Protein AF-A0A8C7Z4Y6-F1 (afdb_monomer)

pLDDT: mean 79.28, std 20.3, range [27.22, 98.88]

InterPro domains:
  IPR000648 Oxysterol-binding protein [PF01237] (336-720)
  IPR000648 Oxysterol-binding protein [PTHR10972] (24-719)
  IPR001849 Pleckstrin homology domain [PF00169] (26-114)
  IPR001849 Pleckstrin homology domain [PS50003] (23-116)
  IPR001849 Pleckstrin homology domain [SM00233] (24-118)
  IPR011993 PH-like domain superfamily [G3DSA:2.30.29.30] (22-121)
  IPR018494 Oxysterol-binding protein, conserved site [PS01013] (436-446)
  IPR037239 Oxysterol-binding protein superfamily [SSF144000] (331-732)

Secondary structure (DSSP, 8-state):
--------------PPPP-----SEEEEEEEEE--TTT-EEEEEEEEETTEEEEESSSGGGGT---EEEEGGG-EEEE-SSSEEEEEETTTEEEEEE-SSHHHHHHHHHHHHHHHHHHHHHHHTT-S-HHHHHHHHHHHHHHHHHHHHHHHHHHHHHHHHHHHHHHHHHHT--SSTTHHHHHHHHHHHHHHHHHHHHHHHHHHHHHHHHHHHHHHHHHHHHHHHHHHHHHHHHHHHHHHHHHHHHHHHHHHHHHHT-SS------------------S---EEEEPPGGGG----S---------------------PPPP------PPPP-PPP-HHHHHTT-TTS-GGGSPPPGGGEEEEEHHHHHHGGGGGTHHHHHHHH-SSHHHHHHHHHHHHHHTTGGGTT--SEEEPPPTT-EEEEEEHHHHSEEEEEEEEEETTEEEEEEEEETTTEEEEEEEEEEEEE-SS-EEEEEESEEEEEETTTTEEEEEEPPEEEEE-SSSS--EEEEEEEEEEEETTT--EEEEEEPPP-TT--SPTTEEEEEEE-TT--EEEEEEEETTTEEEEEEEEEEEES-SSSSS----EEEEEPPPEEEEEPPPPPTTTTTTTT--HHHHHHTS--TT--TTBGGG-HHHHHHHTT-HHHHHHHHHHHHHHHHHHHHHHHHHHHHHHHH--------------SSEEEEE-TTT--EEEEE-S-HHHHHHHT--TTS----

Nearest PDB structures (foldseek):
  7v62-assembly1_D  TM=9.733E-01  e=2.161E-50  Homo sapiens
  5zm8-assembly2_B  TM=8.399E-01  e=5.661E-35  Homo sapiens
  5zm8-assembly1_A  TM=8.522E-01  e=1.109E-33  Homo sapiens
  5zm5-assembly1_A-2  TM=8.413E-01  e=6.933E-32  Homo sapiens
  5zm7-assembly1_A  TM=8.820E-01  e=1.529E-29  Homo sapiens

Solvent-accessible surface area (backbone atoms only — not comparable to full-atom values): 42237 Å² total; per-residue (Å²): 143,86,80,91,77,88,84,85,88,89,81,91,78,84,79,79,81,79,87,71,90,84,79,70,72,55,70,48,78,37,26,33,58,74,46,95,89,67,37,68,39,71,26,27,35,40,36,43,92,35,29,44,34,34,20,78,39,76,84,35,72,87,74,52,81,74,51,71,46,60,32,63,67,39,50,77,46,77,78,55,73,30,34,32,35,42,31,40,89,84,80,49,75,46,48,34,34,36,96,37,46,70,55,30,51,53,51,52,54,54,49,53,53,35,19,56,52,38,44,51,59,55,64,78,49,79,83,48,80,66,57,59,53,50,55,50,53,50,52,55,53,49,54,43,50,51,54,38,52,54,30,50,55,48,35,54,53,32,46,52,53,28,51,52,40,48,58,63,56,75,71,66,76,97,57,96,62,57,66,61,54,52,50,53,36,53,52,34,48,49,51,30,52,53,38,50,52,51,34,54,51,42,52,50,53,42,53,55,51,52,54,56,51,49,59,49,48,54,53,52,53,50,50,50,52,54,49,49,53,53,50,52,54,49,51,51,51,51,52,53,51,50,56,49,50,54,50,53,52,52,58,58,56,63,70,70,66,83,80,81,85,88,82,93,76,95,81,82,78,78,80,81,64,95,65,93,80,69,78,60,62,46,81,41,80,55,62,73,78,78,69,61,77,86,85,75,89,77,80,81,86,71,95,69,89,78,85,83,88,80,92,74,85,86,70,83,80,75,77,79,83,84,74,58,90,71,71,60,65,57,75,96,69,90,82,64,60,33,80,62,49,72,85,40,71,88,42,65,54,89,80,51,92,73,63,63,87,50,38,43,61,45,35,46,55,52,60,60,55,50,52,54,74,54,44,65,30,54,47,52,25,44,70,44,91,44,71,72,60,20,45,53,29,50,52,46,38,67,42,54,45,52,39,70,44,62,76,44,83,49,41,51,40,81,66,52,70,66,29,27,34,74,50,82,31,51,90,82,73,33,28,36,34,44,27,35,23,59,35,69,84,71,48,27,36,28,37,40,32,49,30,85,62,37,39,36,40,40,30,36,41,30,73,47,51,47,57,67,77,53,31,38,40,36,39,52,41,51,57,37,36,42,38,26,64,88,78,63,40,38,33,39,37,49,62,51,35,37,34,36,35,29,47,67,63,72,76,71,46,59,49,56,33,47,63,32,57,40,37,28,75,66,74,48,29,36,32,48,34,40,32,43,63,86,53,96,86,55,89,66,69,75,50,27,31,41,32,40,34,23,45,63,86,66,51,69,46,33,40,35,44,40,28,46,72,50,34,35,30,40,22,47,43,78,49,78,46,74,44,72,96,77,74,80,102,62,87,61,32,38,34,34,30,19,50,82,72,41,82,77,45,67,61,77,78,67,47,91,68,21,83,40,41,68,48,36,41,68,63,59,49,40,67,58,53,85,69,85,74,60,59,91,37,22,58,64,68,36,62,28,45,48,29,39,45,72,57,40,50,70,59,14,45,54,41,42,52,52,38,55,48,52,52,52,50,55,48,52,51,49,54,51,52,52,52,51,52,55,76,72,49,97,72,85,78,95,68,85,76,76,85,68,76,49,89,49,36,42,83,42,71,38,90,86,80,68,45,79,40,48,42,76,69,61,63,58,68,62,26,42,79,68,68,57,56,88,86,59,71,92,68,121

Foldseek 3Di:
DDDDDDDDDDDDDDDDDDDDPDDFKDKDWKWWQDDPVPGTAIWIWITGQQKIWIDNDPVCPVPDIPDIDRLLQWDKAADDQFWIWIDRPPPDIIIIGDPGSVRSVVVVVSSVVSNVVNNVVVVVPVDCPPVVVVVVLVVVLVVLVVQLVVLVVQLVVLVVQLVVLVVVQVPDDDDPCNVVSVVSNVVSVVSNVVSVVSNVVSVVVSVVSVVVVVVVVVVVVVVVVVVVVVVVVVVVVVVVVVVVVVVVVVVVVVVPPPDDDDDDDPPPPDDDDPDPDDQAAAEDADDCVVVDDPDDDDDDPDPDDDDDDDDDDDDPPDDDDDFDQDFDFADDDDDQLCVQCVVCAPHWCLPGDDACNLAALAAVQLLVCLLCVPVVLVLVLLVDPDPLVSVVSVVQSLLQSCQLVFQQRGHHHYAFQQFKAKDDCCVPAQKIKIKGQPDVVQTKMWIWMDGPSFKIKTKIWGWTWHDPPFKIKIAIDIKIWMAGRVVRWIKIKGAFIKIWGRSNHDDTGIATFDWMWIATPVFRKIKIKGQDTDDPPDPDDGQKMKIFIAGNVRDTQKIKIDGSNFFIKIWGFDDKDFPPPDDDDDHTRIYTHTHDIDTSDTDDDFRPPCVRNSVGRSSSSRRLPDDPLAACSHSVVQVLSVCSSVNVSVVSSVSVVVLVVLSVVVVVVLVVVVVVVVVVDPDDDDDDPPSDAHDQWHWDQDPPPRDTDTDGPDDNVVCSVVSHNPPRDDRD

Organism: NCBI:txid183150

Mean predicted aligned error: 19.37 Å

Sequence (732 aa):
ILQRKKPDPMNKSKLAPTPTPAGDTYKGWVFKWTNYIKGYQRRWFVLSNGLLSYYRTQAEMGHTCRGTINLATANITVDDACNFMISNGGAQTYHLKASCEVERQKWITALELAKAKAARMQAESGAGSQNAEFQSAMRMLGSKVEDLSTCNDLISKHGSALQRSLSELDNLTLTGEAGEKIRQVTERATLFRITSNAMINACRDFLSMAQTHSKRWQKALQAEREQRVRLEETLEQLAKQHNHLERAFRGAAQANASADSKMSDDDDNEFFDAMEEAPEFITVPADPQFHKRSSSNVSSFNSEICQDDQSSPSQELVPLKKRRTRIPDKPNYSLNLWSIMKNCIGKELSKIPMPVNFNEPISMLQRLSEDLEYHELLDKAAKSHNSLEQMCYVAAFCVSAYSTTVYRTGKPFNPLLGETYELDRQRESGYRSLCEQVSHHPPAAAHHAISDRGWTLRQEITVASKFRGKYLSIMPLGTIHAIFEKSNNHYTWKKVTTTVHNIIVGKLWIDQSGEIDVVNHTTGDRCHLKFAPYSYFSRDVARKVTGVVMDKTGKAHYVLSGTWDEKMEFSRVMQSSRGGENGTEGRQKTVYQTLKAKELWRRNPLPDGAETMYYFTALALTLNEPEEGVAPTDSRLRPDQRLMEDGRWDEANAEKQRLEEKQRTARREREREALNQRSSSTSEEGVPHENYKARWFEHTEDKITGEAVHVYKGGYWEAKDQGKWEDCPDIF

Radius of gyration: 39.53 Å; Cα contacts (8 Å, |Δi|>4): 1082; chains: 1; bounding box: 122×102×81 Å

Structure (mmCIF, N/CA/C/O backbone):
data_AF-A0A8C7Z4Y6-F1
#
_entry.id   AF-A0A8C7Z4Y6-F1
#
loop_
_atom_site.group_PDB
_atom_site.id
_atom_site.type_symbol
_atom_site.label_atom_id
_atom_site.label_alt_id
_atom_site.label_comp_id
_atom_site.label_asym_id
_atom_site.label_entity_id
_atom_site.label_seq_id
_atom_site.pdbx_PDB_ins_code
_atom_site.Cartn_x
_atom_site.Cartn_y
_atom_site.Cartn_z
_atom_site.occupancy
_atom_site.B_iso_or_equiv
_atom_site.auth_seq_id
_atom_site.auth_comp_id
_atom_site.auth_asym_id
_atom_site.auth_atom_id
_atom_site.pdbx_PDB_model_num
ATOM 1 N N . ILE A 1 1 ? 42.394 -55.765 -24.097 1.00 42.66 1 ILE A N 1
ATOM 2 C CA . ILE A 1 1 ? 43.390 -55.625 -25.185 1.00 42.66 1 ILE A CA 1
ATOM 3 C C . ILE A 1 1 ? 43.026 -54.382 -25.975 1.00 42.66 1 ILE A C 1
ATOM 5 O O . ILE A 1 1 ? 42.008 -54.417 -26.644 1.00 42.66 1 ILE A O 1
ATOM 9 N N . LEU A 1 2 ? 43.777 -53.288 -25.827 1.00 31.39 2 LEU A N 1
ATOM 10 C CA . LEU A 1 2 ? 44.180 -52.389 -26.918 1.00 31.39 2 LEU A CA 1
ATOM 11 C C . LEU A 1 2 ? 44.954 -51.202 -26.340 1.00 31.39 2 LEU A C 1
ATOM 13 O O . LEU A 1 2 ? 44.571 -50.582 -25.352 1.00 31.39 2 LEU A O 1
ATOM 17 N N . GLN A 1 3 ? 46.123 -51.002 -26.933 1.00 29.67 3 GLN A N 1
ATOM 18 C CA . GLN A 1 3 ? 47.211 -50.160 -26.474 1.00 29.67 3 GLN A CA 1
ATOM 19 C C . GLN A 1 3 ? 46.982 -48.680 -26.782 1.00 29.67 3 GLN A C 1
ATOM 21 O O . GLN A 1 3 ? 46.426 -48.301 -27.810 1.00 29.67 3 GLN A O 1
ATOM 26 N N . ARG A 1 4 ? 47.555 -47.861 -25.899 1.00 29.95 4 ARG A N 1
ATOM 27 C CA . ARG A 1 4 ? 47.910 -46.458 -26.110 1.00 29.95 4 ARG A CA 1
ATOM 28 C C . ARG A 1 4 ? 48.773 -46.293 -27.371 1.00 29.95 4 ARG A C 1
ATOM 30 O O . ARG A 1 4 ? 49.815 -46.933 -27.481 1.00 29.95 4 ARG A O 1
ATOM 37 N N . LYS A 1 5 ? 48.418 -45.341 -28.235 1.00 30.92 5 LYS A N 1
ATOM 38 C CA . LYS A 1 5 ? 49.349 -44.677 -29.162 1.00 30.92 5 LYS A CA 1
ATOM 39 C C . LYS A 1 5 ? 49.351 -43.175 -28.869 1.00 30.92 5 LYS A C 1
ATOM 41 O O . LYS A 1 5 ? 48.306 -42.535 -28.897 1.00 30.92 5 LYS A O 1
ATOM 46 N N . LYS A 1 6 ? 50.534 -42.646 -28.544 1.00 33.44 6 LYS A N 1
ATOM 47 C CA . LYS A 1 6 ? 50.853 -41.208 -28.508 1.00 33.44 6 LYS A CA 1
ATOM 48 C C . LYS A 1 6 ? 50.802 -40.617 -29.926 1.00 33.44 6 LYS A C 1
ATOM 50 O O . LYS A 1 6 ? 51.116 -41.346 -30.868 1.00 33.44 6 LYS A O 1
ATOM 55 N N . PRO A 1 7 ? 50.604 -39.297 -30.056 1.00 30.16 7 PRO A N 1
ATOM 56 C CA . PRO A 1 7 ? 51.247 -38.530 -31.114 1.00 30.16 7 PRO A CA 1
ATOM 57 C C . PRO A 1 7 ? 52.214 -37.474 -30.551 1.00 30.16 7 PRO A C 1
ATOM 59 O O . PRO A 1 7 ? 51.944 -36.834 -29.534 1.00 30.16 7 PRO A O 1
ATOM 62 N N . ASP A 1 8 ? 53.344 -37.332 -31.242 1.00 29.94 8 ASP A N 1
ATOM 63 C CA . ASP A 1 8 ? 54.337 -36.259 -31.115 1.00 29.94 8 ASP A CA 1
ATOM 64 C C . ASP A 1 8 ? 53.951 -35.031 -31.987 1.00 29.94 8 ASP A C 1
ATOM 66 O O . ASP A 1 8 ? 52.992 -35.111 -32.761 1.00 29.94 8 ASP A O 1
ATOM 70 N N . PRO A 1 9 ? 54.638 -33.876 -31.837 1.00 39.53 9 PRO A N 1
ATOM 71 C CA . PRO A 1 9 ? 54.088 -32.540 -32.084 1.00 39.53 9 PRO A CA 1
ATOM 72 C C . PRO A 1 9 ? 54.473 -31.916 -33.444 1.00 39.53 9 PRO A C 1
ATOM 74 O O . PRO A 1 9 ? 55.242 -32.480 -34.209 1.00 39.53 9 PRO A O 1
ATOM 77 N N . MET A 1 10 ? 53.989 -30.678 -33.651 1.00 29.50 10 MET A N 1
ATOM 78 C CA . MET A 1 10 ? 54.215 -29.711 -34.750 1.00 29.50 10 MET A CA 1
ATOM 79 C C . MET A 1 10 ? 53.230 -29.762 -35.928 1.00 29.50 10 MET A C 1
ATOM 81 O O . MET A 1 10 ? 53.427 -30.484 -36.892 1.00 29.50 10 MET A O 1
ATOM 85 N N . ASN A 1 11 ? 52.274 -28.823 -35.942 1.00 27.30 11 ASN A N 1
ATOM 86 C CA . ASN A 1 11 ? 52.419 -27.629 -36.785 1.00 27.30 11 ASN A CA 1
ATOM 87 C C . ASN A 1 11 ? 51.494 -26.494 -36.302 1.00 27.30 11 ASN A C 1
ATOM 89 O O . ASN A 1 11 ? 50.299 -26.690 -36.098 1.00 27.30 11 ASN A O 1
ATOM 93 N N . LYS A 1 12 ? 52.063 -25.304 -36.085 1.00 32.28 12 LYS A N 1
ATOM 94 C CA . LYS A 1 12 ? 51.351 -24.096 -35.644 1.00 32.28 12 LYS A CA 1
ATOM 95 C C . LYS A 1 12 ? 50.702 -23.425 -36.857 1.00 32.28 12 LYS A C 1
ATOM 97 O O . LYS A 1 12 ? 51.401 -22.777 -37.634 1.00 32.28 12 LYS A O 1
ATOM 102 N N . SER A 1 13 ? 49.380 -23.503 -36.989 1.00 29.58 13 SER A N 1
ATOM 103 C CA . SER A 1 13 ? 48.613 -22.610 -37.865 1.00 29.58 13 SER A CA 1
ATOM 104 C C . SER A 1 13 ? 48.115 -21.393 -37.080 1.00 29.58 13 SER A C 1
ATOM 106 O O . SER A 1 13 ? 47.479 -21.510 -36.036 1.00 29.58 13 SER A O 1
ATOM 108 N N . LYS A 1 14 ? 48.482 -20.225 -37.608 1.00 31.06 14 LYS A N 1
ATOM 109 C CA . LYS A 1 14 ? 48.246 -18.853 -37.146 1.00 31.06 14 LYS A CA 1
ATOM 110 C C . LYS A 1 14 ? 46.819 -18.600 -36.631 1.00 31.06 14 LYS A C 1
ATOM 112 O O . LYS A 1 14 ? 45.870 -18.644 -37.406 1.00 31.06 14 LYS A O 1
ATOM 117 N N . LEU A 1 15 ? 46.702 -18.220 -35.358 1.00 31.64 15 LEU A N 1
ATOM 118 C CA . LEU A 1 15 ? 45.567 -17.452 -34.843 1.00 31.64 15 LEU A CA 1
ATOM 119 C C . LEU A 1 15 ? 45.783 -15.976 -35.195 1.00 31.64 15 LEU A C 1
ATOM 121 O O . LEU A 1 15 ? 46.835 -15.405 -34.901 1.00 31.64 15 LEU A O 1
ATOM 125 N N . ALA A 1 16 ? 44.794 -15.389 -35.863 1.00 32.97 16 ALA A N 1
ATOM 126 C CA . ALA A 1 16 ? 44.720 -13.960 -36.124 1.00 32.97 16 ALA A CA 1
ATOM 127 C C . ALA A 1 16 ? 44.634 -13.180 -34.794 1.00 32.97 16 ALA A C 1
ATOM 129 O O . ALA A 1 16 ? 43.970 -13.644 -33.864 1.00 32.97 16 ALA A O 1
ATOM 130 N N . PRO A 1 17 ? 45.296 -12.017 -34.669 1.00 32.09 17 PRO A N 1
ATOM 131 C CA . PRO A 1 17 ? 45.233 -11.226 -33.451 1.00 32.09 17 PRO A CA 1
ATOM 132 C C . PRO A 1 17 ? 43.857 -10.565 -33.307 1.00 32.09 17 PRO A C 1
ATOM 134 O O . PRO A 1 17 ? 43.373 -9.893 -34.216 1.00 32.09 17 PRO A O 1
ATOM 137 N N . THR A 1 18 ? 43.257 -10.727 -32.130 1.00 31.75 18 THR A N 1
ATOM 138 C CA . THR A 1 18 ? 42.185 -9.870 -31.608 1.00 31.75 18 THR A CA 1
ATOM 139 C C . THR A 1 18 ? 42.594 -8.392 -31.688 1.00 31.75 18 THR A C 1
ATOM 141 O O . THR A 1 18 ? 43.734 -8.073 -31.336 1.00 31.75 18 THR A O 1
ATOM 144 N N . PRO A 1 19 ? 41.704 -7.478 -32.114 1.00 28.28 19 PRO A N 1
ATOM 145 C CA . PRO A 1 19 ? 42.031 -6.063 -32.228 1.00 28.28 19 PRO A CA 1
ATOM 146 C C . PRO A 1 19 ? 42.217 -5.438 -30.838 1.00 28.28 19 PRO A C 1
ATOM 148 O O . PRO A 1 19 ? 41.288 -5.347 -30.039 1.00 28.28 19 PRO A O 1
ATOM 151 N N . THR A 1 20 ? 43.443 -5.007 -30.552 1.00 29.08 20 THR A N 1
ATOM 152 C CA . THR A 1 20 ? 43.798 -4.136 -29.425 1.00 29.08 20 THR A CA 1
ATOM 153 C C . THR A 1 20 ? 43.095 -2.781 -29.589 1.00 29.08 20 THR A C 1
ATOM 155 O O . THR A 1 20 ? 43.110 -2.254 -30.705 1.00 29.08 20 THR A O 1
ATOM 158 N N . PRO A 1 21 ? 42.553 -2.147 -28.531 1.00 29.91 21 PRO A N 1
ATOM 159 C CA . PRO A 1 21 ? 42.154 -0.747 -28.610 1.00 29.91 21 PRO A CA 1
ATOM 160 C C . PRO A 1 21 ? 43.403 0.091 -28.903 1.00 29.91 21 PRO A C 1
ATOM 162 O O . PRO A 1 21 ? 44.311 0.199 -28.079 1.00 29.91 21 PRO A O 1
ATOM 165 N N . ALA A 1 22 ? 43.490 0.623 -30.116 1.00 37.59 22 ALA A N 1
ATOM 166 C CA . ALA A 1 22 ? 44.518 1.568 -30.506 1.00 37.59 22 ALA A CA 1
ATOM 167 C C . ALA A 1 22 ? 44.126 2.959 -29.992 1.00 37.59 22 ALA A C 1
ATOM 169 O O . ALA A 1 22 ? 43.112 3.511 -30.406 1.00 37.59 22 ALA A O 1
ATOM 170 N N . GLY A 1 23 ? 44.942 3.528 -29.107 1.00 47.94 23 GLY A N 1
ATOM 171 C CA . GLY A 1 23 ? 44.844 4.935 -28.722 1.00 47.94 23 GLY A CA 1
ATOM 172 C C . GLY A 1 23 ? 45.530 5.214 -27.388 1.00 47.94 23 GLY A C 1
ATOM 173 O O . GLY A 1 23 ? 45.166 4.624 -26.384 1.00 47.94 23 GLY A O 1
ATOM 174 N N . ASP A 1 24 ? 46.500 6.131 -27.389 1.00 50.56 24 ASP A N 1
ATOM 175 C CA . ASP A 1 24 ? 47.133 6.763 -26.214 1.00 50.56 24 ASP A CA 1
ATOM 176 C C . ASP A 1 24 ? 48.306 6.050 -25.529 1.00 50.56 24 ASP A C 1
ATOM 178 O O . ASP A 1 24 ? 48.483 6.140 -24.312 1.00 50.56 24 ASP A O 1
ATOM 182 N N . THR A 1 25 ? 49.178 5.370 -26.275 1.00 67.31 25 THR A N 1
ATOM 183 C CA . THR A 1 25 ? 50.484 4.986 -25.711 1.00 67.31 25 THR A CA 1
ATOM 184 C C . THR A 1 25 ? 51.631 5.268 -26.674 1.00 67.31 25 THR A C 1
ATOM 186 O O . THR A 1 25 ? 51.770 4.590 -27.690 1.00 67.31 25 THR A O 1
ATOM 189 N N . TYR A 1 26 ? 52.477 6.250 -26.344 1.00 88.00 26 TYR A N 1
ATOM 190 C CA . TYR A 1 26 ? 53.731 6.520 -27.062 1.00 88.00 26 TYR A CA 1
ATOM 191 C C . TYR A 1 26 ? 54.903 5.945 -26.263 1.00 88.00 26 TYR A C 1
ATOM 193 O O . TYR A 1 26 ? 54.981 6.129 -25.052 1.00 88.00 26 TYR A O 1
ATOM 201 N N . LYS A 1 27 ? 55.809 5.203 -26.901 1.00 91.69 27 LYS A N 1
ATOM 202 C CA . LYS A 1 27 ? 56.918 4.532 -26.206 1.00 91.69 27 LYS A CA 1
ATOM 203 C C . LYS A 1 27 ? 58.168 4.485 -27.066 1.00 91.69 27 LYS A C 1
ATOM 205 O O . LYS A 1 27 ? 58.075 4.350 -28.282 1.00 91.69 27 LYS A O 1
ATOM 210 N N . GLY A 1 28 ? 59.333 4.543 -26.434 1.00 90.94 28 GLY A N 1
ATOM 211 C CA . GLY A 1 28 ? 60.602 4.503 -27.152 1.00 90.94 28 GLY A CA 1
ATOM 212 C C . GLY A 1 28 ? 61.813 4.776 -26.270 1.00 90.94 28 GLY A C 1
ATOM 213 O O . GLY A 1 28 ? 61.701 5.011 -25.068 1.00 90.94 28 GLY A O 1
ATOM 214 N N . TRP A 1 29 ? 62.997 4.742 -26.878 1.00 92.25 29 TRP A N 1
ATOM 215 C CA . TRP A 1 29 ? 64.254 5.004 -26.183 1.00 92.25 29 TRP A CA 1
ATOM 216 C C . TRP A 1 29 ? 64.586 6.496 -26.160 1.00 92.25 29 TRP A C 1
ATOM 218 O O . TRP A 1 29 ? 64.625 7.133 -27.208 1.00 92.25 29 TRP A O 1
ATOM 228 N N . VAL A 1 30 ? 64.920 7.015 -24.979 1.00 94.00 30 VAL A N 1
ATOM 229 C CA . VAL A 1 30 ? 65.437 8.378 -24.782 1.00 94.00 30 VAL A CA 1
ATOM 230 C C . VAL A 1 30 ? 66.598 8.320 -23.795 1.00 94.00 30 VAL A C 1
ATOM 232 O O . VAL A 1 30 ? 66.623 7.478 -22.891 1.00 94.00 30 VAL A O 1
ATOM 235 N N . PHE A 1 31 ? 67.598 9.180 -23.957 1.00 93.88 31 PHE A N 1
ATOM 236 C CA . PHE A 1 31 ? 68.685 9.278 -22.992 1.00 93.88 31 PHE A CA 1
ATOM 237 C C . PHE A 1 31 ? 68.273 10.184 -21.839 1.00 93.88 31 PHE A C 1
ATOM 239 O O . PHE A 1 31 ? 67.865 11.316 -22.056 1.00 93.88 31 PHE A O 1
ATOM 246 N N . LYS A 1 32 ? 68.403 9.698 -20.605 1.00 93.19 32 LYS A N 1
ATOM 247 C CA . LYS A 1 32 ? 68.101 10.452 -19.387 1.00 93.19 32 LYS A CA 1
ATOM 248 C C . LYS A 1 32 ? 69.383 10.747 -18.623 1.00 93.19 32 LYS A C 1
ATOM 250 O O . LYS A 1 32 ? 70.159 9.825 -18.363 1.00 93.19 32 LYS A O 1
ATOM 255 N N . TRP A 1 33 ? 69.578 11.993 -18.204 1.00 88.12 33 TRP A N 1
ATOM 256 C CA . TRP A 1 33 ? 70.654 12.339 -17.278 1.00 88.12 33 TRP A CA 1
ATOM 257 C C . TRP A 1 33 ? 70.424 11.673 -15.916 1.00 88.12 33 TRP A C 1
ATOM 259 O O . TRP A 1 33 ? 69.316 11.699 -15.361 1.00 88.12 33 TRP A O 1
ATOM 269 N N . THR A 1 34 ? 71.464 11.027 -15.388 1.00 80.62 34 THR A N 1
ATOM 270 C CA . THR A 1 34 ? 71.375 10.266 -14.133 1.00 80.62 34 THR A CA 1
ATOM 271 C C . THR A 1 34 ? 72.164 10.899 -12.993 1.00 80.62 34 THR A C 1
ATOM 273 O O . THR A 1 34 ? 71.574 11.140 -11.946 1.00 80.62 34 THR A O 1
ATOM 276 N N . ASN A 1 35 ? 73.458 11.181 -13.171 1.00 72.31 35 ASN A N 1
ATOM 277 C CA . ASN A 1 35 ? 74.305 11.918 -12.223 1.00 72.31 35 ASN A CA 1
ATOM 278 C C . ASN A 1 35 ? 75.622 12.359 -12.899 1.00 72.31 35 ASN A C 1
ATOM 280 O O . ASN A 1 35 ? 75.897 11.944 -14.023 1.00 72.31 35 ASN A O 1
ATOM 284 N N . TYR A 1 36 ? 76.450 13.152 -12.207 1.00 52.44 36 TYR A N 1
ATOM 285 C CA . TYR A 1 36 ? 77.725 13.677 -12.731 1.00 52.44 36 TYR A CA 1
ATOM 286 C C . TYR A 1 36 ? 78.742 12.582 -13.118 1.00 52.44 36 TYR A C 1
ATOM 288 O O . TYR A 1 36 ? 79.567 12.790 -13.996 1.00 52.44 36 TYR A O 1
ATOM 296 N N . ILE A 1 37 ? 78.651 11.390 -12.511 1.00 60.44 37 ILE A N 1
ATOM 297 C CA . ILE A 1 37 ? 79.571 10.264 -12.756 1.00 60.44 37 ILE A CA 1
ATOM 298 C C . ILE A 1 37 ? 79.156 9.439 -13.989 1.00 60.44 37 ILE A C 1
ATOM 300 O O . ILE A 1 37 ? 80.006 8.942 -14.719 1.00 60.44 37 ILE A O 1
ATOM 304 N N . LYS A 1 38 ? 77.851 9.251 -14.224 1.00 67.75 38 LYS A N 1
ATOM 305 C CA . LYS A 1 38 ? 77.307 8.372 -15.281 1.00 67.75 38 LYS A CA 1
ATOM 306 C C . LYS A 1 38 ? 76.699 9.127 -16.462 1.00 67.75 38 LYS A C 1
ATOM 308 O O . LYS A 1 38 ? 76.402 8.506 -17.481 1.00 67.75 38 LYS A O 1
ATOM 313 N N . GLY A 1 39 ? 76.469 10.429 -16.329 1.00 83.00 39 GLY A N 1
ATOM 314 C CA . GLY A 1 39 ? 75.903 11.284 -17.366 1.00 83.00 39 GLY A CA 1
ATOM 315 C C . GLY A 1 39 ? 74.562 10.790 -17.926 1.00 83.00 39 GLY A C 1
ATOM 316 O O . GLY A 1 39 ? 73.703 10.273 -17.193 1.00 83.00 39 GLY A O 1
ATOM 317 N N . TYR A 1 40 ? 74.385 10.964 -19.239 1.00 88.88 40 TYR A N 1
ATOM 318 C CA . TYR A 1 40 ? 73.216 10.514 -19.995 1.00 88.88 40 TYR A CA 1
ATOM 319 C C . TYR A 1 40 ? 73.219 9.001 -20.196 1.00 88.88 40 TYR A C 1
ATOM 321 O O . TYR A 1 40 ? 74.172 8.415 -20.699 1.00 88.88 40 TYR A O 1
ATOM 329 N N . GLN A 1 41 ? 72.108 8.364 -19.847 1.00 89.94 41 GLN A N 1
ATOM 330 C CA . GLN A 1 41 ? 71.946 6.921 -19.928 1.00 89.94 41 GLN A CA 1
ATOM 331 C C . GLN A 1 41 ? 70.686 6.576 -20.710 1.00 89.94 41 GLN A C 1
ATOM 333 O O . GLN A 1 41 ? 69.627 7.156 -20.478 1.00 89.94 41 GLN A O 1
ATOM 338 N N . ARG A 1 42 ? 70.781 5.605 -21.620 1.00 92.12 42 ARG A N 1
ATOM 339 C CA . ARG A 1 42 ? 69.644 5.179 -22.444 1.00 92.12 42 ARG A CA 1
ATOM 340 C C . ARG A 1 42 ? 68.574 4.523 -21.565 1.00 92.12 42 ARG A C 1
ATOM 342 O O . ARG A 1 42 ? 68.888 3.637 -20.765 1.00 92.12 42 ARG A O 1
ATOM 349 N N . ARG A 1 43 ? 67.324 4.969 -21.678 1.00 92.19 43 ARG A N 1
ATOM 350 C CA . ARG A 1 43 ? 66.178 4.460 -20.910 1.00 92.19 43 ARG A CA 1
ATOM 351 C C . ARG A 1 43 ? 64.968 4.284 -21.813 1.00 92.19 43 ARG A C 1
ATOM 353 O O . ARG A 1 43 ? 64.803 5.017 -22.786 1.00 92.19 43 ARG A O 1
ATOM 360 N N . TRP A 1 44 ? 64.150 3.289 -21.497 1.00 89.44 44 TRP A N 1
ATOM 361 C CA . TRP A 1 44 ? 62.910 3.035 -22.215 1.00 89.44 44 TRP A CA 1
ATOM 362 C C . TRP A 1 44 ? 61.792 3.838 -21.561 1.00 89.44 44 TRP A C 1
ATOM 364 O O . TRP A 1 44 ? 61.526 3.643 -20.377 1.00 89.44 44 TRP A O 1
ATOM 374 N N . PHE A 1 45 ? 61.176 4.746 -22.309 1.00 92.81 45 PHE A N 1
ATOM 375 C CA . PHE A 1 45 ? 60.099 5.611 -21.845 1.00 92.81 45 PHE A CA 1
ATOM 376 C C . PHE A 1 45 ? 58.757 5.148 -22.393 1.00 92.81 45 PHE A C 1
ATOM 378 O O . PHE A 1 45 ? 58.661 4.685 -23.532 1.00 92.81 45 PHE A O 1
ATOM 385 N N . VAL A 1 46 ? 57.725 5.298 -21.572 1.00 89.69 46 VAL A N 1
ATOM 386 C CA . VAL A 1 46 ? 56.342 4.959 -21.891 1.00 89.69 46 VAL A CA 1
ATOM 387 C C . VAL A 1 46 ? 55.459 6.102 -21.416 1.00 89.69 46 VAL A C 1
ATOM 389 O O . VAL A 1 46 ? 55.438 6.432 -20.233 1.00 89.69 46 VAL A O 1
ATOM 392 N N . LEU A 1 47 ? 54.751 6.707 -22.359 1.00 87.44 47 LEU A N 1
ATOM 393 C CA . LEU A 1 47 ? 53.740 7.724 -22.148 1.00 87.44 47 LEU A CA 1
ATOM 394 C C . LEU A 1 47 ? 52.371 7.061 -22.235 1.00 87.44 47 LEU A C 1
ATOM 396 O O . LEU A 1 47 ? 52.013 6.562 -23.299 1.00 87.44 47 LEU A O 1
ATOM 400 N N . SER A 1 48 ? 51.626 7.045 -21.136 1.00 82.88 48 SER A N 1
ATOM 401 C CA . SER A 1 48 ? 50.297 6.437 -21.065 1.00 82.88 48 SER A CA 1
ATOM 402 C C . SER A 1 48 ? 49.462 7.135 -19.993 1.00 82.88 48 SER A C 1
ATOM 404 O O . SER A 1 48 ? 49.979 7.447 -18.922 1.00 82.88 48 SER A O 1
ATOM 406 N N . ASN A 1 49 ? 48.181 7.398 -20.272 1.00 74.50 49 ASN A N 1
ATOM 407 C CA . ASN A 1 49 ? 47.218 7.951 -19.305 1.00 74.50 49 ASN A CA 1
ATOM 408 C C . ASN A 1 49 ? 47.690 9.232 -18.578 1.00 74.50 49 ASN A C 1
ATOM 410 O O . ASN A 1 49 ? 47.490 9.384 -17.375 1.00 74.50 49 ASN A O 1
ATOM 414 N N . GLY A 1 50 ? 48.355 10.148 -19.294 1.00 79.12 50 GLY A N 1
ATOM 415 C CA . GLY A 1 50 ? 48.867 11.405 -18.724 1.00 79.12 50 GLY A CA 1
ATOM 416 C C . GLY A 1 50 ? 50.122 11.256 -17.850 1.00 79.12 50 GLY A C 1
ATOM 417 O O . GLY A 1 50 ? 50.564 12.232 -17.243 1.00 79.12 50 GLY A O 1
ATOM 418 N N . LEU A 1 51 ? 50.718 10.061 -17.799 1.00 85.31 51 LEU A N 1
ATOM 419 C CA . LEU A 1 51 ? 51.947 9.762 -17.068 1.00 85.31 51 LEU A CA 1
ATOM 420 C C . LEU A 1 51 ? 53.086 9.415 -18.034 1.00 85.31 51 LEU A C 1
ATOM 422 O O . LEU A 1 51 ? 52.898 8.657 -18.986 1.00 85.31 51 LEU A O 1
ATOM 426 N N . LEU A 1 52 ? 54.286 9.928 -17.752 1.00 87.88 52 LEU A N 1
ATOM 427 C CA . LEU A 1 52 ? 55.524 9.537 -18.423 1.00 87.88 52 LEU A CA 1
ATOM 428 C C . LEU A 1 52 ? 56.391 8.706 -17.473 1.00 87.88 52 LEU A C 1
ATOM 430 O O . LEU A 1 52 ? 56.994 9.247 -16.545 1.00 87.88 52 LEU A O 1
ATOM 434 N N . SER A 1 53 ? 56.485 7.406 -17.734 1.00 87.19 53 SER A N 1
ATOM 435 C CA . SER A 1 53 ? 57.260 6.443 -16.945 1.00 87.19 53 SER A CA 1
ATOM 436 C C . SER A 1 53 ? 58.515 5.990 -17.683 1.00 87.19 53 SER A C 1
ATOM 438 O O . SER A 1 53 ? 58.515 5.913 -18.913 1.00 87.19 53 SER A O 1
ATOM 440 N N . TYR A 1 54 ? 59.583 5.647 -16.954 1.00 88.69 54 TYR A N 1
ATOM 441 C CA . TYR A 1 54 ? 60.798 5.104 -17.567 1.00 88.69 54 TYR A CA 1
ATOM 442 C C . TYR A 1 54 ? 61.364 3.864 -16.874 1.00 88.69 54 TYR A C 1
ATOM 444 O O . TYR A 1 54 ? 61.209 3.645 -15.673 1.00 88.69 54 TYR A O 1
ATOM 452 N N . TYR A 1 55 ? 62.077 3.066 -17.666 1.00 87.25 55 TYR A N 1
ATOM 453 C CA . TYR A 1 55 ? 62.632 1.763 -17.311 1.00 87.25 55 TYR A CA 1
ATOM 454 C C . TYR A 1 55 ? 64.087 1.673 -17.785 1.00 87.25 55 TYR A C 1
ATOM 456 O O . TYR A 1 55 ? 64.503 2.412 -18.687 1.00 87.25 55 TYR A O 1
ATOM 464 N N . ARG A 1 56 ? 64.902 0.780 -17.197 1.00 80.12 56 ARG A N 1
ATOM 465 C CA . ARG A 1 56 ? 66.256 0.549 -17.743 1.00 80.12 56 ARG A CA 1
ATOM 466 C C . ARG A 1 56 ? 66.183 -0.112 -19.114 1.00 80.12 56 ARG A C 1
ATOM 468 O O . ARG A 1 56 ? 66.939 0.279 -19.997 1.00 80.12 56 ARG A O 1
ATOM 475 N N . THR A 1 57 ? 65.264 -1.059 -19.294 1.00 78.69 57 THR A N 1
ATOM 476 C CA . THR A 1 57 ? 65.034 -1.760 -20.561 1.00 78.69 57 THR A CA 1
ATOM 477 C C . THR A 1 57 ? 63.547 -1.980 -20.815 1.00 78.69 57 THR A C 1
ATOM 479 O O . THR A 1 57 ? 62.735 -1.881 -19.898 1.00 78.69 57 THR A O 1
ATOM 482 N N . GLN A 1 58 ? 63.185 -2.289 -22.062 1.00 79.50 58 GLN A N 1
ATOM 483 C CA . GLN A 1 58 ? 61.804 -2.610 -22.432 1.00 79.50 58 GLN A CA 1
ATOM 484 C C . GLN A 1 58 ? 61.289 -3.883 -21.731 1.00 79.50 58 GLN A C 1
ATOM 486 O O . GLN A 1 58 ? 60.120 -3.944 -21.369 1.00 79.50 58 GLN A O 1
ATOM 491 N N . ALA A 1 59 ? 62.152 -4.878 -21.490 1.00 72.56 59 ALA A N 1
ATOM 492 C CA . ALA A 1 59 ? 61.778 -6.114 -20.794 1.00 72.56 59 ALA A CA 1
ATOM 493 C C . ALA A 1 59 ? 61.436 -5.882 -19.308 1.00 72.56 59 ALA A C 1
ATOM 495 O O . ALA A 1 59 ? 60.632 -6.611 -18.737 1.00 72.56 59 ALA A O 1
ATOM 496 N N . GLU A 1 60 ? 61.986 -4.829 -18.689 1.00 67.56 60 GLU A N 1
ATOM 497 C CA . GLU A 1 60 ? 61.699 -4.456 -17.294 1.00 67.56 60 GLU A CA 1
ATOM 498 C C . GLU A 1 60 ? 60.319 -3.791 -17.101 1.00 67.56 60 GLU A C 1
ATOM 500 O O . GLU A 1 60 ? 59.935 -3.533 -15.958 1.00 67.56 60 GLU A O 1
ATOM 505 N N . MET A 1 61 ? 59.553 -3.533 -18.174 1.00 70.56 61 MET A N 1
ATOM 506 C CA . MET A 1 61 ? 58.236 -2.877 -18.096 1.00 70.56 61 MET A CA 1
ATOM 507 C C . MET A 1 61 ? 57.232 -3.606 -17.191 1.00 70.56 61 MET A C 1
ATOM 509 O O . MET A 1 61 ? 56.411 -2.943 -16.564 1.00 70.56 61 MET A O 1
ATOM 513 N N . GLY A 1 62 ? 57.312 -4.939 -17.104 1.00 53.00 62 GLY A N 1
ATOM 514 C CA . GLY A 1 62 ? 56.448 -5.766 -16.251 1.00 53.00 62 GLY A CA 1
ATOM 515 C C . GLY A 1 62 ? 57.001 -6.050 -14.851 1.00 53.00 62 GLY A C 1
ATOM 516 O O . GLY A 1 62 ? 56.372 -6.788 -14.104 1.00 53.00 62 GLY A O 1
ATOM 517 N N . HIS A 1 63 ? 58.178 -5.514 -14.506 1.00 49.88 63 HIS A N 1
ATOM 518 C CA . HIS A 1 63 ? 58.899 -5.898 -13.288 1.00 49.88 63 HIS A CA 1
ATOM 519 C C . HIS A 1 63 ? 59.271 -4.719 -12.382 1.00 49.88 63 HIS A C 1
ATOM 521 O O . HIS A 1 63 ? 59.168 -4.851 -11.165 1.00 49.88 63 HIS A O 1
ATOM 527 N N . THR A 1 64 ? 59.755 -3.580 -12.905 1.00 56.16 64 THR A N 1
ATOM 528 C CA . THR A 1 64 ? 60.134 -2.442 -12.035 1.00 56.16 64 THR A CA 1
ATOM 529 C C . THR A 1 64 ? 60.219 -1.106 -12.781 1.00 56.16 64 THR A C 1
ATOM 531 O O . THR A 1 64 ? 61.140 -0.868 -13.567 1.00 56.16 64 THR A O 1
ATOM 534 N N . CYS A 1 65 ? 59.302 -0.179 -12.483 1.00 78.88 65 CYS A N 1
ATOM 535 C CA . CYS A 1 65 ? 59.374 1.206 -12.961 1.00 78.88 65 CYS A CA 1
ATOM 536 C C . CYS A 1 65 ? 60.457 1.996 -12.206 1.00 78.88 65 CYS A C 1
ATOM 538 O O . CYS A 1 65 ? 60.603 1.861 -10.994 1.00 78.88 65 CYS A O 1
ATOM 540 N N . ARG A 1 66 ? 61.241 2.825 -12.910 1.00 74.50 66 ARG A N 1
ATOM 541 C CA . ARG A 1 66 ? 62.352 3.602 -12.316 1.00 74.50 66 ARG A CA 1
ATOM 542 C C . ARG A 1 66 ? 61.975 5.025 -11.930 1.00 74.50 66 ARG A C 1
ATOM 544 O O . ARG A 1 66 ? 62.738 5.684 -11.227 1.00 74.50 66 ARG A O 1
ATOM 551 N N . GLY A 1 67 ? 60.846 5.509 -12.422 1.00 75.69 67 GLY A N 1
ATOM 552 C CA . GLY A 1 67 ? 60.330 6.832 -12.119 1.00 75.69 67 GLY A CA 1
ATOM 553 C C . GLY A 1 67 ? 59.238 7.228 -13.097 1.00 75.69 67 GLY A C 1
ATOM 554 O O . GLY A 1 67 ? 59.244 6.792 -14.251 1.00 75.69 67 GLY A O 1
ATOM 555 N N . THR A 1 68 ? 58.320 8.055 -12.608 1.00 83.94 68 THR A N 1
ATOM 556 C CA . THR A 1 68 ? 57.138 8.511 -13.336 1.00 83.94 68 THR A CA 1
ATOM 557 C C . THR A 1 68 ? 56.914 9.994 -13.076 1.00 83.94 68 THR A C 1
ATOM 559 O O . THR A 1 68 ? 56.990 10.424 -11.927 1.00 83.94 68 THR A O 1
ATOM 562 N N . ILE A 1 69 ? 56.594 10.754 -14.124 1.00 82.06 69 ILE A N 1
ATOM 563 C CA . ILE A 1 69 ? 56.151 12.151 -14.036 1.00 82.06 69 ILE A CA 1
ATOM 564 C C . ILE A 1 69 ? 54.687 12.247 -14.465 1.00 82.06 69 ILE A C 1
ATOM 566 O O . ILE A 1 69 ? 54.306 11.703 -15.501 1.00 82.06 69 ILE A O 1
ATOM 570 N N . ASN A 1 70 ? 53.883 12.972 -13.686 1.00 82.88 70 ASN A N 1
ATOM 571 C CA . ASN A 1 70 ? 52.535 13.367 -14.083 1.00 82.88 70 ASN A CA 1
ATOM 572 C C . ASN A 1 70 ? 52.602 14.604 -14.982 1.00 82.88 70 ASN A C 1
ATOM 574 O O . ASN A 1 70 ? 53.129 15.636 -14.568 1.00 82.88 70 ASN A O 1
ATOM 578 N N . LEU A 1 71 ? 52.076 14.496 -16.202 1.00 83.56 71 LEU A N 1
ATOM 579 C CA . LEU A 1 71 ? 52.154 15.563 -17.193 1.00 83.56 71 LEU A CA 1
ATOM 580 C C . LEU A 1 71 ? 51.149 16.691 -16.968 1.00 83.56 71 LEU A C 1
ATOM 582 O O . LEU A 1 71 ? 51.407 17.792 -17.442 1.00 83.56 71 LEU A O 1
ATOM 586 N N . ALA A 1 72 ? 50.064 16.466 -16.217 1.00 76.25 72 ALA A N 1
ATOM 587 C CA . ALA A 1 72 ? 49.044 17.488 -15.953 1.00 76.25 72 ALA A CA 1
ATOM 588 C C . ALA A 1 72 ? 49.631 18.759 -15.311 1.00 76.25 72 ALA A C 1
ATOM 590 O O . ALA A 1 72 ? 49.164 19.863 -15.570 1.00 76.25 72 ALA A O 1
ATOM 591 N N . THR A 1 73 ? 50.692 18.602 -14.515 1.00 75.38 73 THR A N 1
ATOM 592 C CA . THR A 1 73 ? 51.380 19.685 -13.797 1.00 75.38 73 THR A CA 1
ATOM 593 C C . THR A 1 73 ? 52.837 19.869 -14.239 1.00 75.38 73 THR A C 1
ATOM 595 O O . THR A 1 73 ? 53.570 20.650 -13.635 1.00 75.38 73 THR A O 1
ATOM 598 N N . ALA A 1 74 ? 53.285 19.152 -15.278 1.00 82.44 74 ALA A N 1
ATOM 599 C CA . ALA A 1 74 ? 54.673 19.198 -15.724 1.00 82.44 74 ALA A CA 1
ATOM 600 C C . ALA A 1 74 ? 54.934 20.363 -16.686 1.00 82.44 74 ALA A C 1
ATOM 602 O O . ALA A 1 74 ? 54.188 20.574 -17.640 1.00 82.44 74 ALA A O 1
ATOM 603 N N . ASN A 1 75 ? 56.045 21.067 -16.503 1.00 84.62 75 ASN A N 1
ATOM 604 C CA . ASN A 1 75 ? 56.590 22.024 -17.455 1.00 84.62 75 ASN A CA 1
ATOM 605 C C . ASN A 1 75 ? 57.618 21.334 -18.348 1.00 84.62 75 ASN A C 1
ATOM 607 O O . ASN A 1 75 ? 58.550 20.696 -17.850 1.00 84.62 75 ASN A O 1
ATOM 611 N N . ILE A 1 76 ? 57.429 21.472 -19.658 1.00 90.44 76 ILE A N 1
ATOM 612 C CA . ILE A 1 76 ? 58.301 20.916 -20.687 1.00 90.44 76 ILE A CA 1
ATOM 613 C C . ILE A 1 76 ? 59.045 22.092 -21.315 1.00 90.44 76 ILE A C 1
ATOM 615 O O . ILE A 1 76 ? 58.419 23.028 -21.806 1.00 90.44 76 ILE A O 1
ATOM 619 N N . THR A 1 77 ? 60.372 22.062 -21.276 1.00 88.31 77 THR A N 1
ATOM 620 C CA . THR A 1 77 ? 61.228 23.062 -21.923 1.00 88.31 77 THR A CA 1
ATOM 621 C C . THR A 1 77 ? 62.128 22.376 -22.935 1.00 88.31 77 THR A C 1
ATOM 623 O O . THR A 1 77 ? 62.581 21.251 -22.724 1.00 88.31 77 THR A O 1
ATOM 626 N N . VAL A 1 78 ? 62.366 23.033 -24.064 1.00 89.12 78 VAL A N 1
ATOM 627 C CA . VAL A 1 78 ? 63.315 22.566 -25.075 1.00 89.12 78 VAL A CA 1
ATOM 628 C C . VAL A 1 78 ? 64.575 23.399 -24.924 1.00 89.12 78 VAL A C 1
ATOM 630 O O . VAL A 1 78 ? 64.504 24.622 -25.010 1.00 89.12 78 VAL A O 1
ATOM 633 N N . ASP A 1 79 ? 65.700 22.730 -24.682 1.00 80.38 79 ASP A N 1
ATOM 634 C CA . ASP A 1 79 ? 66.963 23.402 -24.382 1.00 80.38 79 ASP A CA 1
ATOM 635 C C . ASP A 1 79 ? 67.813 23.562 -25.659 1.00 80.38 79 ASP A C 1
ATOM 637 O O . ASP A 1 79 ? 68.419 24.610 -25.861 1.00 80.38 79 ASP A O 1
ATOM 641 N N . ASP A 1 80 ? 67.836 22.557 -26.552 1.00 83.06 80 ASP A N 1
ATOM 642 C CA . ASP A 1 80 ? 68.521 22.641 -27.854 1.00 83.06 80 ASP A CA 1
ATOM 643 C C . ASP A 1 80 ? 67.935 21.692 -28.932 1.00 83.06 80 ASP A C 1
ATOM 645 O O . ASP A 1 80 ? 66.822 21.161 -28.818 1.00 83.06 80 ASP A O 1
ATOM 649 N N . ALA A 1 81 ? 68.684 21.471 -30.022 1.00 81.69 81 ALA A N 1
ATOM 650 C CA . ALA A 1 81 ? 68.279 20.623 -31.142 1.00 81.69 81 ALA A CA 1
ATOM 651 C C . ALA A 1 81 ? 67.891 19.188 -30.730 1.00 81.69 81 ALA A C 1
ATOM 653 O O . ALA A 1 81 ? 67.078 18.569 -31.403 1.00 81.69 81 ALA A O 1
ATOM 654 N N . CYS A 1 82 ? 68.423 18.630 -29.638 1.00 87.19 82 CYS A N 1
ATOM 655 C CA . CYS A 1 82 ? 68.134 17.252 -29.207 1.00 87.19 82 CYS A CA 1
ATOM 656 C C . CYS A 1 82 ? 67.771 17.121 -27.721 1.00 87.19 82 CYS A C 1
ATOM 658 O O . CYS A 1 82 ? 67.261 16.070 -27.321 1.00 87.19 82 CYS A O 1
ATOM 660 N N . ASN A 1 83 ? 68.040 18.139 -26.907 1.00 89.50 83 ASN A N 1
ATOM 661 C CA . ASN A 1 83 ? 67.838 18.145 -25.468 1.00 89.50 83 ASN A CA 1
ATOM 662 C C . ASN A 1 83 ? 66.540 18.856 -25.084 1.00 89.50 83 ASN A C 1
ATOM 664 O O . ASN A 1 83 ? 66.164 19.888 -25.641 1.00 89.50 83 ASN A O 1
ATOM 668 N N . PHE A 1 84 ? 65.856 18.283 -24.106 1.00 92.56 84 PHE A N 1
ATOM 669 C CA . PHE A 1 84 ? 64.636 18.826 -23.540 1.00 92.56 84 PHE A CA 1
ATOM 670 C C . PHE A 1 84 ? 64.499 18.379 -22.091 1.00 92.56 84 PHE A C 1
ATOM 672 O O . PHE A 1 84 ? 65.003 17.329 -21.682 1.00 92.56 84 PHE A O 1
ATOM 679 N N . MET A 1 85 ? 63.801 19.179 -21.304 1.00 89.88 85 MET A N 1
ATOM 680 C CA . MET A 1 85 ? 63.645 18.969 -19.881 1.00 89.88 85 MET A CA 1
ATOM 681 C C . MET A 1 85 ? 62.168 18.907 -19.518 1.00 89.88 85 MET A C 1
ATOM 683 O O . MET A 1 85 ? 61.341 19.650 -20.036 1.00 89.88 85 MET A O 1
ATOM 687 N N . ILE A 1 86 ? 61.842 17.996 -18.605 1.00 90.06 86 ILE A N 1
ATOM 688 C CA . ILE A 1 86 ? 60.499 17.853 -18.047 1.00 90.06 86 ILE A CA 1
ATOM 689 C C . ILE A 1 86 ? 60.611 18.016 -16.539 1.00 90.06 86 ILE A C 1
ATOM 691 O O . ILE A 1 86 ? 61.341 17.267 -15.887 1.00 90.06 86 ILE A O 1
ATOM 695 N N . SER A 1 87 ? 59.895 18.987 -15.985 1.00 84.06 87 SER A N 1
ATOM 696 C CA . SER A 1 87 ? 59.931 19.315 -14.560 1.00 84.06 87 SER A CA 1
ATOM 697 C C . SER A 1 87 ? 58.527 19.365 -13.973 1.00 84.06 87 SER A C 1
ATOM 699 O O . SER A 1 87 ? 57.608 19.855 -14.615 1.00 84.06 87 SER A O 1
ATOM 701 N N . ASN A 1 88 ? 58.340 18.868 -12.752 1.00 77.94 88 ASN A N 1
ATOM 702 C CA . ASN A 1 88 ? 57.056 18.936 -12.049 1.00 77.94 88 ASN A CA 1
ATOM 703 C C . ASN A 1 88 ? 57.202 19.758 -10.761 1.00 77.94 88 ASN A C 1
ATOM 705 O O . ASN A 1 88 ? 57.557 19.210 -9.715 1.00 77.94 88 ASN A O 1
ATOM 709 N N . GLY A 1 89 ? 57.017 21.081 -10.861 1.00 61.03 89 GLY A N 1
ATOM 710 C CA . GLY A 1 89 ? 56.994 21.997 -9.710 1.00 61.03 89 GLY A CA 1
ATOM 711 C C . GLY A 1 89 ? 58.245 21.983 -8.816 1.00 61.03 89 GLY A C 1
ATOM 712 O O . GLY A 1 89 ? 58.143 22.277 -7.631 1.00 61.03 89 GLY A O 1
ATOM 713 N N . GLY A 1 90 ? 59.410 21.593 -9.349 1.00 54.72 90 GLY A N 1
ATOM 714 C CA . GLY A 1 90 ? 60.687 21.544 -8.621 1.00 54.72 90 GLY A CA 1
ATOM 715 C C . GLY A 1 90 ? 60.988 20.247 -7.850 1.00 54.72 90 GLY A C 1
ATOM 716 O O . GLY A 1 90 ? 62.114 20.080 -7.394 1.00 54.72 90 GLY A O 1
ATOM 717 N N . ALA A 1 91 ? 60.048 19.298 -7.740 1.00 59.50 91 ALA A N 1
ATOM 718 C CA . ALA A 1 91 ? 60.266 18.046 -6.995 1.00 59.50 91 ALA A CA 1
ATOM 719 C C . ALA A 1 91 ? 60.973 16.947 -7.816 1.00 59.50 91 ALA A C 1
ATOM 721 O O . ALA A 1 91 ? 61.710 16.128 -7.267 1.00 59.50 91 ALA A O 1
ATOM 722 N N . GLN A 1 92 ? 60.745 16.902 -9.133 1.00 72.38 92 GLN A N 1
ATOM 723 C CA . GLN A 1 92 ? 61.391 15.961 -10.052 1.00 72.38 92 GLN A CA 1
ATOM 724 C C . GLN A 1 92 ? 61.653 16.638 -11.397 1.00 72.38 92 GLN A C 1
ATOM 726 O O . GLN A 1 92 ? 60.722 17.146 -12.024 1.00 72.38 92 GLN A O 1
ATOM 731 N N . THR A 1 93 ? 62.910 16.596 -11.842 1.00 83.62 93 THR A N 1
ATOM 732 C CA . THR A 1 93 ? 63.356 17.171 -13.116 1.00 83.62 93 THR A CA 1
ATOM 733 C C . THR A 1 93 ? 64.111 16.120 -13.916 1.00 83.62 93 THR A C 1
ATOM 735 O O . THR A 1 93 ? 65.095 15.543 -13.444 1.00 83.62 93 THR A O 1
ATOM 738 N N . TYR A 1 94 ? 63.635 15.826 -15.124 1.00 91.19 94 TYR A N 1
ATOM 739 C CA . TYR A 1 94 ? 64.289 14.915 -16.056 1.00 91.19 94 TYR A CA 1
ATOM 740 C C . TYR A 1 94 ? 64.904 15.720 -17.192 1.00 91.19 94 TYR A C 1
ATOM 742 O O . TYR A 1 94 ? 64.181 16.272 -18.013 1.00 91.19 94 TYR A O 1
ATOM 750 N N . HIS A 1 95 ? 66.234 15.725 -17.259 1.00 91.12 95 HIS A N 1
ATOM 751 C CA . HIS A 1 95 ? 66.963 16.173 -18.442 1.00 91.12 95 HIS A CA 1
ATOM 752 C C . HIS A 1 95 ? 67.058 15.005 -19.420 1.00 91.12 95 HIS A C 1
ATOM 754 O O . HIS A 1 95 ? 67.579 13.932 -19.074 1.00 91.12 95 HIS A O 1
ATOM 760 N N . LEU A 1 96 ? 66.507 15.202 -20.612 1.00 94.31 96 LEU A N 1
ATOM 761 C CA . LEU A 1 96 ? 66.333 14.185 -21.634 1.00 94.31 96 LEU A CA 1
ATOM 762 C C . LEU A 1 96 ? 67.018 14.606 -22.930 1.00 94.31 96 LEU A C 1
ATOM 764 O O . LEU A 1 96 ? 67.020 15.774 -23.302 1.00 94.31 96 LEU A O 1
ATOM 768 N N . LYS A 1 97 ? 67.576 13.623 -23.631 1.00 93.19 97 LYS A N 1
ATOM 769 C CA . LYS A 1 97 ? 68.221 13.796 -24.927 1.00 93.19 97 LYS A CA 1
ATOM 770 C C . LYS A 1 97 ? 67.695 12.761 -25.914 1.00 93.19 97 LYS A C 1
ATOM 772 O O . LYS A 1 97 ? 67.804 11.552 -25.677 1.00 93.19 97 LYS A O 1
ATOM 777 N N . ALA A 1 98 ? 67.122 13.226 -27.017 1.00 93.25 98 ALA A N 1
ATOM 778 C CA . ALA A 1 98 ? 66.738 12.381 -28.142 1.00 93.25 98 ALA A CA 1
ATOM 779 C C . ALA A 1 98 ? 67.944 12.085 -29.050 1.00 93.25 98 ALA A C 1
ATOM 781 O O . ALA A 1 98 ? 68.984 12.737 -28.964 1.00 93.25 98 ALA A O 1
ATOM 782 N N . SER A 1 99 ? 67.814 11.090 -29.929 1.00 88.62 99 SER A N 1
ATOM 783 C CA . SER A 1 99 ? 68.876 10.716 -30.875 1.00 88.62 99 SER A CA 1
ATOM 784 C C . SER A 1 99 ? 69.081 11.728 -32.003 1.00 88.62 99 SER A C 1
ATOM 786 O O . SER A 1 99 ? 70.167 11.785 -32.569 1.00 88.62 99 SER A O 1
ATOM 788 N N . CYS A 1 100 ? 68.049 12.501 -32.343 1.00 86.62 100 CYS A N 1
ATOM 789 C CA . CYS A 1 100 ? 68.096 13.581 -33.323 1.00 86.62 100 CYS A CA 1
ATOM 790 C C . CYS A 1 100 ? 66.950 14.571 -33.077 1.00 86.62 100 CYS A C 1
ATOM 792 O O . CYS A 1 100 ? 66.024 14.292 -32.308 1.00 86.62 100 CYS A O 1
ATOM 794 N N . GLU A 1 101 ? 66.986 15.697 -33.783 1.00 88.88 101 GLU A N 1
ATOM 795 C CA . GLU A 1 101 ? 65.970 16.744 -33.688 1.00 88.88 101 GLU A CA 1
ATOM 796 C C . GLU A 1 101 ? 64.556 16.261 -34.026 1.00 88.88 101 GLU A C 1
ATOM 798 O O . GLU A 1 101 ? 63.591 16.587 -33.333 1.00 88.88 101 GLU A O 1
ATOM 803 N N . VAL A 1 102 ? 64.435 15.406 -35.039 1.00 88.25 102 VAL A N 1
ATOM 804 C CA . VAL A 1 102 ? 63.145 14.841 -35.447 1.00 88.25 102 VAL A CA 1
ATOM 805 C C . VAL A 1 102 ? 62.547 13.978 -34.333 1.00 88.25 102 VAL A C 1
ATOM 807 O O . VAL A 1 102 ? 61.362 14.091 -34.024 1.00 88.25 102 VAL A O 1
ATOM 810 N N . GLU A 1 103 ? 63.357 13.140 -33.684 1.00 87.25 103 GLU A N 1
ATOM 811 C CA . GLU A 1 103 ? 62.896 12.297 -32.575 1.00 87.25 103 GLU A CA 1
ATOM 812 C C . GLU A 1 103 ? 62.557 13.125 -31.332 1.00 87.25 103 GLU A C 1
ATOM 814 O O . GLU A 1 103 ? 61.542 12.860 -30.686 1.00 87.25 103 GLU A O 1
ATOM 819 N N . ARG A 1 104 ? 63.331 14.177 -31.031 1.00 92.81 104 ARG A N 1
ATOM 820 C CA . ARG A 1 104 ? 62.976 15.152 -29.986 1.00 92.81 104 ARG A CA 1
ATOM 821 C C . ARG A 1 104 ? 61.597 15.743 -30.269 1.00 92.81 104 ARG A C 1
ATOM 823 O O . ARG A 1 104 ? 60.744 15.742 -29.385 1.00 92.81 104 ARG A O 1
ATOM 830 N N . GLN A 1 105 ? 61.353 16.203 -31.497 1.00 89.38 105 GLN A N 1
ATOM 831 C CA . GLN A 1 105 ? 60.085 16.831 -31.867 1.00 89.38 105 GLN A CA 1
ATOM 832 C C . GLN A 1 105 ? 58.890 15.880 -31.724 1.00 89.38 105 GLN A C 1
ATOM 834 O O . GLN A 1 105 ? 57.835 16.290 -31.234 1.00 89.38 105 GLN A O 1
ATOM 839 N N . LYS A 1 106 ? 59.055 14.601 -32.087 1.00 89.62 106 LYS A N 1
ATOM 840 C CA . LYS A 1 106 ? 58.021 13.576 -31.871 1.00 89.62 106 LYS A CA 1
ATOM 841 C C . LYS A 1 106 ? 57.706 13.389 -30.388 1.00 89.62 106 LYS A C 1
ATOM 843 O O . LYS A 1 106 ? 56.534 13.348 -30.021 1.00 89.62 106 LYS A O 1
ATOM 848 N N . TRP A 1 107 ? 58.733 13.323 -29.537 1.00 92.69 107 TRP A N 1
ATOM 849 C CA . TRP A 1 107 ? 58.547 13.223 -28.087 1.00 92.69 107 TRP A CA 1
ATOM 850 C C . TRP A 1 107 ? 57.831 14.445 -27.513 1.00 92.69 107 TRP A C 1
ATOM 852 O O . TRP A 1 107 ? 56.851 14.271 -26.796 1.00 92.69 107 TRP A O 1
ATOM 862 N N . ILE A 1 108 ? 58.248 15.662 -27.868 1.00 92.19 108 ILE A N 1
ATOM 863 C CA . ILE A 1 108 ? 57.595 16.898 -27.405 1.00 92.19 108 ILE A CA 1
ATOM 864 C C . ILE A 1 108 ? 56.123 16.933 -27.816 1.00 92.19 108 ILE A C 1
ATOM 866 O O . ILE A 1 108 ? 55.257 17.165 -26.978 1.00 92.19 108 ILE A O 1
ATOM 870 N N . THR A 1 109 ? 55.827 16.622 -29.078 1.00 89.31 109 THR A N 1
ATOM 871 C CA . THR A 1 109 ? 54.451 16.626 -29.595 1.00 89.31 109 THR A CA 1
ATOM 872 C C . THR A 1 109 ? 53.568 15.629 -28.843 1.00 89.31 109 THR A C 1
ATOM 874 O O . THR A 1 109 ? 52.457 15.966 -28.438 1.00 89.31 109 THR A O 1
ATOM 877 N N . ALA A 1 110 ? 54.067 14.412 -28.602 1.00 88.12 110 ALA A N 1
ATOM 878 C CA . ALA A 1 110 ? 53.332 13.396 -27.853 1.00 88.12 110 ALA A CA 1
ATOM 879 C C . ALA A 1 110 ? 53.085 13.818 -26.392 1.00 88.12 110 ALA A C 1
ATOM 881 O O . ALA A 1 110 ? 51.992 13.613 -25.863 1.00 88.12 110 ALA A O 1
ATOM 882 N N . LEU A 1 111 ? 54.084 14.428 -25.748 1.00 90.38 111 LEU A N 1
ATOM 883 C CA . LEU A 1 111 ? 54.005 14.870 -24.357 1.00 90.38 111 LEU A CA 1
ATOM 884 C C . LEU A 1 111 ? 53.043 16.049 -24.169 1.00 90.38 111 LEU A C 1
ATOM 886 O O . LEU A 1 111 ? 52.228 16.014 -23.249 1.00 90.38 111 LEU A O 1
ATOM 890 N N . GLU A 1 112 ? 53.089 17.053 -25.046 1.00 87.81 112 GLU A N 1
ATOM 891 C CA . GLU A 1 112 ? 52.182 18.208 -24.993 1.00 87.81 112 GLU A CA 1
ATOM 892 C C . GLU A 1 112 ? 50.729 17.804 -25.273 1.00 87.81 112 GLU A C 1
ATOM 894 O O . GLU A 1 112 ? 49.811 18.238 -24.573 1.00 87.81 112 GLU A O 1
ATOM 899 N N . LEU A 1 113 ? 50.503 16.887 -26.222 1.00 83.94 113 LEU A N 1
ATOM 900 C CA . LEU A 1 113 ? 49.168 16.345 -26.490 1.00 83.94 113 LEU A CA 1
ATOM 901 C C . LEU A 1 113 ? 48.606 15.602 -25.265 1.00 83.94 113 LEU A C 1
ATOM 903 O O . LEU A 1 113 ? 47.445 15.790 -24.890 1.00 83.94 113 LEU A O 1
ATOM 907 N N . ALA A 1 114 ? 49.435 14.787 -24.606 1.00 82.50 114 ALA A N 1
ATOM 908 C CA . ALA A 1 114 ? 49.043 14.070 -23.395 1.00 82.50 114 ALA A CA 1
ATOM 909 C C . ALA A 1 114 ? 48.799 15.012 -22.203 1.00 82.50 114 ALA A C 1
ATOM 911 O O . ALA A 1 114 ? 47.861 14.789 -21.435 1.00 82.50 114 ALA A O 1
ATOM 912 N N . LYS A 1 115 ? 49.589 16.085 -22.070 1.00 84.44 115 LYS A N 1
ATOM 913 C CA . LYS A 1 115 ? 49.401 17.136 -21.059 1.00 84.44 115 LYS A CA 1
ATOM 914 C C . LYS A 1 115 ? 48.083 17.886 -21.256 1.00 84.44 115 LYS A C 1
ATOM 916 O O . LYS A 1 115 ? 47.306 18.004 -20.309 1.00 84.44 115 LYS A O 1
ATOM 921 N N . ALA A 1 116 ? 47.786 18.328 -22.479 1.00 79.19 116 ALA A N 1
ATOM 922 C CA . ALA A 1 116 ? 46.537 19.022 -22.799 1.00 79.19 116 ALA A CA 1
ATOM 923 C C . ALA A 1 116 ? 45.300 18.144 -22.533 1.00 79.19 116 ALA A C 1
ATOM 925 O O . ALA A 1 116 ? 44.290 18.620 -22.009 1.00 79.19 116 ALA A O 1
ATOM 926 N N . LYS A 1 117 ? 45.390 16.842 -22.832 1.00 75.12 117 LYS A N 1
ATOM 927 C CA . LYS A 1 117 ? 44.328 15.869 -22.545 1.00 75.12 117 LYS A CA 1
ATOM 928 C C . LYS A 1 117 ? 44.122 15.657 -21.040 1.00 75.12 117 LYS A C 1
ATOM 930 O O . LYS A 1 117 ? 42.981 15.648 -20.582 1.00 75.12 117 LYS A O 1
ATOM 935 N N . ALA A 1 118 ? 45.205 15.551 -20.269 1.00 68.50 118 ALA A N 1
ATOM 936 C CA . ALA A 1 118 ? 45.141 15.418 -18.814 1.00 68.50 118 ALA A CA 1
ATOM 937 C C . ALA A 1 118 ? 44.547 16.669 -18.133 1.00 68.50 118 ALA A C 1
ATOM 939 O O . ALA A 1 118 ? 43.755 16.537 -17.202 1.00 68.50 118 ALA A O 1
ATOM 940 N N . ALA A 1 119 ? 44.857 17.869 -18.638 1.00 67.75 119 ALA A N 1
ATOM 941 C CA . ALA A 1 119 ? 44.282 19.124 -18.148 1.00 67.75 119 ALA A CA 1
ATOM 942 C C . ALA A 1 119 ? 42.771 19.246 -18.441 1.00 67.75 119 ALA A C 1
ATOM 944 O O . ALA A 1 119 ? 42.012 19.705 -17.590 1.00 67.75 119 ALA A O 1
ATOM 945 N N . ARG A 1 120 ? 42.300 18.778 -19.610 1.00 65.81 120 ARG A N 1
ATOM 946 C CA . ARG A 1 120 ? 40.860 18.751 -19.944 1.00 65.81 120 ARG A CA 1
ATOM 947 C C . ARG A 1 120 ? 40.062 17.788 -19.062 1.00 65.81 120 ARG A C 1
ATOM 949 O O . ARG A 1 120 ? 38.996 18.159 -18.584 1.00 65.81 120 ARG A O 1
ATOM 956 N N . MET A 1 121 ? 40.611 16.609 -18.761 1.00 58.62 121 MET A N 1
ATOM 957 C CA . MET A 1 121 ? 39.979 15.660 -17.830 1.00 58.62 121 MET A CA 1
ATOM 958 C C . MET A 1 121 ? 39.870 16.212 -16.393 1.00 58.62 121 MET A C 1
ATOM 960 O O . MET A 1 121 ? 38.937 15.852 -15.677 1.00 58.62 121 MET A O 1
ATOM 964 N N . GLN A 1 122 ? 40.776 17.106 -15.971 1.00 53.91 122 GLN A N 1
ATOM 965 C CA . GLN A 1 122 ? 40.689 17.815 -14.682 1.00 53.91 122 GLN A CA 1
ATOM 966 C C . GLN A 1 122 ? 39.632 18.934 -14.676 1.00 53.91 122 GLN A C 1
ATOM 968 O O . GLN A 1 122 ? 39.002 19.167 -13.648 1.00 53.91 122 GLN A O 1
ATOM 973 N N . ALA A 1 123 ? 39.405 19.607 -15.808 1.00 52.41 123 ALA A N 1
ATOM 974 C CA . ALA A 1 123 ? 38.399 20.667 -15.924 1.00 52.41 123 ALA A CA 1
ATOM 975 C C . ALA A 1 123 ? 36.953 20.126 -15.929 1.00 52.41 123 ALA A C 1
ATOM 977 O O . ALA A 1 123 ? 36.058 20.757 -15.374 1.00 52.41 123 ALA A O 1
ATOM 978 N N . GLU A 1 124 ? 36.725 18.934 -16.491 1.00 47.09 124 GLU A N 1
ATOM 979 C CA . GLU A 1 124 ? 35.407 18.270 -16.514 1.00 47.09 124 GLU A CA 1
ATOM 980 C C . GLU A 1 124 ? 35.021 17.611 -15.173 1.00 47.09 124 GLU A C 1
ATOM 982 O O . GLU A 1 124 ? 33.880 17.197 -14.986 1.00 47.09 124 GLU A O 1
ATOM 987 N N . SER A 1 125 ? 35.942 17.553 -14.204 1.00 44.44 125 SER A N 1
ATOM 988 C CA . SER A 1 125 ? 35.746 16.943 -12.879 1.00 44.44 125 SER A CA 1
ATOM 989 C C . SER A 1 125 ? 35.752 17.965 -11.727 1.00 44.44 125 SER A C 1
ATOM 991 O O . SER A 1 125 ? 36.101 17.652 -10.588 1.00 44.44 125 SER A O 1
ATOM 993 N N . GLY A 1 126 ? 35.291 19.192 -11.997 1.00 39.22 126 GLY A N 1
ATOM 994 C CA . GLY A 1 126 ? 35.181 20.310 -11.045 1.00 39.22 126 GLY A CA 1
ATOM 995 C C . GLY A 1 126 ? 34.171 20.160 -9.891 1.00 39.22 126 GLY A C 1
ATOM 996 O O . GLY A 1 126 ? 33.816 21.154 -9.268 1.00 39.22 126 GLY A O 1
ATOM 9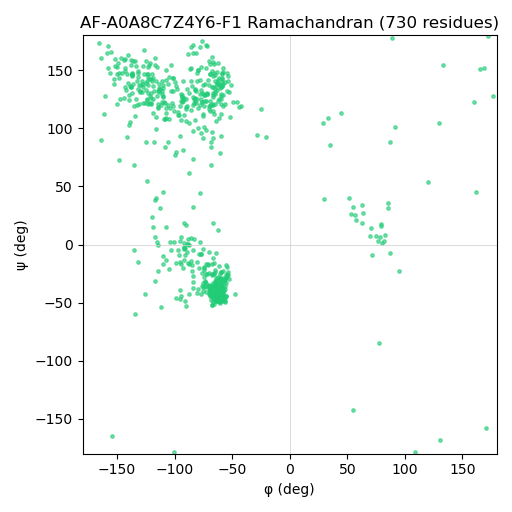97 N N . ALA A 1 127 ? 33.719 18.948 -9.562 1.00 38.97 127 ALA A N 1
ATOM 998 C CA . ALA A 1 127 ? 32.877 18.672 -8.396 1.00 38.97 127 ALA A CA 1
ATOM 999 C C . ALA A 1 127 ? 33.380 17.420 -7.658 1.00 38.97 127 ALA A C 1
ATOM 1001 O O . ALA A 1 127 ? 32.749 16.367 -7.675 1.00 38.97 127 ALA A O 1
ATOM 1002 N N . GLY A 1 128 ? 34.561 17.505 -7.037 1.00 46.47 128 GLY A N 1
ATOM 1003 C CA . GLY A 1 128 ? 35.079 16.391 -6.235 1.00 46.47 128 GLY A CA 1
ATOM 1004 C C . GLY A 1 128 ? 36.574 16.417 -5.937 1.00 46.47 128 GLY A C 1
ATOM 1005 O O . GLY A 1 128 ? 37.226 15.380 -6.050 1.00 46.47 128 GLY A O 1
ATOM 1006 N N . SER A 1 129 ? 37.130 17.565 -5.531 1.00 50.19 129 SER A N 1
ATOM 1007 C CA . SER A 1 129 ? 38.570 17.711 -5.236 1.00 50.19 129 SER A CA 1
ATOM 1008 C C . SER A 1 129 ? 39.102 16.701 -4.204 1.00 50.19 129 SER A C 1
ATOM 1010 O O . SER A 1 129 ? 40.267 16.326 -4.262 1.00 50.19 129 SER A O 1
ATOM 1012 N N . GLN A 1 130 ? 38.269 16.213 -3.281 1.00 52.38 130 GLN A N 1
ATOM 1013 C CA . GLN A 1 130 ? 38.705 15.277 -2.235 1.00 52.38 130 GLN A CA 1
ATOM 1014 C C . GLN A 1 130 ? 38.722 13.811 -2.702 1.00 52.38 130 GLN A C 1
ATOM 1016 O O . GLN A 1 130 ? 39.527 13.012 -2.222 1.00 52.38 130 GLN A O 1
ATOM 1021 N N . ASN A 1 131 ? 37.881 13.447 -3.677 1.00 51.81 131 ASN A N 1
ATOM 1022 C CA . ASN A 1 131 ? 37.750 12.059 -4.127 1.00 51.81 131 ASN A CA 1
ATOM 1023 C C . ASN A 1 131 ? 38.941 11.642 -5.011 1.00 51.81 131 ASN A C 1
ATOM 1025 O O . ASN A 1 131 ? 39.450 10.530 -4.904 1.00 51.81 131 ASN A O 1
ATOM 1029 N N . ALA A 1 132 ? 39.466 12.562 -5.827 1.00 56.50 132 ALA A N 1
ATOM 1030 C CA . ALA A 1 132 ? 40.646 12.308 -6.655 1.00 56.50 132 ALA A CA 1
ATOM 1031 C C . ALA A 1 132 ? 41.929 12.108 -5.820 1.00 56.50 132 ALA A C 1
ATOM 1033 O O . ALA A 1 132 ? 42.728 11.210 -6.106 1.00 56.50 132 ALA A O 1
ATOM 1034 N N . GLU A 1 133 ? 42.110 12.899 -4.758 1.00 59.31 133 GLU A N 1
ATOM 1035 C CA . GLU A 1 133 ? 43.233 12.753 -3.823 1.00 59.31 133 GLU A CA 1
ATOM 1036 C C . GLU A 1 133 ? 43.130 11.469 -2.995 1.00 59.31 133 GLU A C 1
ATOM 1038 O O . GLU A 1 133 ? 44.132 10.773 -2.807 1.00 59.31 133 GLU A O 1
ATOM 1043 N N . PHE A 1 134 ? 41.919 11.105 -2.565 1.00 62.97 134 PHE A N 1
ATOM 1044 C CA . PHE A 1 134 ? 41.652 9.847 -1.869 1.00 62.97 134 PHE A CA 1
ATOM 1045 C C . PHE A 1 134 ? 41.977 8.630 -2.746 1.00 62.97 134 PHE A C 1
ATOM 1047 O O . PHE A 1 134 ? 42.721 7.741 -2.330 1.00 62.97 134 PHE A O 1
ATOM 1054 N N . GLN A 1 135 ? 41.513 8.629 -3.997 1.00 64.75 135 GLN A N 1
ATOM 1055 C CA . GLN A 1 135 ? 41.807 7.573 -4.972 1.00 64.75 135 GLN A CA 1
ATOM 1056 C C . GLN A 1 135 ? 43.301 7.501 -5.332 1.00 64.75 135 GLN A C 1
ATOM 1058 O O . GLN A 1 135 ? 43.835 6.432 -5.626 1.00 64.75 135 GLN A O 1
ATOM 1063 N N . SER A 1 136 ? 44.014 8.630 -5.311 1.00 70.31 136 SER A N 1
ATOM 1064 C CA . SER A 1 136 ? 45.471 8.666 -5.492 1.00 70.31 136 SER A CA 1
ATOM 1065 C C . SER A 1 136 ? 46.211 8.040 -4.304 1.00 70.31 136 SER A C 1
ATOM 1067 O O . SER A 1 136 ? 47.049 7.156 -4.490 1.00 70.31 136 SER A O 1
ATOM 1069 N N . ALA A 1 137 ? 45.846 8.424 -3.077 1.00 71.69 137 ALA A N 1
ATOM 1070 C CA . ALA A 1 137 ? 46.410 7.862 -1.851 1.00 71.69 137 ALA A CA 1
ATOM 1071 C C . ALA A 1 137 ? 46.167 6.347 -1.745 1.00 71.69 137 ALA A C 1
ATOM 1073 O O . ALA A 1 137 ? 47.085 5.599 -1.406 1.00 71.69 137 ALA A O 1
ATOM 1074 N N . MET A 1 138 ? 44.962 5.888 -2.101 1.00 70.94 138 MET A N 1
ATOM 1075 C CA . MET A 1 138 ? 44.603 4.469 -2.079 1.00 70.94 138 MET A CA 1
ATOM 1076 C C . MET A 1 138 ? 45.424 3.650 -3.082 1.00 70.94 138 MET A C 1
ATOM 1078 O O . MET A 1 138 ? 45.931 2.585 -2.741 1.00 70.94 138 MET A O 1
ATOM 1082 N N . ARG A 1 139 ? 45.641 4.177 -4.297 1.00 76.62 139 ARG A N 1
ATOM 1083 C CA . ARG A 1 139 ? 46.506 3.539 -5.306 1.00 76.62 139 ARG A CA 1
ATOM 1084 C C . ARG A 1 139 ? 47.963 3.450 -4.853 1.00 76.62 139 ARG A C 1
ATOM 1086 O O . ARG A 1 139 ? 48.601 2.421 -5.058 1.00 76.62 139 ARG A O 1
ATOM 1093 N N . MET A 1 140 ? 48.485 4.494 -4.205 1.00 75.50 140 MET A N 1
ATOM 1094 C CA . MET A 1 140 ? 49.853 4.473 -3.674 1.00 75.50 140 MET A CA 1
ATOM 1095 C C . MET A 1 140 ? 50.018 3.469 -2.530 1.00 75.50 140 MET A C 1
ATOM 1097 O O . MET A 1 140 ? 51.025 2.764 -2.477 1.00 75.50 140 MET A O 1
ATOM 1101 N N . LEU A 1 141 ? 49.035 3.382 -1.631 1.00 77.81 141 LEU A N 1
ATOM 1102 C CA . LEU A 1 141 ? 49.055 2.407 -0.544 1.00 77.81 141 LEU A CA 1
ATOM 1103 C C . LEU A 1 141 ? 48.939 0.974 -1.087 1.00 77.81 141 LEU A C 1
ATOM 1105 O O . LEU A 1 141 ? 49.691 0.106 -0.652 1.00 77.81 141 LEU A O 1
ATOM 1109 N N . GLY A 1 142 ? 48.087 0.753 -2.095 1.00 73.25 142 GLY A N 1
ATOM 1110 C CA . GLY A 1 142 ? 47.957 -0.525 -2.801 1.00 73.25 142 GLY A CA 1
ATOM 1111 C C . GLY A 1 142 ? 49.270 -1.000 -3.428 1.00 73.25 142 GLY A C 1
ATOM 1112 O O . GLY A 1 142 ? 49.685 -2.128 -3.186 1.00 73.25 142 GLY A O 1
ATOM 1113 N N . SER A 1 143 ? 50.000 -0.113 -4.111 1.00 80.12 143 SER A N 1
ATOM 1114 C CA . SER A 1 143 ? 51.327 -0.442 -4.661 1.00 80.12 143 SER A CA 1
ATOM 1115 C C . SER A 1 143 ? 52.330 -0.874 -3.580 1.00 80.12 143 SER A C 1
ATOM 1117 O O . SER A 1 143 ? 53.150 -1.756 -3.821 1.00 80.12 143 SER A O 1
ATOM 1119 N N . LYS A 1 144 ? 52.255 -0.309 -2.368 1.00 79.12 144 LYS A N 1
ATOM 1120 C CA . LYS A 1 144 ? 53.112 -0.730 -1.248 1.00 79.12 144 LYS A CA 1
ATOM 1121 C C . LYS A 1 144 ? 52.707 -2.063 -0.628 1.00 79.12 144 LYS A C 1
ATOM 1123 O O . LYS A 1 144 ? 53.575 -2.778 -0.135 1.00 79.12 144 LYS A O 1
ATOM 1128 N N . VAL A 1 145 ? 51.430 -2.432 -0.695 1.00 78.88 145 VAL A N 1
ATOM 1129 C CA . VAL A 1 145 ? 50.975 -3.783 -0.332 1.00 78.88 145 VAL A CA 1
ATOM 1130 C C . VAL A 1 145 ? 51.487 -4.818 -1.339 1.00 78.88 145 VAL A C 1
ATOM 1132 O O . VAL A 1 145 ? 51.926 -5.892 -0.936 1.00 78.88 145 VAL A O 1
ATOM 1135 N N . GLU A 1 146 ? 51.508 -4.490 -2.630 1.00 77.62 146 GLU A N 1
ATOM 1136 C CA . GLU A 1 146 ? 52.070 -5.365 -3.670 1.00 77.62 146 GLU A CA 1
ATOM 1137 C C . GLU A 1 146 ? 53.588 -5.569 -3.507 1.00 77.62 146 GLU A C 1
ATOM 1139 O O . GLU A 1 146 ? 54.069 -6.704 -3.598 1.00 77.62 146 GLU A O 1
ATOM 1144 N N . ASP A 1 147 ? 54.336 -4.502 -3.185 1.00 78.12 147 ASP A N 1
ATOM 1145 C CA . ASP A 1 147 ? 55.766 -4.582 -2.841 1.00 78.12 147 ASP A CA 1
ATOM 1146 C C . ASP A 1 147 ? 55.988 -5.561 -1.667 1.00 78.12 147 ASP A C 1
ATOM 1148 O O . ASP A 1 147 ? 56.855 -6.438 -1.723 1.00 78.12 147 ASP A O 1
ATOM 1152 N N . LEU A 1 148 ? 55.163 -5.455 -0.617 1.00 77.75 148 LEU A N 1
ATOM 1153 C CA . LEU A 1 148 ? 55.212 -6.336 0.554 1.00 77.75 148 LEU A CA 1
ATOM 1154 C C . LEU A 1 148 ? 54.883 -7.790 0.218 1.00 77.75 148 LEU A C 1
ATOM 1156 O O . LEU A 1 148 ? 55.588 -8.692 0.672 1.00 77.75 148 LEU A O 1
ATOM 1160 N N . SER A 1 149 ? 53.856 -8.022 -0.600 1.00 74.81 149 SER A N 1
ATOM 1161 C CA . SER A 1 149 ? 53.492 -9.363 -1.066 1.00 74.81 149 SER A CA 1
ATOM 1162 C C . SER A 1 149 ? 54.638 -10.001 -1.851 1.00 74.81 149 SER A C 1
ATOM 1164 O O . SER A 1 149 ? 54.981 -11.161 -1.633 1.00 74.81 149 SER A O 1
ATOM 1166 N N . THR A 1 150 ? 55.294 -9.220 -2.711 1.00 78.06 150 THR A N 1
ATOM 1167 C CA . THR A 1 150 ? 56.435 -9.685 -3.508 1.00 78.06 150 THR A CA 1
ATOM 1168 C C . THR A 1 150 ? 57.629 -10.044 -2.621 1.00 78.06 150 THR A C 1
ATOM 1170 O O . THR A 1 150 ? 58.273 -11.077 -2.820 1.00 78.06 150 THR A O 1
ATOM 1173 N N . CYS A 1 151 ? 57.928 -9.219 -1.612 1.00 78.50 151 CYS A N 1
ATOM 1174 C CA . CYS A 1 151 ? 58.970 -9.522 -0.635 1.00 78.50 151 CYS A CA 1
ATOM 1175 C C . CYS A 1 151 ? 58.647 -10.778 0.186 1.00 78.50 151 CYS A C 1
ATOM 1177 O O . CYS A 1 151 ? 59.546 -11.590 0.412 1.00 78.50 151 CYS A O 1
ATOM 1179 N N . ASN A 1 152 ? 57.386 -10.971 0.576 1.00 77.12 152 ASN A N 1
ATOM 1180 C CA . ASN A 1 152 ? 56.941 -12.149 1.316 1.00 77.12 152 ASN A CA 1
ATOM 1181 C C . ASN A 1 152 ? 57.159 -13.437 0.508 1.00 77.12 152 ASN A C 1
ATOM 1183 O O . ASN A 1 152 ? 57.794 -14.373 0.994 1.00 77.12 152 ASN A O 1
ATOM 1187 N N . ASP A 1 153 ? 56.744 -13.448 -0.760 1.00 77.44 153 ASP A N 1
ATOM 1188 C CA . ASP A 1 153 ? 56.927 -14.598 -1.652 1.00 77.44 153 ASP A CA 1
ATOM 1189 C C . ASP A 1 153 ? 58.409 -14.940 -1.862 1.00 77.44 153 ASP A C 1
ATOM 1191 O O . ASP A 1 153 ? 58.798 -16.113 -1.916 1.00 77.44 153 ASP A O 1
ATOM 1195 N N . LEU A 1 154 ? 59.259 -13.915 -1.981 1.00 78.88 154 LEU A N 1
ATOM 1196 C CA . LEU A 1 154 ? 60.704 -14.087 -2.110 1.00 78.88 154 LEU A CA 1
ATOM 1197 C C . LEU A 1 154 ? 61.331 -14.633 -0.825 1.00 78.88 154 LEU A C 1
ATOM 1199 O O . LEU A 1 154 ? 62.167 -15.533 -0.906 1.00 78.88 154 LEU A O 1
ATOM 1203 N N . ILE A 1 155 ? 60.910 -14.156 0.350 1.00 80.94 155 ILE A N 1
ATOM 1204 C CA . ILE A 1 155 ? 61.354 -14.697 1.642 1.00 80.94 155 ILE A CA 1
ATOM 1205 C C . ILE A 1 155 ? 60.962 -16.167 1.766 1.00 80.94 155 ILE A C 1
ATOM 1207 O O . ILE A 1 155 ? 61.812 -16.979 2.128 1.00 80.94 155 ILE A O 1
ATOM 1211 N N . SER A 1 156 ? 59.732 -16.545 1.410 1.00 76.62 156 SER A N 1
ATOM 1212 C CA . SER A 1 156 ? 59.305 -17.948 1.439 1.00 76.62 156 SER A CA 1
ATOM 1213 C C . SER A 1 156 ? 60.145 -18.821 0.501 1.00 76.62 156 SER A C 1
ATOM 1215 O O . SER A 1 156 ? 60.596 -19.901 0.893 1.00 76.62 156 SER A O 1
ATOM 1217 N N . LYS A 1 157 ? 60.424 -18.346 -0.722 1.00 81.56 157 LYS A N 1
ATOM 1218 C CA . LYS A 1 157 ? 61.242 -19.072 -1.711 1.00 81.56 157 LYS A CA 1
ATOM 1219 C C . LYS A 1 157 ? 62.701 -19.211 -1.275 1.00 81.56 157 LYS A C 1
ATOM 1221 O O . LYS A 1 157 ? 63.241 -20.318 -1.303 1.00 81.56 157 LYS A O 1
ATOM 1226 N N . HIS A 1 158 ? 63.343 -18.117 -0.864 1.00 85.88 158 HIS A N 1
ATOM 1227 C CA . HIS A 1 158 ? 64.739 -18.140 -0.426 1.00 85.88 158 HIS A CA 1
ATOM 1228 C C . HIS A 1 158 ? 64.909 -18.851 0.916 1.00 85.88 158 HIS A C 1
ATOM 1230 O O . HIS A 1 158 ? 65.879 -19.587 1.075 1.00 85.88 158 HIS A O 1
ATOM 1236 N N . GLY A 1 159 ? 63.949 -18.718 1.833 1.00 81.25 159 GLY A N 1
ATOM 1237 C CA . GLY A 1 159 ? 63.921 -19.441 3.103 1.00 81.25 159 GLY A CA 1
ATOM 1238 C C . GLY A 1 159 ? 63.843 -20.948 2.885 1.00 81.25 159 GLY A C 1
ATOM 1239 O O . GLY A 1 159 ? 64.674 -21.686 3.404 1.00 81.25 159 GLY A O 1
ATOM 1240 N N . SER A 1 160 ? 62.945 -21.403 2.005 1.00 82.12 160 SER A N 1
ATOM 1241 C CA . SER A 1 160 ? 62.835 -22.823 1.637 1.00 82.12 160 SER A CA 1
ATOM 1242 C C . SER A 1 160 ? 64.090 -23.350 0.928 1.00 82.12 160 SER A C 1
ATOM 1244 O O . SER A 1 160 ? 64.491 -24.498 1.111 1.00 82.12 160 SER A O 1
ATOM 1246 N N . ALA A 1 161 ? 64.730 -22.536 0.082 1.00 82.00 161 ALA A N 1
ATOM 1247 C CA . ALA A 1 161 ? 65.976 -22.911 -0.590 1.00 82.00 161 ALA A CA 1
ATOM 1248 C C . ALA A 1 161 ? 67.165 -22.995 0.382 1.00 82.00 161 ALA A C 1
ATOM 1250 O O . ALA A 1 161 ? 68.002 -23.891 0.245 1.00 82.00 161 ALA A O 1
ATOM 1251 N N . LEU A 1 162 ? 67.226 -22.085 1.357 1.00 87.19 162 LEU A N 1
ATOM 1252 C CA . LEU A 1 162 ? 68.214 -22.096 2.429 1.00 87.19 162 LEU A CA 1
ATOM 1253 C C . LEU A 1 162 ? 68.013 -23.304 3.347 1.00 87.19 162 LEU A C 1
ATOM 1255 O O . LEU A 1 162 ? 68.971 -24.023 3.600 1.00 87.19 162 LEU A O 1
ATOM 1259 N N . GLN A 1 163 ? 66.776 -23.575 3.769 1.00 83.81 163 GLN A N 1
ATOM 1260 C CA . GLN A 1 163 ? 66.444 -24.720 4.618 1.00 83.81 163 GLN A CA 1
ATOM 1261 C C . GLN A 1 163 ? 66.835 -26.045 3.955 1.00 83.81 163 GLN A C 1
ATOM 1263 O O . GLN A 1 163 ? 67.482 -26.866 4.593 1.00 83.81 163 GLN A O 1
ATOM 1268 N N . ARG A 1 164 ? 66.549 -26.215 2.655 1.00 84.06 164 ARG A N 1
ATOM 1269 C CA . ARG A 1 164 ? 67.008 -27.390 1.892 1.00 84.06 164 ARG A CA 1
ATOM 1270 C C . ARG A 1 164 ? 68.530 -27.524 1.878 1.00 84.06 164 ARG A C 1
ATOM 1272 O O . ARG A 1 164 ? 69.034 -28.609 2.129 1.00 84.06 164 ARG A O 1
ATOM 1279 N N . SER A 1 165 ? 69.258 -26.428 1.648 1.00 83.62 165 SER A N 1
ATOM 1280 C CA . SER A 1 165 ? 70.728 -26.451 1.689 1.00 83.62 165 SER A CA 1
ATOM 1281 C C . SER A 1 165 ? 71.296 -26.767 3.070 1.00 83.62 165 SER A C 1
ATOM 1283 O O . SER A 1 165 ? 72.332 -27.414 3.150 1.00 83.62 165 SER A O 1
ATOM 1285 N N . LEU A 1 166 ? 70.640 -26.322 4.144 1.00 79.50 166 LEU A N 1
ATOM 1286 C CA . LEU A 1 166 ? 71.032 -26.660 5.512 1.00 79.50 166 LEU A CA 1
ATOM 1287 C C . LEU A 1 166 ? 70.783 -28.149 5.800 1.00 79.50 166 LEU A C 1
ATOM 1289 O O . LEU A 1 166 ? 71.683 -28.827 6.277 1.00 79.50 166 LEU A O 1
ATOM 1293 N N . SER A 1 167 ? 69.631 -28.697 5.401 1.00 79.38 167 SER A N 1
ATOM 1294 C CA . SER A 1 167 ? 69.342 -30.134 5.536 1.00 79.38 167 SER A CA 1
ATOM 1295 C C . SER A 1 167 ? 70.274 -31.024 4.700 1.00 79.38 167 SER A C 1
ATOM 1297 O O . SER A 1 167 ? 70.607 -32.135 5.101 1.00 79.38 167 SER A O 1
ATOM 1299 N N . GLU A 1 168 ? 70.718 -30.552 3.533 1.00 74.94 168 GLU A N 1
ATOM 1300 C CA . GLU A 1 168 ? 71.737 -31.225 2.712 1.00 74.94 168 GLU A CA 1
ATOM 1301 C C . GLU A 1 168 ? 73.141 -31.179 3.345 1.00 74.94 168 GLU A C 1
ATOM 1303 O O . GLU A 1 168 ? 73.970 -32.043 3.043 1.00 74.94 168 GLU A O 1
ATOM 1308 N N . LEU A 1 169 ? 73.407 -30.188 4.207 1.00 72.06 169 LEU A N 1
ATOM 1309 C CA . LEU A 1 169 ? 74.652 -30.047 4.965 1.00 72.06 169 LEU A CA 1
ATOM 1310 C C . LEU A 1 169 ? 74.671 -30.967 6.201 1.00 72.06 169 LEU A C 1
ATOM 1312 O O . LEU A 1 169 ? 75.706 -31.570 6.473 1.00 72.06 169 LEU A O 1
ATOM 1316 N N . ASP A 1 170 ? 73.535 -31.137 6.887 1.00 64.69 170 ASP A N 1
ATOM 1317 C CA . ASP A 1 170 ? 73.397 -32.006 8.074 1.00 64.69 170 ASP A CA 1
ATOM 1318 C C . ASP A 1 170 ? 73.600 -33.507 7.765 1.00 64.69 170 ASP A C 1
ATOM 1320 O O . ASP A 1 170 ? 73.964 -34.285 8.643 1.00 64.69 170 ASP A O 1
ATOM 1324 N N . ASN A 1 171 ? 73.426 -33.922 6.505 1.00 66.19 171 ASN A N 1
ATOM 1325 C CA . ASN A 1 171 ? 73.560 -35.316 6.057 1.00 66.19 171 ASN A CA 1
ATOM 1326 C C . ASN A 1 171 ? 74.987 -35.713 5.608 1.00 66.19 171 ASN A C 1
ATOM 1328 O O . ASN A 1 171 ? 75.157 -36.704 4.895 1.00 66.19 171 ASN A O 1
ATOM 1332 N N . LEU A 1 172 ? 76.026 -34.946 5.959 1.00 62.47 172 LEU A N 1
ATOM 1333 C CA . LEU A 1 172 ? 77.397 -35.196 5.491 1.00 62.47 172 LEU A CA 1
ATOM 1334 C C . LEU A 1 172 ? 78.208 -36.123 6.413 1.00 62.47 172 LEU A C 1
ATOM 1336 O O . LEU A 1 172 ? 78.572 -35.759 7.527 1.00 62.47 172 LEU A O 1
ATOM 1340 N N . THR A 1 173 ? 78.626 -37.272 5.876 1.00 55.00 173 THR A N 1
ATOM 1341 C CA . THR A 1 173 ? 79.764 -38.063 6.375 1.00 55.00 173 THR A CA 1
ATOM 1342 C C . THR A 1 173 ? 81.047 -37.691 5.620 1.00 55.00 173 THR A C 1
ATOM 1344 O O . THR A 1 173 ? 81.099 -37.783 4.394 1.00 55.00 173 THR A O 1
ATOM 1347 N N . LEU A 1 174 ? 82.062 -37.255 6.379 1.00 59.28 174 LEU A N 1
ATOM 1348 C CA . LEU A 1 174 ? 83.427 -36.837 6.001 1.00 59.28 174 LEU A CA 1
ATOM 1349 C C . LEU A 1 174 ? 83.943 -37.349 4.638 1.00 59.28 174 LEU A C 1
ATOM 1351 O O . LEU A 1 174 ? 84.579 -38.395 4.555 1.00 59.28 174 LEU A O 1
ATOM 1355 N N . THR A 1 175 ? 83.750 -36.554 3.584 1.00 57.12 175 THR A N 1
ATOM 1356 C CA . THR A 1 175 ? 84.501 -36.627 2.316 1.00 57.12 175 THR A CA 1
ATOM 1357 C C . THR A 1 175 ? 84.664 -35.215 1.728 1.00 57.12 175 THR A C 1
ATOM 1359 O O . THR A 1 175 ? 83.952 -34.287 2.118 1.00 57.12 175 THR A O 1
ATOM 1362 N N . GLY A 1 176 ? 85.634 -35.022 0.825 1.00 59.84 176 GLY A N 1
ATOM 1363 C CA . GLY A 1 176 ? 86.140 -33.725 0.332 1.00 59.84 176 GLY A CA 1
ATOM 1364 C C . GLY A 1 176 ? 85.169 -32.792 -0.420 1.00 59.84 176 GLY A C 1
ATOM 1365 O O . GLY A 1 176 ? 85.623 -31.816 -1.009 1.00 59.84 176 GLY A O 1
ATOM 1366 N N . GLU A 1 177 ? 83.856 -33.038 -0.390 1.00 61.03 177 GLU A N 1
ATOM 1367 C CA . GLU A 1 177 ? 82.812 -32.196 -1.007 1.00 61.03 177 GLU A CA 1
ATOM 1368 C C . GLU A 1 177 ? 82.229 -31.121 -0.063 1.00 61.03 177 GLU A C 1
ATOM 1370 O O . GLU A 1 177 ? 81.403 -30.301 -0.471 1.00 61.03 177 GLU A O 1
ATOM 1375 N N . ALA A 1 178 ? 82.654 -31.089 1.206 1.00 66.94 178 ALA A N 1
ATOM 1376 C CA . ALA A 1 178 ? 82.095 -30.189 2.222 1.00 66.94 178 ALA A CA 1
ATOM 1377 C C . ALA A 1 178 ? 82.244 -28.691 1.874 1.00 66.94 178 ALA A C 1
ATOM 1379 O O . ALA A 1 178 ? 81.342 -27.900 2.151 1.00 66.94 178 ALA A O 1
ATOM 1380 N N . GLY A 1 179 ? 83.346 -28.296 1.224 1.00 70.06 179 GLY A N 1
ATOM 1381 C CA . GLY A 1 179 ? 83.620 -26.892 0.889 1.00 70.06 179 GLY A CA 1
ATOM 1382 C C . GLY A 1 179 ? 82.607 -26.275 -0.083 1.00 70.06 179 GLY A C 1
ATOM 1383 O O . GLY A 1 179 ? 82.166 -25.143 0.119 1.00 70.06 179 GLY A O 1
ATOM 1384 N N . GLU A 1 180 ? 82.174 -27.027 -1.097 1.00 73.12 180 GLU A N 1
ATOM 1385 C CA . GLU A 1 180 ? 81.225 -26.530 -2.103 1.00 73.12 180 GLU A CA 1
ATOM 1386 C C . GLU A 1 180 ? 79.801 -26.425 -1.535 1.00 73.12 180 GLU A C 1
ATOM 1388 O O . GLU A 1 180 ? 79.088 -25.456 -1.800 1.00 73.12 180 GLU A O 1
ATOM 1393 N N . LYS A 1 181 ? 79.400 -27.362 -0.668 1.00 73.75 181 LYS A N 1
ATOM 1394 C CA . LYS A 1 181 ? 78.097 -27.305 0.016 1.00 73.75 181 LYS A CA 1
ATOM 1395 C C . LYS A 1 181 ? 78.019 -26.152 1.023 1.00 73.75 181 LYS A C 1
ATOM 1397 O O . LYS A 1 181 ? 77.012 -25.444 1.058 1.00 73.75 181 LYS A O 1
ATOM 1402 N N . ILE A 1 182 ? 79.096 -25.881 1.767 1.00 78.25 182 ILE A N 1
ATOM 1403 C CA . ILE A 1 182 ? 79.192 -24.702 2.651 1.00 78.25 182 ILE A CA 1
ATOM 1404 C C . ILE A 1 182 ? 79.078 -23.399 1.840 1.00 78.25 182 ILE A C 1
ATOM 1406 O O . ILE A 1 182 ? 78.380 -22.463 2.252 1.00 78.25 182 ILE A O 1
ATOM 1410 N N . ARG A 1 183 ? 79.711 -23.340 0.658 1.00 77.00 183 ARG A N 1
ATOM 1411 C CA . ARG A 1 183 ? 79.608 -22.194 -0.258 1.00 77.00 183 ARG A CA 1
ATOM 1412 C C . ARG A 1 183 ? 78.162 -21.958 -0.707 1.00 77.00 183 ARG A C 1
ATOM 1414 O O . ARG A 1 183 ? 77.687 -20.825 -0.641 1.00 77.00 183 ARG A O 1
ATOM 1421 N N . GLN A 1 184 ? 77.439 -23.015 -1.081 1.00 80.25 184 GLN A N 1
ATOM 1422 C CA . GLN A 1 184 ? 76.027 -22.929 -1.480 1.00 80.25 184 GLN A CA 1
ATOM 1423 C C . GLN A 1 184 ? 75.112 -22.465 -0.339 1.00 80.25 184 GLN A C 1
ATOM 1425 O O . GLN A 1 184 ? 74.236 -21.625 -0.559 1.00 80.25 184 GLN A O 1
ATOM 1430 N N . VAL A 1 185 ? 75.332 -22.952 0.887 1.00 85.12 185 VAL A N 1
ATOM 1431 C CA . VAL A 1 185 ? 74.599 -22.484 2.076 1.00 85.12 185 VAL A CA 1
ATOM 1432 C C . VAL A 1 185 ? 74.846 -20.993 2.302 1.00 85.12 185 VAL A C 1
ATOM 1434 O O . VAL A 1 185 ? 73.897 -20.240 2.509 1.00 85.12 185 VAL A O 1
ATOM 1437 N N . THR A 1 186 ? 76.098 -20.544 2.195 1.00 79.12 186 THR A N 1
ATOM 1438 C CA . THR A 1 186 ? 76.475 -19.137 2.405 1.00 79.12 186 THR A CA 1
ATOM 1439 C C . THR A 1 186 ? 75.861 -18.216 1.345 1.00 79.12 186 THR A C 1
ATOM 1441 O O . THR A 1 186 ? 75.369 -17.129 1.665 1.00 79.12 186 THR A O 1
ATOM 1444 N N . GLU A 1 187 ? 75.805 -18.656 0.086 1.00 81.56 187 GLU A N 1
ATOM 1445 C CA . GLU A 1 187 ? 75.156 -17.923 -1.005 1.00 81.56 187 GLU A CA 1
ATOM 1446 C C . GLU A 1 187 ? 73.637 -17.806 -0.782 1.00 81.56 187 GLU A C 1
ATOM 1448 O O . GLU A 1 187 ? 73.080 -16.704 -0.826 1.00 81.56 187 GLU A O 1
ATOM 1453 N N . ARG A 1 188 ? 72.965 -18.915 -0.440 1.00 84.25 188 ARG A N 1
ATOM 1454 C CA . ARG A 1 188 ? 71.516 -18.920 -0.163 1.00 84.25 188 ARG A CA 1
ATOM 1455 C C . ARG A 1 188 ? 71.162 -18.145 1.110 1.00 84.25 188 ARG A C 1
ATOM 1457 O O . ARG A 1 188 ? 70.145 -17.452 1.128 1.00 84.25 188 ARG A O 1
ATOM 1464 N N . ALA A 1 189 ? 72.014 -18.183 2.135 1.00 80.12 189 ALA A N 1
ATOM 1465 C CA . ALA A 1 189 ? 71.862 -17.388 3.352 1.00 80.12 189 ALA A CA 1
ATOM 1466 C C . ALA A 1 189 ? 72.003 -15.890 3.059 1.00 80.12 189 ALA A C 1
ATOM 1468 O O . ALA A 1 189 ? 71.242 -15.070 3.576 1.00 80.12 189 ALA A O 1
ATOM 1469 N N . THR A 1 190 ? 72.932 -15.527 2.171 1.00 80.19 190 THR A N 1
ATOM 1470 C CA . THR A 1 190 ? 73.112 -14.143 1.725 1.00 80.19 190 THR A CA 1
ATOM 1471 C C . THR A 1 190 ? 71.894 -13.642 0.952 1.00 80.19 190 THR A C 1
ATOM 1473 O O . THR A 1 190 ? 71.416 -12.543 1.237 1.00 80.19 190 THR A O 1
ATOM 1476 N N . LEU A 1 191 ? 71.346 -14.446 0.033 1.00 78.00 191 LEU A N 1
ATOM 1477 C CA . LEU A 1 191 ? 70.122 -14.106 -0.703 1.00 78.00 191 LEU A CA 1
ATOM 1478 C C . LEU A 1 191 ? 68.927 -13.919 0.236 1.00 78.00 191 LEU A C 1
ATOM 1480 O O . LEU A 1 191 ? 68.256 -12.892 0.159 1.00 78.00 191 LEU A O 1
ATOM 1484 N N . PHE A 1 192 ? 68.726 -14.843 1.181 1.00 82.38 192 PHE A N 1
ATOM 1485 C CA . PHE A 1 192 ? 67.678 -14.725 2.195 1.00 82.38 192 PHE A CA 1
ATOM 1486 C C . PHE A 1 192 ? 67.834 -13.450 3.036 1.00 82.38 192 PHE A C 1
ATOM 1488 O O . PHE A 1 192 ? 66.873 -12.711 3.238 1.00 82.38 192 PHE A O 1
ATOM 1495 N N . ARG A 1 193 ? 69.059 -13.125 3.470 1.00 77.12 193 ARG A N 1
ATOM 1496 C CA . ARG A 1 193 ? 69.349 -11.897 4.226 1.00 77.12 193 ARG A CA 1
ATOM 1497 C C . ARG A 1 193 ? 69.045 -10.630 3.421 1.00 77.12 193 ARG A C 1
ATOM 1499 O O . ARG A 1 193 ? 68.540 -9.660 3.985 1.00 77.12 193 ARG A O 1
ATOM 1506 N N . ILE A 1 194 ? 69.357 -10.607 2.124 1.00 76.75 194 ILE A N 1
ATOM 1507 C CA . ILE A 1 194 ? 69.056 -9.464 1.246 1.00 76.75 194 ILE A CA 1
ATOM 1508 C C . ILE A 1 194 ? 67.539 -9.281 1.121 1.00 76.75 194 ILE A C 1
ATOM 1510 O O . ILE A 1 194 ? 67.050 -8.164 1.297 1.00 76.75 194 ILE A O 1
ATOM 1514 N N . THR A 1 195 ? 66.784 -10.359 0.889 1.00 76.75 195 THR A N 1
ATOM 1515 C CA . THR A 1 195 ? 65.322 -10.279 0.744 1.00 76.75 195 THR A CA 1
ATOM 1516 C C . THR A 1 195 ? 64.605 -9.954 2.050 1.00 76.75 195 THR A C 1
ATOM 1518 O O . THR A 1 195 ? 63.676 -9.151 2.042 1.00 76.75 195 THR A O 1
ATOM 1521 N N . SER A 1 196 ? 65.087 -10.465 3.185 1.00 78.94 196 SER A N 1
ATOM 1522 C CA . SER A 1 196 ? 64.572 -10.105 4.512 1.00 78.94 196 SER A CA 1
ATOM 1523 C C . SER A 1 196 ? 64.789 -8.624 4.832 1.00 78.94 196 SER A C 1
ATOM 1525 O O . SER A 1 196 ? 63.880 -7.956 5.319 1.00 78.94 196 SER A O 1
ATOM 1527 N N . ASN A 1 197 ? 65.948 -8.061 4.475 1.00 76.88 197 ASN A N 1
ATOM 1528 C CA . ASN A 1 197 ? 66.183 -6.621 4.615 1.00 76.88 197 ASN A CA 1
ATOM 1529 C C . ASN A 1 197 ? 65.298 -5.781 3.678 1.00 76.88 197 ASN A C 1
ATOM 1531 O O . ASN A 1 197 ? 64.825 -4.718 4.080 1.00 76.88 197 ASN A O 1
ATOM 1535 N N . ALA A 1 198 ? 65.044 -6.249 2.451 1.00 77.50 198 ALA A N 1
ATOM 1536 C CA . ALA A 1 198 ? 64.123 -5.582 1.529 1.00 77.50 198 ALA A CA 1
ATOM 1537 C C . ALA A 1 198 ? 62.689 -5.539 2.088 1.00 77.50 198 ALA A C 1
ATOM 1539 O O . ALA A 1 198 ? 62.070 -4.477 2.071 1.00 77.50 198 ALA A O 1
ATOM 1540 N N . MET A 1 199 ? 62.209 -6.643 2.673 1.00 82.31 199 MET A N 1
ATOM 1541 C CA . MET A 1 199 ? 60.906 -6.709 3.349 1.00 82.31 199 MET A CA 1
ATOM 1542 C C . MET A 1 199 ? 60.819 -5.738 4.527 1.00 82.31 199 MET A C 1
ATOM 1544 O O . MET A 1 199 ? 59.854 -4.989 4.634 1.00 82.31 199 MET A O 1
ATOM 1548 N N . ILE A 1 200 ? 61.837 -5.703 5.394 1.00 77.81 200 ILE A N 1
ATOM 1549 C CA . ILE A 1 200 ? 61.863 -4.792 6.550 1.00 77.81 200 ILE A CA 1
ATOM 1550 C C . ILE A 1 200 ? 61.764 -3.329 6.094 1.00 77.81 200 ILE A C 1
ATOM 1552 O O . ILE A 1 200 ? 61.041 -2.538 6.703 1.00 77.81 200 ILE A O 1
ATOM 1556 N N . ASN A 1 201 ? 62.455 -2.967 5.012 1.00 78.44 201 ASN A N 1
ATOM 1557 C CA . ASN A 1 201 ? 62.385 -1.619 4.454 1.00 78.44 201 ASN A CA 1
ATOM 1558 C C . ASN A 1 201 ? 61.018 -1.331 3.811 1.00 78.44 201 ASN A C 1
ATOM 1560 O O . ASN A 1 201 ? 60.446 -0.280 4.086 1.00 78.44 201 ASN A O 1
ATOM 1564 N N . ALA A 1 202 ? 60.448 -2.274 3.055 1.00 77.69 202 ALA A N 1
ATOM 1565 C CA . ALA A 1 202 ? 59.104 -2.138 2.488 1.00 77.69 202 ALA A CA 1
ATOM 1566 C C . ALA A 1 202 ? 58.026 -1.974 3.580 1.00 77.69 202 ALA A C 1
ATOM 1568 O O . ALA A 1 202 ? 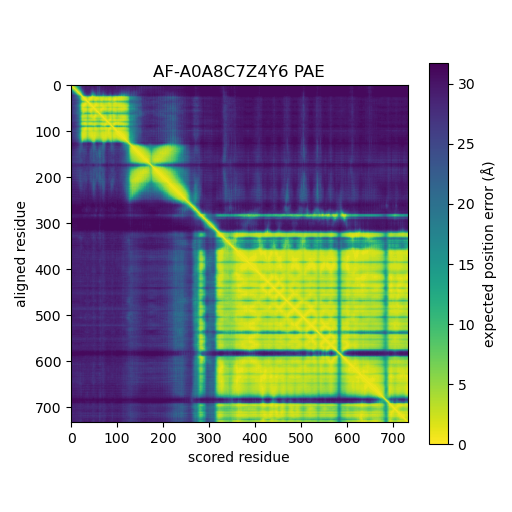57.144 -1.124 3.452 1.00 77.69 202 ALA A O 1
ATOM 1569 N N . CYS A 1 203 ? 58.136 -2.707 4.696 1.00 77.19 203 CYS A N 1
ATOM 1570 C CA . CYS A 1 203 ? 57.244 -2.564 5.853 1.00 77.19 203 CYS A CA 1
ATOM 1571 C C . CYS A 1 203 ? 57.357 -1.172 6.481 1.00 77.19 203 CYS A C 1
ATOM 1573 O O . CYS A 1 203 ? 56.346 -0.560 6.828 1.00 77.19 203 CYS A O 1
ATOM 1575 N N . ARG A 1 204 ? 58.586 -0.658 6.622 1.00 81.88 204 ARG A N 1
ATOM 1576 C CA . ARG A 1 204 ? 58.840 0.675 7.182 1.00 81.88 204 ARG A CA 1
ATOM 1577 C C . ARG A 1 204 ? 58.262 1.778 6.290 1.00 81.88 204 ARG A C 1
ATOM 1579 O O . ARG A 1 204 ? 57.629 2.701 6.804 1.00 81.88 204 ARG A O 1
ATOM 158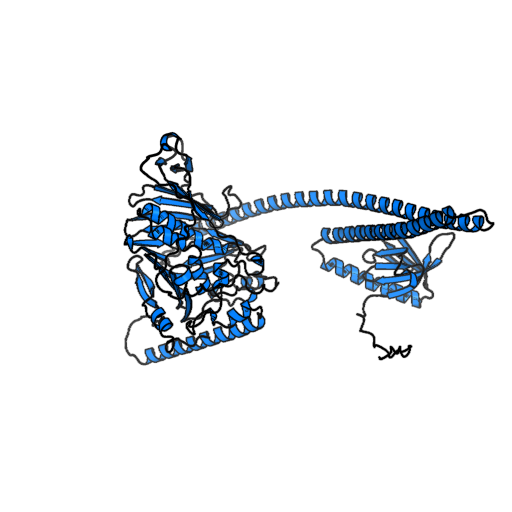6 N N . ASP A 1 205 ? 58.426 1.653 4.977 1.00 80.06 205 ASP A N 1
ATOM 1587 C CA . ASP A 1 205 ? 57.901 2.608 3.997 1.00 80.06 205 ASP A CA 1
ATOM 1588 C C . ASP A 1 205 ? 56.367 2.600 3.967 1.00 80.06 205 ASP A C 1
ATOM 1590 O O . ASP A 1 205 ? 55.741 3.663 3.995 1.00 80.06 205 ASP A O 1
ATOM 1594 N N . PHE A 1 206 ? 55.754 1.410 3.993 1.00 85.81 206 PHE A N 1
ATOM 1595 C CA . PHE A 1 206 ? 54.303 1.261 4.090 1.00 85.81 206 PHE A CA 1
ATOM 1596 C C . PHE A 1 206 ? 53.753 1.914 5.362 1.00 85.81 206 PHE A C 1
ATOM 1598 O O . PHE A 1 206 ? 52.817 2.711 5.291 1.00 85.81 206 PHE A O 1
ATOM 1605 N N . LEU A 1 207 ? 54.358 1.630 6.521 1.00 79.25 207 LEU A N 1
ATOM 1606 C CA . LEU A 1 207 ? 53.918 2.179 7.803 1.00 79.25 207 LEU A CA 1
ATOM 1607 C C . LEU A 1 207 ? 54.006 3.713 7.825 1.00 79.25 207 LEU A C 1
ATOM 1609 O O . LEU A 1 207 ? 53.064 4.379 8.253 1.00 79.25 207 LEU A O 1
ATOM 1613 N N . SER A 1 208 ? 55.105 4.276 7.317 1.00 83.94 208 SER A N 1
ATOM 1614 C CA . SER A 1 208 ? 55.300 5.727 7.211 1.00 83.94 208 SER A CA 1
ATOM 1615 C C . SER A 1 208 ? 54.244 6.389 6.313 1.00 83.94 208 SER A C 1
ATOM 1617 O O . SER A 1 208 ? 53.636 7.406 6.678 1.00 83.94 208 SER A O 1
ATOM 1619 N N . MET A 1 209 ? 53.954 5.781 5.157 1.00 82.00 209 MET A N 1
ATOM 1620 C CA . MET A 1 209 ? 52.916 6.265 4.245 1.00 82.00 209 MET A CA 1
ATOM 1621 C C . MET A 1 209 ? 51.517 6.170 4.859 1.00 82.00 209 MET A C 1
ATOM 1623 O O . MET A 1 209 ? 50.764 7.146 4.817 1.00 82.00 209 MET A O 1
ATOM 1627 N N . ALA A 1 210 ? 51.180 5.036 5.475 1.00 81.00 210 ALA A N 1
ATOM 1628 C CA . ALA A 1 210 ? 49.890 4.823 6.123 1.00 81.00 210 ALA A CA 1
ATOM 1629 C C . ALA A 1 210 ? 49.646 5.844 7.248 1.00 81.00 210 ALA A C 1
ATOM 1631 O O . ALA A 1 210 ? 48.577 6.453 7.317 1.00 81.00 210 ALA A O 1
ATOM 1632 N N . GLN A 1 211 ? 50.653 6.111 8.087 1.00 82.06 211 GLN A N 1
ATOM 1633 C CA . GLN A 1 211 ? 50.564 7.113 9.157 1.00 82.06 211 GLN A CA 1
ATOM 1634 C C . GLN A 1 211 ? 50.386 8.538 8.616 1.00 82.06 211 GLN A C 1
ATOM 1636 O O . GLN A 1 211 ? 49.600 9.320 9.161 1.00 82.06 211 GLN A O 1
ATOM 1641 N N . THR A 1 212 ? 51.086 8.879 7.533 1.00 80.00 212 THR A N 1
ATOM 1642 C CA . THR A 1 212 ? 50.999 10.207 6.910 1.00 80.00 212 THR A CA 1
ATOM 1643 C C . THR A 1 212 ? 49.616 10.455 6.306 1.00 80.00 212 THR A C 1
ATOM 1645 O O . THR A 1 212 ? 49.034 11.522 6.518 1.00 80.00 212 THR A O 1
ATOM 1648 N N . HIS A 1 213 ? 49.058 9.471 5.595 1.00 80.56 213 HIS A N 1
ATOM 1649 C CA . HIS A 1 213 ? 47.713 9.576 5.028 1.00 80.56 213 HIS A CA 1
ATOM 1650 C C . HIS A 1 213 ? 46.622 9.543 6.105 1.00 80.56 213 HIS A C 1
ATOM 1652 O O . HIS A 1 213 ? 45.697 10.347 6.032 1.00 80.56 213 HIS A O 1
ATOM 1658 N N . SER A 1 214 ? 46.776 8.732 7.158 1.00 75.00 214 SER A N 1
ATOM 1659 C CA . SER A 1 214 ? 45.833 8.671 8.286 1.00 75.00 214 SER A CA 1
ATOM 1660 C C . SER A 1 214 ? 45.638 10.032 8.973 1.00 75.00 214 SER A C 1
ATOM 1662 O O . SER A 1 214 ? 44.507 10.504 9.113 1.00 75.00 214 SER A O 1
ATOM 1664 N N . LYS A 1 215 ? 46.730 10.744 9.297 1.00 76.69 215 LYS A N 1
ATOM 1665 C CA . LYS A 1 215 ? 46.649 12.097 9.888 1.00 76.69 215 LYS A CA 1
ATOM 1666 C C . LYS A 1 215 ? 45.973 13.111 8.961 1.00 76.69 215 LYS A C 1
ATOM 1668 O O . LYS A 1 215 ? 45.276 14.008 9.432 1.00 76.69 215 LYS A O 1
ATOM 1673 N N . ARG A 1 216 ? 46.188 13.001 7.646 1.00 74.81 216 ARG A N 1
ATOM 1674 C CA . ARG A 1 216 ? 45.539 13.879 6.657 1.00 74.81 216 ARG A CA 1
ATOM 1675 C C . ARG A 1 216 ? 44.048 13.582 6.539 1.00 74.81 216 ARG A C 1
ATOM 1677 O O . ARG A 1 216 ? 43.260 14.520 6.532 1.00 74.81 216 ARG A O 1
ATOM 1684 N N . TRP A 1 217 ? 43.660 12.309 6.517 1.00 75.69 217 TRP A N 1
ATOM 1685 C CA . TRP A 1 217 ? 42.255 11.904 6.478 1.00 75.69 217 TRP A CA 1
ATOM 1686 C C . TRP A 1 217 ? 41.494 12.324 7.733 1.00 75.69 217 TRP A C 1
ATOM 1688 O O . TRP A 1 217 ? 40.381 12.818 7.609 1.00 75.69 217 TRP A O 1
ATOM 1698 N N . GLN A 1 218 ? 42.102 12.241 8.920 1.00 74.25 218 GLN A N 1
ATOM 1699 C CA . GLN A 1 218 ? 41.488 12.775 10.143 1.00 74.25 218 GLN A CA 1
ATOM 1700 C C . GLN A 1 218 ? 41.202 14.280 10.045 1.00 74.25 218 GLN A C 1
ATOM 1702 O O . GLN A 1 218 ? 40.120 14.719 10.423 1.00 74.25 218 GLN A O 1
ATOM 1707 N N . LYS A 1 219 ? 42.135 15.071 9.497 1.00 76.81 219 LYS A N 1
ATOM 1708 C CA . LYS A 1 219 ? 41.922 16.512 9.282 1.00 76.81 219 LYS A CA 1
ATOM 1709 C C . LYS A 1 219 ? 40.854 16.801 8.226 1.00 76.81 219 LYS A C 1
ATOM 1711 O O . LYS A 1 219 ? 40.043 17.695 8.431 1.00 76.81 219 LYS A O 1
ATOM 1716 N N . ALA A 1 220 ? 40.839 16.053 7.123 1.00 73.88 220 ALA A N 1
ATOM 1717 C CA . ALA A 1 220 ? 39.834 16.209 6.072 1.00 73.88 220 ALA A CA 1
ATOM 1718 C C . ALA A 1 220 ? 38.424 15.857 6.575 1.00 73.88 220 ALA A C 1
ATOM 1720 O O . ALA A 1 220 ? 37.491 16.619 6.348 1.00 73.88 220 ALA A O 1
ATOM 1721 N N . LEU A 1 221 ? 38.290 14.766 7.334 1.00 73.94 221 LEU A N 1
ATOM 1722 C CA . LEU A 1 221 ? 37.033 14.363 7.966 1.00 73.94 221 LEU A CA 1
ATOM 1723 C C . LEU A 1 221 ? 36.539 15.410 8.974 1.00 73.94 221 LEU A C 1
ATOM 1725 O O . LEU A 1 221 ? 35.346 15.685 9.052 1.00 73.94 221 LEU A O 1
ATOM 1729 N N . GLN A 1 222 ? 37.449 16.008 9.744 1.00 76.94 222 GLN A N 1
ATOM 1730 C CA . GLN A 1 222 ? 37.102 17.083 10.670 1.00 76.94 222 GLN A CA 1
ATOM 1731 C C . GLN A 1 222 ? 36.611 18.334 9.924 1.00 76.94 222 GLN A C 1
ATOM 1733 O O . GLN A 1 222 ? 35.583 18.896 10.291 1.00 76.94 222 GLN A O 1
ATOM 1738 N N . ALA A 1 223 ? 37.284 18.718 8.835 1.00 74.62 223 ALA A N 1
ATOM 1739 C CA . ALA A 1 223 ? 36.864 19.835 7.992 1.00 74.62 223 ALA A CA 1
ATOM 1740 C C . ALA A 1 223 ? 35.506 19.583 7.312 1.00 74.62 223 ALA A C 1
ATOM 1742 O O . ALA A 1 223 ? 34.686 20.493 7.233 1.00 74.62 223 ALA A O 1
ATOM 1743 N N . GLU A 1 224 ? 35.235 18.353 6.862 1.00 71.75 224 GLU A N 1
ATOM 1744 C CA . GLU A 1 224 ? 33.933 17.965 6.304 1.00 71.75 224 GLU A CA 1
ATOM 1745 C C . GLU A 1 224 ? 32.819 18.070 7.358 1.00 71.75 224 GLU A C 1
ATOM 1747 O O . GLU A 1 224 ? 31.759 18.632 7.086 1.00 71.75 224 GLU A O 1
ATOM 1752 N N . ARG A 1 225 ? 33.068 17.597 8.587 1.00 76.56 225 ARG A N 1
ATOM 1753 C CA . ARG A 1 225 ? 32.122 17.727 9.709 1.00 76.56 225 ARG A CA 1
ATOM 1754 C C . ARG A 1 225 ? 31.820 19.188 10.031 1.00 76.56 225 ARG A C 1
ATOM 1756 O O . ARG A 1 225 ? 30.658 19.541 10.199 1.00 76.56 225 ARG A O 1
ATOM 1763 N N . GLU A 1 226 ? 32.839 20.040 10.075 1.00 79.00 226 GLU A N 1
ATOM 1764 C CA . GLU A 1 226 ? 32.673 21.481 10.301 1.00 79.00 226 GLU A CA 1
ATOM 1765 C C . GLU A 1 226 ? 31.920 22.164 9.153 1.00 79.00 226 GLU A C 1
ATOM 1767 O O . GLU A 1 226 ? 31.053 23.006 9.387 1.00 79.00 226 GLU A O 1
ATOM 1772 N N . GLN A 1 227 ? 32.203 21.780 7.907 1.00 74.94 227 GLN A N 1
ATOM 1773 C CA . GLN A 1 227 ? 31.476 22.272 6.740 1.00 74.94 227 GLN A CA 1
ATOM 1774 C C . GLN A 1 227 ? 30.006 21.844 6.773 1.00 74.94 227 GLN A C 1
ATOM 1776 O O . GLN A 1 227 ? 29.137 22.650 6.449 1.00 74.94 227 GLN A O 1
ATOM 1781 N N . ARG A 1 228 ? 29.718 20.608 7.193 1.00 72.44 228 ARG A N 1
ATOM 1782 C CA . ARG A 1 228 ? 28.352 20.106 7.357 1.00 72.44 228 ARG A CA 1
ATOM 1783 C C . ARG A 1 228 ? 27.581 20.904 8.404 1.00 72.44 228 ARG A C 1
ATOM 1785 O O . ARG A 1 228 ? 26.467 21.317 8.111 1.00 72.44 228 ARG A O 1
ATOM 1792 N N . VAL A 1 229 ? 28.184 21.182 9.561 1.00 79.25 229 VAL A N 1
ATOM 1793 C CA . VAL A 1 229 ? 27.561 22.018 10.604 1.00 79.25 229 VAL A CA 1
ATOM 1794 C C . VAL A 1 229 ? 27.264 23.424 10.070 1.00 79.25 229 VAL A C 1
ATOM 1796 O O . VAL A 1 229 ? 26.139 23.896 10.187 1.00 79.25 229 VAL A O 1
ATOM 1799 N N . ARG A 1 230 ? 28.218 24.066 9.382 1.00 82.12 230 ARG A N 1
ATOM 1800 C CA . ARG A 1 230 ? 27.989 25.392 8.768 1.00 82.12 230 ARG A CA 1
ATOM 1801 C C . ARG A 1 230 ? 26.896 25.381 7.701 1.00 82.12 230 ARG A C 1
ATOM 1803 O O . ARG A 1 230 ? 26.146 26.348 7.579 1.00 82.12 230 ARG A O 1
ATOM 1810 N N . LEU A 1 231 ? 26.829 24.321 6.894 1.00 74.25 231 LEU A N 1
ATOM 1811 C CA . LEU A 1 231 ? 25.778 24.147 5.892 1.00 74.25 231 LEU A CA 1
ATOM 1812 C C . LEU A 1 231 ? 24.414 23.958 6.554 1.00 74.25 231 LEU A C 1
ATOM 1814 O O . LEU A 1 231 ? 23.451 24.561 6.101 1.00 74.25 231 LEU A O 1
ATOM 1818 N N . GLU A 1 232 ? 24.333 23.181 7.635 1.00 68.12 232 GLU A N 1
ATOM 1819 C CA . GLU A 1 232 ? 23.111 23.015 8.430 1.00 68.12 232 GLU A CA 1
ATOM 1820 C C . GLU A 1 232 ? 22.638 24.367 9.007 1.00 68.12 232 GLU A C 1
ATOM 1822 O O . GLU A 1 232 ? 21.471 24.722 8.839 1.00 68.12 232 GLU A O 1
ATOM 1827 N N . GLU A 1 233 ? 23.546 25.180 9.558 1.00 78.56 233 GLU A N 1
ATOM 1828 C CA . GLU A 1 233 ? 23.245 26.532 10.065 1.00 78.56 233 GLU A CA 1
ATOM 1829 C C . GLU A 1 233 ? 22.777 27.502 8.963 1.00 78.56 233 GLU A C 1
ATOM 1831 O O . GLU A 1 233 ? 21.826 28.266 9.152 1.00 78.56 233 GLU A O 1
ATOM 1836 N N . THR A 1 234 ? 23.414 27.483 7.787 1.00 75.12 234 THR A N 1
ATOM 1837 C CA . THR A 1 234 ? 22.994 28.339 6.659 1.00 75.12 234 THR A CA 1
ATOM 1838 C C . THR A 1 234 ? 21.646 27.911 6.090 1.00 75.12 234 THR A C 1
ATOM 1840 O O . THR A 1 234 ? 20.831 28.769 5.753 1.00 75.12 234 THR A O 1
ATOM 1843 N N . LEU A 1 235 ? 21.368 26.607 6.028 1.00 64.31 235 LEU A N 1
ATOM 1844 C CA . LEU A 1 235 ? 20.067 26.071 5.616 1.00 64.31 235 LEU A CA 1
ATOM 1845 C C . LEU A 1 235 ? 18.963 26.490 6.597 1.00 64.31 235 LEU A C 1
ATOM 1847 O O . LEU A 1 235 ? 17.867 26.850 6.170 1.00 64.31 235 LEU A O 1
ATOM 1851 N N . GLU A 1 236 ? 19.268 26.527 7.896 1.00 69.25 236 GLU A N 1
ATOM 1852 C CA . GLU A 1 236 ? 18.362 27.033 8.929 1.00 69.25 236 GLU A CA 1
ATOM 1853 C C . GLU A 1 236 ? 18.069 28.534 8.759 1.00 69.25 236 GLU A C 1
ATOM 1855 O O . GLU A 1 236 ? 16.914 28.960 8.846 1.00 69.25 236 GLU A O 1
ATOM 1860 N N . GLN A 1 237 ? 19.088 29.346 8.462 1.00 68.50 237 GLN A N 1
ATOM 1861 C CA . GLN A 1 237 ? 18.908 30.776 8.182 1.00 68.50 237 GLN A CA 1
ATOM 1862 C C . GLN A 1 237 ? 18.080 31.021 6.914 1.00 68.50 237 GLN A C 1
ATOM 1864 O O . GLN A 1 237 ? 17.174 31.855 6.930 1.00 68.50 237 GLN A O 1
ATOM 1869 N N . LEU A 1 238 ? 18.334 30.266 5.843 1.00 69.00 238 LEU A N 1
ATOM 1870 C CA . LEU A 1 238 ? 17.560 30.325 4.599 1.00 69.00 238 LEU A CA 1
ATOM 1871 C C . LEU A 1 238 ? 16.100 29.912 4.813 1.00 69.00 238 LEU A C 1
ATOM 1873 O O . LEU A 1 238 ? 15.201 30.580 4.308 1.00 69.00 238 LEU A O 1
ATOM 1877 N N . ALA A 1 239 ? 15.844 28.867 5.604 1.00 57.06 239 ALA A N 1
ATOM 1878 C CA . ALA A 1 239 ? 14.487 28.456 5.959 1.00 57.06 239 ALA A CA 1
ATOM 1879 C C . ALA A 1 239 ? 13.751 29.543 6.766 1.00 57.06 239 ALA A C 1
ATOM 1881 O O . ALA A 1 239 ? 12.591 29.847 6.490 1.00 57.06 239 ALA A O 1
ATOM 1882 N N . LYS A 1 240 ? 14.437 30.189 7.720 1.00 66.81 240 LYS A N 1
ATOM 1883 C CA . LYS A 1 240 ? 13.894 31.325 8.487 1.00 66.81 240 LYS A CA 1
ATOM 1884 C C . LYS A 1 240 ? 13.572 32.523 7.590 1.00 66.81 240 LYS A C 1
ATOM 1886 O O . LYS A 1 240 ? 12.504 33.116 7.733 1.00 66.81 240 LYS A O 1
ATOM 1891 N N . GLN A 1 241 ? 14.457 32.858 6.653 1.00 64.44 241 GLN A N 1
ATOM 1892 C CA . GLN A 1 241 ? 14.232 33.935 5.686 1.00 64.44 241 GLN A CA 1
ATOM 1893 C C . GLN A 1 241 ? 13.090 33.617 4.718 1.00 64.44 241 GLN A C 1
ATOM 1895 O O . GLN A 1 241 ? 12.283 34.498 4.439 1.00 64.44 241 GLN A O 1
ATOM 1900 N N . HIS A 1 242 ? 12.981 32.372 4.250 1.00 61.25 242 HIS A N 1
ATOM 1901 C CA . HIS A 1 242 ? 11.892 31.935 3.378 1.00 61.25 242 HIS A CA 1
ATOM 1902 C C . HIS A 1 242 ? 10.531 32.071 4.069 1.00 61.25 242 HIS A C 1
ATOM 1904 O O . HIS A 1 242 ? 9.648 32.728 3.528 1.00 61.25 242 HIS A O 1
ATOM 1910 N N . ASN A 1 243 ? 10.407 31.578 5.307 1.00 59.09 243 ASN A N 1
ATOM 1911 C CA . ASN A 1 243 ? 9.195 31.735 6.118 1.00 59.09 243 ASN A CA 1
ATOM 1912 C C . ASN A 1 243 ? 8.847 33.214 6.372 1.00 59.09 243 ASN A C 1
ATOM 1914 O O . ASN A 1 243 ? 7.676 33.593 6.410 1.00 59.09 243 ASN A O 1
ATOM 1918 N N . HIS A 1 244 ? 9.857 34.070 6.556 1.00 63.03 244 HIS A N 1
ATOM 1919 C CA . HIS A 1 244 ? 9.651 35.510 6.719 1.00 63.03 244 HIS A CA 1
ATOM 1920 C C . HIS A 1 244 ? 9.134 36.166 5.430 1.00 63.03 244 HIS A C 1
ATOM 1922 O O . HIS A 1 244 ? 8.197 36.963 5.483 1.00 63.03 244 HIS A O 1
ATOM 1928 N N . LEU A 1 245 ? 9.698 35.795 4.276 1.00 62.38 245 LEU A N 1
ATOM 1929 C CA . LEU A 1 245 ? 9.262 36.281 2.967 1.00 62.38 245 LEU A CA 1
ATOM 1930 C C . LEU A 1 245 ? 7.837 35.812 2.637 1.00 62.38 245 LEU A C 1
ATOM 1932 O O . LEU A 1 245 ? 7.033 36.605 2.154 1.00 62.38 245 LEU A O 1
ATOM 1936 N N . GLU A 1 246 ? 7.506 34.555 2.946 1.00 61.28 246 GLU A N 1
ATOM 1937 C CA . GLU A 1 246 ? 6.158 33.995 2.782 1.00 61.28 246 GLU A CA 1
ATOM 1938 C C . GLU A 1 246 ? 5.120 34.763 3.610 1.00 61.28 246 GLU A C 1
ATOM 1940 O O . GLU A 1 246 ? 4.059 35.121 3.094 1.00 61.28 246 GLU A O 1
ATOM 1945 N N . ARG A 1 247 ? 5.435 35.097 4.870 1.00 61.81 247 ARG A N 1
ATOM 1946 C CA . ARG A 1 247 ? 4.559 35.931 5.713 1.00 61.81 247 ARG A CA 1
ATOM 1947 C C . ARG A 1 247 ? 4.399 37.349 5.176 1.00 61.81 247 ARG A C 1
ATOM 1949 O O . ARG A 1 247 ? 3.286 37.869 5.173 1.00 61.81 247 ARG A O 1
ATOM 1956 N N . ALA A 1 248 ? 5.484 37.969 4.713 1.00 63.75 248 ALA A N 1
ATOM 1957 C CA . ALA A 1 248 ? 5.435 39.309 4.133 1.00 63.75 248 ALA A CA 1
ATOM 1958 C C . ALA A 1 248 ? 4.574 39.345 2.856 1.00 63.75 248 ALA A C 1
ATOM 1960 O O . ALA A 1 248 ? 3.805 40.285 2.654 1.00 63.75 248 ALA A O 1
ATOM 1961 N N . PHE A 1 249 ? 4.641 38.294 2.033 1.00 51.94 249 PHE A N 1
ATOM 1962 C CA . PHE A 1 249 ? 3.834 38.167 0.820 1.00 51.94 249 PHE A CA 1
ATOM 1963 C C . PHE A 1 249 ? 2.341 37.952 1.131 1.00 51.94 249 PHE A C 1
ATOM 1965 O O . PHE A 1 249 ? 1.487 38.570 0.497 1.00 51.94 249 PHE A O 1
ATOM 1972 N N . ARG A 1 250 ? 2.013 37.156 2.161 1.00 55.03 250 ARG A N 1
ATOM 1973 C CA . ARG A 1 250 ? 0.629 36.978 2.649 1.00 55.03 250 ARG A CA 1
ATOM 1974 C C . ARG A 1 250 ? 0.031 38.268 3.221 1.00 55.03 250 ARG A C 1
ATOM 1976 O O . ARG A 1 250 ? -1.119 38.584 2.925 1.00 55.03 250 ARG A O 1
ATOM 1983 N N . GLY A 1 251 ? 0.816 39.040 3.977 1.00 53.16 251 GLY A N 1
ATOM 1984 C CA . GLY A 1 251 ? 0.379 40.330 4.528 1.00 53.16 251 GLY A CA 1
ATOM 1985 C C . GLY A 1 251 ? 0.096 41.389 3.456 1.00 53.16 251 GLY A C 1
ATOM 1986 O O . GLY A 1 251 ? -0.846 42.166 3.589 1.00 53.16 251 GLY A O 1
ATOM 1987 N N . ALA A 1 252 ? 0.857 41.389 2.357 1.00 53.03 252 ALA A N 1
ATOM 1988 C CA . ALA A 1 252 ? 0.626 42.290 1.226 1.00 53.03 252 ALA A CA 1
ATOM 1989 C C . ALA A 1 252 ? -0.599 41.891 0.377 1.00 53.03 252 ALA A C 1
ATOM 1991 O O . ALA A 1 252 ? -1.294 42.762 -0.142 1.00 53.03 252 ALA A O 1
ATOM 1992 N N . ALA A 1 253 ? -0.897 40.591 0.262 1.00 50.62 253 ALA A N 1
ATOM 1993 C CA . ALA A 1 253 ? -2.057 40.094 -0.482 1.00 50.62 253 ALA A CA 1
ATOM 1994 C C . ALA A 1 253 ? -3.398 40.412 0.212 1.00 50.62 253 ALA A C 1
ATOM 1996 O O . ALA A 1 253 ? -4.369 40.743 -0.464 1.00 50.62 253 ALA A O 1
ATOM 1997 N N . GLN A 1 254 ? -3.446 40.397 1.551 1.00 49.94 254 GLN A N 1
ATOM 1998 C CA . GLN A 1 254 ? -4.647 40.771 2.317 1.00 49.94 254 GLN A CA 1
ATOM 1999 C C . GLN A 1 254 ? -4.939 42.282 2.309 1.00 49.94 254 GLN A C 1
ATOM 2001 O O . GLN A 1 254 ? -6.096 42.676 2.426 1.00 49.94 254 GLN A O 1
ATOM 2006 N N . ALA A 1 255 ? -3.928 43.136 2.118 1.00 47.62 255 ALA A N 1
ATOM 2007 C CA . ALA A 1 255 ? -4.116 44.588 2.045 1.00 47.62 255 ALA A CA 1
ATOM 2008 C C . ALA A 1 255 ? -4.747 45.065 0.718 1.00 47.62 255 ALA A C 1
ATOM 2010 O O . ALA A 1 255 ? -5.342 46.139 0.684 1.00 47.62 255 ALA A O 1
ATOM 2011 N N . ASN A 1 256 ? -4.655 44.267 -0.353 1.00 44.16 256 ASN A N 1
ATOM 2012 C CA . ASN A 1 256 ? -5.171 44.612 -1.685 1.00 44.16 256 ASN A CA 1
ATOM 2013 C C . ASN A 1 256 ? -6.563 44.027 -2.000 1.00 44.16 256 ASN A C 1
ATOM 2015 O O . ASN A 1 256 ? -7.113 44.334 -3.053 1.00 44.16 256 ASN A O 1
ATOM 2019 N N . ALA A 1 257 ? -7.143 43.204 -1.120 1.00 44.31 257 ALA A N 1
ATOM 2020 C CA . ALA A 1 257 ? -8.422 42.522 -1.362 1.00 44.31 257 ALA A CA 1
ATOM 2021 C C . ALA A 1 257 ? -9.659 43.262 -0.803 1.00 44.31 257 ALA A C 1
ATOM 2023 O O . ALA A 1 257 ? -10.768 42.738 -0.849 1.00 44.31 257 ALA A O 1
ATOM 2024 N N . SER A 1 258 ? -9.506 44.481 -0.277 1.00 39.09 258 SER A N 1
ATOM 2025 C CA . SER A 1 258 ? -10.596 45.250 0.349 1.00 39.09 258 SER A CA 1
ATOM 2026 C C . SER A 1 258 ? -11.350 46.201 -0.596 1.00 39.09 258 SER A C 1
ATOM 2028 O O . SER A 1 258 ? -12.058 47.090 -0.126 1.00 39.09 258 SER A O 1
ATOM 2030 N N . ALA A 1 259 ? -11.262 46.009 -1.916 1.00 42.19 259 ALA A N 1
ATOM 2031 C CA . ALA A 1 259 ? -12.026 46.791 -2.891 1.00 42.19 259 ALA A CA 1
ATOM 2032 C C . ALA A 1 259 ? -12.382 45.980 -4.155 1.00 42.19 259 ALA A C 1
ATOM 2034 O O . ALA A 1 259 ? -11.760 46.170 -5.190 1.00 42.19 259 ALA A O 1
ATOM 2035 N N . ASP A 1 260 ? -13.319 45.029 -4.058 1.00 32.88 260 ASP A N 1
ATOM 2036 C CA . ASP A 1 260 ? -14.521 44.930 -4.918 1.00 32.88 260 ASP A CA 1
ATOM 2037 C C . ASP A 1 260 ? -15.268 43.588 -4.756 1.00 32.88 260 ASP A C 1
ATOM 2039 O O . ASP A 1 260 ? -14.718 42.562 -4.370 1.00 32.88 260 ASP A O 1
ATOM 2043 N N . SER A 1 261 ? -16.578 43.638 -4.994 1.00 32.66 261 SER A N 1
ATOM 2044 C CA . SER A 1 261 ? -17.615 42.701 -4.536 1.00 32.66 261 SER A CA 1
ATOM 2045 C C . SER A 1 261 ? -17.854 41.444 -5.404 1.00 32.66 261 SER A C 1
ATOM 2047 O O . SER A 1 261 ? -18.011 41.551 -6.614 1.00 32.66 261 SER A O 1
ATOM 2049 N N . LYS A 1 262 ? -18.089 40.314 -4.705 1.00 38.59 262 LYS A N 1
ATOM 2050 C CA . LYS A 1 262 ? -18.966 39.136 -4.969 1.00 38.59 262 LYS A CA 1
ATOM 2051 C C . LYS A 1 262 ? -18.992 38.499 -6.372 1.00 38.59 262 LYS A C 1
ATOM 2053 O O . LYS A 1 262 ? -19.685 39.005 -7.245 1.00 38.59 262 LYS A O 1
ATOM 2058 N N . MET A 1 263 ? -18.498 37.256 -6.464 1.00 27.22 263 MET A N 1
ATOM 2059 C CA . MET A 1 263 ? -19.235 36.066 -6.943 1.00 27.22 263 MET A CA 1
ATOM 2060 C C . MET A 1 263 ? -18.596 34.786 -6.367 1.00 27.22 263 MET A C 1
ATOM 2062 O O . MET A 1 263 ? -17.405 34.756 -6.086 1.00 27.22 263 MET A O 1
ATOM 2066 N N . SER A 1 264 ? -19.445 33.787 -6.130 1.00 41.72 264 SER A N 1
ATOM 2067 C CA . SER A 1 264 ? -19.214 32.509 -5.444 1.00 41.72 264 SER A CA 1
ATOM 2068 C C . SER A 1 264 ? -18.227 31.588 -6.167 1.00 41.72 264 SER A C 1
ATOM 2070 O O . SER A 1 264 ? -18.542 31.144 -7.267 1.00 41.72 264 SER A O 1
ATOM 2072 N N . ASP A 1 265 ? -17.129 31.221 -5.504 1.00 31.78 265 ASP A N 1
ATOM 2073 C CA . ASP A 1 265 ? -16.435 29.945 -5.707 1.00 31.78 265 ASP A CA 1
ATOM 2074 C C . ASP A 1 265 ? -15.777 29.540 -4.378 1.00 31.78 265 ASP A C 1
ATOM 2076 O O . ASP A 1 265 ? -15.033 30.315 -3.775 1.00 31.78 265 ASP A O 1
ATOM 2080 N N . ASP A 1 266 ? -16.161 28.369 -3.884 1.00 37.53 266 ASP A N 1
ATOM 2081 C CA . ASP A 1 266 ? -15.849 27.833 -2.560 1.00 37.53 266 ASP A CA 1
ATOM 2082 C C . ASP A 1 266 ? -14.578 26.971 -2.689 1.00 37.53 266 ASP A C 1
ATOM 2084 O O . ASP A 1 266 ? -14.647 25.758 -2.880 1.00 37.53 266 ASP A O 1
ATOM 2088 N N . ASP A 1 267 ? -13.403 27.613 -2.691 1.00 35.50 267 ASP A N 1
ATOM 2089 C CA . ASP A 1 267 ? -12.086 26.948 -2.643 1.00 35.50 267 ASP A CA 1
ATOM 2090 C C . ASP A 1 267 ? -11.266 27.468 -1.452 1.00 35.50 267 ASP A C 1
ATOM 2092 O O . ASP A 1 267 ? -10.136 27.935 -1.587 1.00 35.50 267 ASP A O 1
ATOM 2096 N N . ASP A 1 268 ? -11.855 27.379 -0.259 1.00 35.38 268 ASP A N 1
ATOM 2097 C CA . ASP A 1 268 ? -11.150 27.520 1.015 1.00 35.38 268 ASP A CA 1
ATOM 2098 C C . ASP A 1 268 ? -10.870 26.127 1.602 1.00 35.38 268 ASP A C 1
ATOM 2100 O O . ASP A 1 268 ? -11.516 25.665 2.539 1.00 35.38 268 ASP A O 1
ATOM 2104 N N . ASN A 1 269 ? -9.865 25.432 1.058 1.00 34.09 269 ASN A N 1
ATOM 2105 C CA . ASN A 1 269 ? -9.191 24.359 1.793 1.00 34.09 269 ASN A CA 1
ATOM 2106 C C . ASN A 1 269 ? -7.931 24.912 2.461 1.00 34.09 269 ASN A C 1
ATOM 2108 O O . ASN A 1 269 ? -6.844 24.975 1.877 1.00 34.09 269 ASN A O 1
ATOM 2112 N N . GLU A 1 270 ? -8.148 25.314 3.711 1.00 35.91 270 GLU A N 1
ATOM 2113 C CA . GLU A 1 270 ? -7.207 25.730 4.743 1.00 35.91 270 GLU A CA 1
ATOM 2114 C C . GLU A 1 270 ? -5.792 25.152 4.583 1.00 35.91 270 GLU A C 1
ATOM 2116 O O . GLU A 1 270 ? -5.516 23.952 4.686 1.00 35.91 270 GLU A O 1
ATOM 2121 N N . PHE A 1 271 ? -4.844 26.060 4.373 1.00 33.03 271 PHE A N 1
ATOM 2122 C CA . PHE A 1 271 ? -3.425 25.774 4.464 1.00 33.03 271 PHE A CA 1
ATOM 2123 C C . PHE A 1 271 ? -3.059 25.647 5.948 1.00 33.03 271 PHE A C 1
ATOM 2125 O O . PHE A 1 271 ? -2.900 26.661 6.625 1.00 33.03 271 PHE A O 1
ATOM 2132 N N . PHE A 1 272 ? -2.925 24.415 6.449 1.00 33.16 272 PHE A N 1
ATOM 2133 C CA . PHE A 1 272 ? -2.366 24.142 7.777 1.00 33.16 272 PHE A CA 1
ATOM 2134 C C . PHE A 1 272 ? -0.926 24.681 7.858 1.00 33.16 272 PHE A C 1
ATOM 2136 O O . PHE A 1 272 ? 0.040 24.002 7.501 1.00 33.16 272 PHE A O 1
ATOM 2143 N N . ASP A 1 273 ? -0.784 25.917 8.339 1.00 32.97 273 ASP A N 1
ATOM 2144 C CA . ASP A 1 273 ? 0.418 26.348 9.043 1.00 32.97 273 ASP A CA 1
ATOM 2145 C C . ASP A 1 273 ? 0.581 25.430 10.260 1.00 32.97 273 ASP A C 1
ATOM 2147 O O . ASP A 1 273 ? -0.385 25.117 10.953 1.00 32.97 273 ASP A O 1
ATOM 2151 N N . ALA A 1 274 ? 1.806 24.977 10.520 1.00 36.06 274 ALA A N 1
ATOM 2152 C CA . ALA A 1 274 ? 2.149 24.153 11.673 1.00 36.06 274 ALA A CA 1
ATOM 2153 C C . ALA A 1 274 ? 2.028 24.946 12.992 1.00 36.06 274 ALA A C 1
ATOM 2155 O O . ALA A 1 274 ? 3.025 25.233 13.655 1.00 36.06 274 ALA A O 1
ATOM 2156 N N . MET A 1 275 ? 0.802 25.296 13.376 1.00 29.17 275 MET A N 1
ATOM 2157 C CA . MET A 1 275 ? 0.420 25.570 14.751 1.00 29.17 275 MET A CA 1
ATOM 2158 C C . MET A 1 275 ? -0.087 24.265 15.360 1.00 29.17 275 MET A C 1
ATOM 2160 O O . MET A 1 275 ? -0.943 23.580 14.813 1.00 29.17 275 MET A O 1
ATOM 2164 N N . GLU A 1 276 ? 0.505 23.908 16.491 1.00 44.28 276 GLU A N 1
ATOM 2165 C CA . GLU A 1 276 ? 0.218 22.737 17.312 1.00 44.28 276 GLU A CA 1
ATOM 2166 C C . GLU A 1 276 ? -1.236 22.750 17.820 1.00 44.28 276 GLU A C 1
ATOM 2168 O O . GLU A 1 276 ? -1.507 23.116 18.960 1.00 44.28 276 GLU A O 1
ATOM 2173 N N . GLU A 1 277 ? -2.199 22.374 16.982 1.00 38.88 277 GLU A N 1
ATOM 2174 C CA . GLU A 1 277 ? -3.585 22.113 17.376 1.00 38.88 277 GLU A CA 1
ATOM 2175 C C . GLU A 1 277 ? -3.868 20.620 17.320 1.00 38.88 277 GLU A C 1
ATOM 2177 O O . GLU A 1 277 ? -4.382 20.078 16.351 1.00 38.88 277 GLU A O 1
ATOM 2182 N N . ALA A 1 278 ? -3.505 19.926 18.395 1.00 36.53 278 ALA A N 1
ATOM 2183 C CA . ALA A 1 278 ? -4.148 18.670 18.730 1.00 36.53 278 ALA A CA 1
ATOM 2184 C C . ALA A 1 278 ? -4.167 18.476 20.245 1.00 36.53 278 ALA A C 1
ATOM 2186 O O . ALA A 1 278 ? -3.186 18.811 20.917 1.00 36.53 278 ALA A O 1
ATOM 2187 N N . PRO A 1 279 ? -5.240 17.892 20.798 1.00 42.47 279 PRO A N 1
ATOM 2188 C CA . PRO A 1 279 ? -5.224 17.384 22.155 1.00 42.47 279 PRO A CA 1
ATOM 2189 C C . PRO A 1 279 ? -4.297 16.165 22.194 1.00 42.47 279 PRO A C 1
ATOM 2191 O O . PRO A 1 279 ? -4.728 15.020 22.077 1.00 42.47 279 PRO A O 1
ATOM 2194 N N . GLU A 1 280 ? -2.993 16.395 22.341 1.00 60.16 280 GLU A N 1
ATOM 2195 C CA . GLU A 1 280 ? -2.097 15.332 22.776 1.00 60.16 280 GLU A CA 1
ATOM 2196 C C . GLU A 1 280 ? -2.572 14.866 24.148 1.00 60.16 280 GLU A C 1
ATOM 2198 O O . GLU A 1 280 ? -2.528 15.614 25.126 1.00 60.16 280 GLU A O 1
ATOM 2203 N N . PHE A 1 281 ? -3.074 13.639 24.219 1.00 71.81 281 PHE A N 1
ATOM 2204 C CA . PHE A 1 281 ? -3.391 13.021 25.490 1.00 71.81 281 PHE A CA 1
ATOM 2205 C C . PHE A 1 281 ? -2.145 12.353 26.075 1.00 71.81 281 PHE A C 1
ATOM 2207 O O . PHE A 1 281 ? -1.253 11.899 25.357 1.00 71.81 281 PHE A O 1
ATOM 2214 N N . ILE A 1 282 ? -2.098 12.262 27.398 1.00 77.38 282 ILE A N 1
ATOM 2215 C CA . ILE A 1 282 ? -1.026 11.597 28.137 1.00 77.38 282 ILE A CA 1
ATOM 2216 C C . ILE A 1 282 ? -1.604 10.322 28.739 1.00 77.38 282 ILE A C 1
ATOM 2218 O O . ILE A 1 282 ? -2.611 10.372 29.438 1.00 77.38 282 ILE A O 1
ATOM 2222 N N . THR A 1 283 ? -0.978 9.173 28.503 1.00 78.31 283 THR A N 1
ATOM 2223 C CA . THR A 1 283 ? -1.347 7.928 29.189 1.00 78.31 283 THR A CA 1
ATOM 2224 C C . THR A 1 283 ? -0.479 7.716 30.419 1.00 78.31 283 THR A C 1
ATOM 2226 O O . THR A 1 283 ? 0.747 7.732 30.314 1.00 78.31 283 THR A O 1
ATOM 2229 N N . VAL A 1 284 ? -1.098 7.448 31.566 1.00 83.12 284 VAL A N 1
ATOM 2230 C CA . VAL A 1 284 ? -0.412 7.110 32.821 1.00 83.12 284 VAL A CA 1
ATOM 2231 C C . VAL A 1 284 ? -0.843 5.704 33.259 1.00 83.12 284 VAL A C 1
ATOM 2233 O O . VAL A 1 284 ? -2.033 5.389 33.174 1.00 83.12 284 VAL A O 1
ATOM 2236 N N . PRO A 1 285 ? 0.072 4.826 33.707 1.00 81.44 285 PRO A N 1
ATOM 2237 C CA . PRO A 1 285 ? -0.308 3.526 34.255 1.00 81.44 285 PRO A CA 1
ATOM 2238 C C . PRO A 1 285 ? -1.237 3.660 35.471 1.00 81.44 285 PRO A C 1
ATOM 2240 O O . PRO A 1 285 ? -1.046 4.530 36.323 1.00 81.44 285 PRO A O 1
ATOM 2243 N N . ALA A 1 286 ? -2.245 2.794 35.565 1.00 76.94 286 ALA A N 1
ATOM 2244 C CA . ALA A 1 286 ? -3.075 2.679 36.760 1.00 76.94 286 ALA A CA 1
ATOM 2245 C C . ALA A 1 286 ? -2.283 2.117 37.958 1.00 76.94 286 ALA A C 1
ATOM 2247 O O . ALA A 1 286 ? -1.364 1.318 37.784 1.00 76.94 286 ALA A O 1
ATOM 2248 N N . ASP A 1 287 ? -2.651 2.526 39.176 1.00 72.50 287 ASP A N 1
ATOM 2249 C CA . ASP A 1 287 ? -2.014 2.069 40.423 1.00 72.50 287 ASP A CA 1
ATOM 2250 C C . ASP A 1 287 ? -2.112 0.525 40.570 1.00 72.50 287 ASP A C 1
ATOM 2252 O O . ASP A 1 287 ? -3.159 -0.044 40.227 1.00 72.50 287 ASP A O 1
ATOM 2256 N N . PRO A 1 288 ? -1.095 -0.196 41.104 1.00 58.56 288 PRO A N 1
ATOM 2257 C CA . PRO A 1 288 ? -1.097 -1.660 41.240 1.00 58.56 288 PRO A CA 1
ATOM 2258 C C . PRO A 1 288 ? -2.298 -2.241 41.997 1.00 58.56 288 PRO A C 1
ATOM 2260 O O . PRO A 1 288 ? -2.608 -3.423 41.849 1.00 58.56 288 PRO A O 1
ATOM 2263 N N . GLN A 1 289 ? -3.015 -1.435 42.785 1.00 56.94 289 GLN A N 1
ATOM 2264 C CA . GLN A 1 289 ? -4.242 -1.864 43.462 1.00 56.94 289 GLN A CA 1
ATOM 2265 C C . GLN A 1 289 ? -5.367 -2.223 42.479 1.00 56.94 289 GLN A C 1
ATOM 2267 O O . GLN A 1 289 ? -6.130 -3.152 42.748 1.00 56.94 289 GLN A O 1
ATOM 2272 N N . PHE A 1 290 ? -5.415 -1.576 41.310 1.00 53.19 290 PHE A N 1
ATOM 2273 C CA . PHE A 1 290 ? -6.352 -1.896 40.227 1.00 53.19 290 PHE A CA 1
ATOM 2274 C C . PHE A 1 290 ? -5.921 -3.114 39.395 1.00 53.19 290 PHE A C 1
ATOM 2276 O O . PHE A 1 290 ? -6.702 -3.622 38.594 1.00 53.19 290 PHE A O 1
ATOM 2283 N N . HIS A 1 291 ? -4.705 -3.631 39.611 1.00 52.94 291 HIS A N 1
ATOM 2284 C CA . HIS A 1 291 ? -4.234 -4.888 39.026 1.00 52.94 291 HIS A CA 1
ATOM 2285 C C . HIS A 1 291 ? -4.686 -6.133 39.821 1.00 52.94 291 HIS A C 1
ATOM 2287 O O . HIS A 1 291 ? -4.311 -7.258 39.474 1.00 52.94 291 HIS A O 1
ATOM 2293 N N . LYS A 1 292 ? -5.513 -5.975 40.870 1.00 41.72 292 LYS A N 1
ATOM 2294 C CA . LYS A 1 292 ? -6.088 -7.105 41.614 1.00 41.72 292 LYS A CA 1
ATOM 2295 C C . LYS A 1 292 ? -7.206 -7.786 40.813 1.00 41.72 292 LYS A C 1
ATOM 2297 O O . LYS A 1 292 ? -8.220 -7.193 40.465 1.00 41.72 292 LYS A O 1
ATOM 2302 N N . ARG A 1 293 ? -6.971 -9.067 40.526 1.00 40.38 293 ARG A N 1
ATOM 2303 C CA . ARG A 1 293 ? -7.815 -10.002 39.772 1.00 40.38 293 ARG A CA 1
ATOM 2304 C C . ARG A 1 293 ? -9.276 -10.000 40.250 1.00 40.38 293 ARG A C 1
ATOM 2306 O O . ARG A 1 293 ? -9.542 -10.380 41.384 1.00 40.38 293 ARG A O 1
ATOM 2313 N N . SER A 1 294 ? -10.218 -9.723 39.344 1.00 34.31 294 SER A N 1
ATOM 2314 C CA . SER A 1 294 ? -11.523 -10.398 39.375 1.00 34.31 294 SER A CA 1
ATOM 2315 C C . SER A 1 294 ? -11.303 -11.830 38.897 1.00 34.31 294 SER A C 1
ATOM 2317 O O . SER A 1 294 ? -11.157 -12.088 37.705 1.00 34.31 294 SER A O 1
ATOM 2319 N N . SER A 1 295 ? -11.185 -12.755 39.843 1.00 36.56 295 SER A N 1
ATOM 2320 C CA . SER A 1 295 ? -11.169 -14.189 39.584 1.00 36.56 295 SER A CA 1
ATOM 2321 C C . SER A 1 295 ? -12.600 -14.684 39.381 1.00 36.56 295 SER A C 1
ATOM 2323 O O . SER A 1 295 ? -13.322 -14.918 40.345 1.00 36.56 295 SER A O 1
ATOM 2325 N N . SER A 1 296 ? -12.995 -14.873 38.127 1.00 36.22 296 SER A N 1
ATOM 2326 C CA . SER A 1 296 ? -13.950 -15.921 37.763 1.00 36.22 296 SER A CA 1
ATOM 2327 C C . SER A 1 296 ? -13.481 -16.572 36.458 1.00 36.22 296 SER A C 1
ATOM 2329 O O . SER A 1 296 ? -13.479 -15.966 35.395 1.00 36.22 296 SER A O 1
ATOM 2331 N N . ASN A 1 297 ? -12.949 -17.784 36.632 1.00 40.66 297 ASN A N 1
ATOM 2332 C CA . ASN A 1 297 ? -12.674 -18.861 35.680 1.00 40.66 297 ASN A CA 1
ATOM 2333 C C . ASN A 1 297 ? -12.241 -18.477 34.253 1.00 40.66 297 ASN A C 1
ATOM 2335 O O . ASN A 1 297 ? -13.030 -18.509 33.316 1.00 40.66 297 ASN A O 1
ATOM 2339 N N . VAL A 1 298 ? -10.934 -18.258 34.082 1.00 32.25 298 VAL A N 1
ATOM 2340 C CA . VAL A 1 298 ? -10.242 -18.461 32.801 1.00 32.25 298 VAL A CA 1
ATOM 2341 C C . VAL A 1 298 ? -9.360 -19.693 32.968 1.00 32.25 298 VAL A C 1
ATOM 2343 O O . VAL A 1 298 ? -8.368 -19.655 33.696 1.00 32.25 298 VAL A O 1
ATOM 2346 N N . SER A 1 299 ? -9.753 -20.797 32.338 1.00 34.12 299 SER A N 1
ATOM 2347 C CA . SER A 1 299 ? -8.904 -21.973 32.174 1.00 34.12 299 SER A CA 1
ATOM 2348 C C . SER A 1 299 ? -7.710 -21.616 31.292 1.00 34.12 299 SER A C 1
ATOM 2350 O O . SER A 1 299 ? -7.871 -21.032 30.219 1.00 34.12 299 SER A O 1
ATOM 2352 N N . SER A 1 300 ? -6.517 -21.958 31.776 1.00 28.48 300 SER A N 1
ATOM 2353 C CA . SER A 1 300 ? -5.242 -21.878 31.072 1.00 28.48 300 SER A CA 1
ATOM 2354 C C . SER A 1 300 ? -5.347 -22.408 29.642 1.00 28.48 300 SER A C 1
ATOM 2356 O O . SER A 1 300 ? -5.602 -23.592 29.438 1.00 28.48 300 SER A O 1
ATOM 2358 N N . PHE A 1 301 ? -5.088 -21.549 28.659 1.00 30.83 301 PHE A N 1
ATOM 2359 C CA . PHE A 1 301 ? -4.713 -21.990 27.320 1.00 30.83 301 PHE A CA 1
ATOM 2360 C C . PHE A 1 301 ? -3.255 -22.454 27.377 1.00 30.83 301 PHE A C 1
ATOM 2362 O O . PHE A 1 301 ? -2.334 -21.647 27.257 1.00 30.83 301 PHE A O 1
ATOM 2369 N N . ASN A 1 302 ? -3.063 -23.749 27.625 1.00 29.50 302 ASN A N 1
ATOM 2370 C CA . ASN A 1 302 ? -1.827 -24.433 27.273 1.00 29.50 302 ASN A CA 1
ATOM 2371 C C . ASN A 1 302 ? -1.893 -24.801 25.791 1.00 29.50 302 ASN A C 1
ATOM 2373 O O . ASN A 1 302 ? -2.888 -25.341 25.311 1.00 29.50 302 ASN A O 1
ATOM 2377 N N . SER A 1 303 ? -0.811 -24.498 25.085 1.00 37.50 303 SER A N 1
ATOM 2378 C CA . SER A 1 303 ? -0.536 -24.972 23.737 1.00 37.50 303 SER A CA 1
ATOM 2379 C C . SER A 1 303 ? -0.260 -26.475 23.791 1.00 37.50 303 SER A C 1
ATOM 2381 O O . SER A 1 303 ? 0.887 -26.885 23.945 1.00 37.50 303 SER A O 1
ATOM 2383 N N . GLU A 1 304 ? -1.301 -27.295 23.690 1.00 28.50 304 GLU A N 1
ATOM 2384 C CA . GLU A 1 304 ? -1.162 -28.729 23.444 1.00 28.50 304 GLU A CA 1
ATOM 2385 C C . GLU A 1 304 ? -1.748 -29.073 22.075 1.00 28.50 304 GLU A C 1
ATOM 2387 O O . GLU A 1 304 ? -2.905 -28.806 21.754 1.00 28.50 304 GLU A O 1
ATOM 2392 N N . ILE A 1 305 ? -0.865 -29.621 21.246 1.00 36.94 305 ILE A N 1
ATOM 2393 C CA . ILE A 1 305 ? -1.158 -30.290 19.988 1.00 36.94 305 ILE A CA 1
ATOM 2394 C C . ILE A 1 305 ? -1.986 -31.528 20.342 1.00 36.94 305 ILE A C 1
ATOM 2396 O O . ILE A 1 305 ? -1.440 -32.500 20.857 1.00 36.94 305 ILE A O 1
ATOM 2400 N N . CYS A 1 306 ? -3.290 -31.501 20.072 1.00 28.33 306 CYS A N 1
ATOM 2401 C CA . CYS A 1 306 ? -4.113 -32.704 20.121 1.00 28.33 306 CYS A CA 1
ATOM 2402 C C . CYS A 1 306 ? -4.063 -33.398 18.757 1.00 28.33 306 CYS A C 1
ATOM 2404 O O . CYS A 1 306 ? -4.679 -32.951 17.790 1.00 28.33 306 CYS A O 1
ATOM 2406 N N . GLN A 1 307 ? -3.304 -34.493 18.699 1.00 36.09 307 GLN A N 1
ATOM 2407 C CA . GLN A 1 307 ? -3.641 -35.630 17.851 1.00 36.09 307 GLN A CA 1
ATOM 2408 C C . GLN A 1 307 ? -4.921 -36.246 18.409 1.00 36.09 307 GLN A C 1
ATOM 2410 O O . GLN A 1 307 ? -4.953 -36.582 19.590 1.00 36.09 307 GLN A O 1
ATOM 2415 N N . ASP A 1 308 ? -5.936 -36.421 17.570 1.00 31.67 308 ASP A N 1
ATOM 2416 C CA . ASP A 1 308 ? -6.951 -37.432 17.829 1.00 31.67 308 ASP A CA 1
ATOM 2417 C C . ASP A 1 308 ? -7.323 -38.111 16.514 1.00 31.67 308 ASP A C 1
ATOM 2419 O O . ASP A 1 308 ? -7.638 -37.469 15.509 1.00 31.67 308 ASP A O 1
ATOM 2423 N N . ASP A 1 309 ? -7.182 -39.427 16.542 1.00 35.41 309 ASP A N 1
ATOM 2424 C CA . ASP A 1 309 ? -7.332 -40.364 15.445 1.00 35.41 309 ASP A CA 1
ATOM 2425 C C . ASP A 1 309 ? -8.516 -41.260 15.816 1.00 35.41 309 ASP A C 1
ATOM 2427 O O . ASP A 1 309 ? -8.421 -42.038 16.765 1.00 35.41 309 ASP A O 1
ATOM 2431 N N . GLN A 1 310 ? -9.650 -41.117 15.118 1.00 35.97 310 GLN A N 1
ATOM 2432 C CA . GLN A 1 310 ? -10.669 -42.168 15.005 1.00 35.97 310 GLN A CA 1
ATOM 2433 C C . GLN A 1 310 ? -11.656 -41.904 13.851 1.00 35.97 310 GLN A C 1
ATOM 2435 O O . GLN A 1 310 ? -12.678 -41.235 13.973 1.00 35.97 310 GLN A O 1
ATOM 2440 N N . SER A 1 311 ? -11.261 -42.442 12.695 1.00 40.75 311 SER A N 1
ATOM 2441 C CA . SER A 1 311 ? -12.060 -43.169 11.694 1.00 40.75 311 SER A CA 1
ATOM 2442 C C . SER A 1 311 ? -13.560 -42.853 11.522 1.00 40.75 311 SER A C 1
ATOM 2444 O O . SER A 1 311 ? -14.437 -43.384 12.201 1.00 40.75 311 SER A O 1
ATOM 2446 N N . SER A 1 312 ? -13.861 -42.140 10.433 1.00 31.55 312 SER A N 1
ATOM 2447 C CA . SER A 1 312 ? -15.091 -42.231 9.622 1.00 31.55 312 SER A CA 1
ATOM 2448 C C . SER A 1 312 ? -14.739 -41.852 8.167 1.00 31.55 312 SER A C 1
ATOM 2450 O O . SER A 1 312 ? -13.718 -41.198 7.958 1.00 31.55 312 SER A O 1
ATOM 2452 N N . PRO A 1 313 ? -15.461 -42.352 7.146 1.00 38.81 313 PRO A N 1
ATOM 2453 C CA . PRO A 1 313 ? -14.862 -42.787 5.887 1.00 38.81 313 PRO A CA 1
ATOM 2454 C C . PRO A 1 313 ? -14.276 -41.640 5.058 1.00 38.81 313 PRO A C 1
ATOM 2456 O O . PRO A 1 313 ? -14.892 -40.594 4.877 1.00 38.81 313 PRO A O 1
ATOM 2459 N N . SER A 1 314 ? -13.076 -41.911 4.547 1.00 41.53 314 SER A N 1
ATOM 2460 C CA . SER A 1 314 ? -12.237 -41.130 3.637 1.00 41.53 314 SER A CA 1
ATOM 2461 C C . SER A 1 314 ? -12.998 -40.197 2.686 1.00 41.53 314 SER A C 1
ATOM 2463 O O . SER A 1 314 ? -13.368 -40.589 1.580 1.00 41.53 314 SER A O 1
ATOM 2465 N N . GLN A 1 315 ? -13.149 -38.935 3.091 1.00 42.97 315 GLN A N 1
ATOM 2466 C CA . GLN A 1 315 ? -13.082 -37.821 2.151 1.00 42.97 315 GLN A CA 1
ATOM 2467 C C . GLN A 1 315 ? -11.600 -37.581 1.867 1.00 42.97 315 GLN A C 1
ATOM 2469 O O . GLN A 1 315 ? -10.825 -37.342 2.792 1.00 42.97 315 GLN A O 1
ATOM 2474 N N . GLU A 1 316 ? -11.190 -37.703 0.607 1.00 40.09 316 GLU A N 1
ATOM 2475 C CA . GLU A 1 316 ? -9.850 -37.313 0.172 1.00 40.09 316 GLU A CA 1
ATOM 2476 C C . GLU A 1 316 ? -9.572 -35.876 0.641 1.00 40.09 316 GLU A C 1
ATOM 2478 O O . GLU A 1 316 ? -10.176 -34.919 0.156 1.00 40.09 316 GLU A O 1
ATOM 2483 N N . LEU A 1 317 ? -8.677 -35.721 1.621 1.00 55.75 317 LEU A N 1
ATOM 2484 C CA . LEU A 1 317 ? -8.160 -34.421 2.036 1.00 55.75 317 LEU A CA 1
ATOM 2485 C C . LEU A 1 317 ? -7.335 -33.871 0.871 1.00 55.75 317 LEU A C 1
ATOM 2487 O O . LEU A 1 317 ? -6.150 -34.177 0.741 1.00 55.75 317 LEU A O 1
ATOM 2491 N N . VAL A 1 318 ? -7.976 -33.097 -0.007 1.00 60.97 318 VAL A N 1
ATOM 2492 C CA . VAL A 1 318 ? -7.298 -32.398 -1.102 1.00 60.97 318 VAL A CA 1
ATOM 2493 C C . VAL A 1 318 ? -6.222 -31.494 -0.483 1.00 60.97 318 VAL A C 1
ATOM 2495 O O . VAL A 1 318 ? -6.570 -30.610 0.307 1.00 60.97 318 VAL A O 1
ATOM 2498 N N . PRO A 1 319 ? -4.927 -31.688 -0.795 1.00 67.62 319 PRO A N 1
ATOM 2499 C CA . PRO A 1 319 ? -3.857 -30.881 -0.221 1.00 67.62 319 PRO A CA 1
ATOM 2500 C C . PRO A 1 319 ? -4.054 -29.390 -0.523 1.00 67.62 319 PRO A C 1
ATOM 2502 O O . PRO A 1 319 ? -4.396 -29.021 -1.648 1.00 67.62 319 PRO A O 1
ATOM 2505 N N . LEU A 1 320 ? -3.808 -28.523 0.466 1.00 76.94 320 LEU A N 1
ATOM 2506 C CA . LEU A 1 320 ? -3.821 -27.072 0.260 1.00 76.94 320 LEU A CA 1
ATOM 2507 C C . LEU A 1 320 ? -2.787 -26.679 -0.807 1.00 76.94 320 LEU A C 1
ATOM 2509 O O . LEU A 1 320 ? -1.650 -27.162 -0.797 1.00 76.94 320 LEU A O 1
ATOM 2513 N N . LYS A 1 321 ? -3.179 -25.781 -1.720 1.00 82.00 321 LYS A N 1
ATOM 2514 C CA . LYS A 1 321 ? -2.301 -25.271 -2.780 1.00 82.00 321 LYS A CA 1
ATOM 2515 C C . LYS A 1 321 ? -1.093 -24.581 -2.145 1.00 82.00 321 LYS A C 1
ATOM 2517 O O . LYS A 1 321 ? -1.230 -23.616 -1.396 1.00 82.00 321 LYS A O 1
ATOM 2522 N N . LYS A 1 322 ? 0.111 -25.060 -2.457 1.00 89.56 322 LYS A N 1
ATOM 2523 C CA . LYS A 1 322 ? 1.352 -24.416 -2.020 1.00 89.56 322 LYS A CA 1
ATOM 2524 C C . LYS A 1 322 ? 1.590 -23.164 -2.863 1.00 89.56 322 LYS A C 1
ATOM 2526 O O . LYS A 1 322 ? 1.894 -23.282 -4.044 1.00 89.56 322 LYS A O 1
ATOM 2531 N N . ARG A 1 323 ? 1.461 -21.986 -2.252 1.00 94.75 323 ARG A N 1
ATOM 2532 C CA . ARG A 1 323 ? 1.652 -20.692 -2.923 1.00 94.75 323 ARG A CA 1
ATOM 2533 C C . ARG A 1 323 ? 3.125 -20.355 -3.131 1.00 94.75 323 ARG A C 1
ATOM 2535 O O . ARG A 1 323 ? 3.992 -20.802 -2.370 1.00 94.75 323 ARG A O 1
ATOM 2542 N N . ARG A 1 324 ? 3.412 -19.555 -4.163 1.00 96.19 324 ARG A N 1
ATOM 2543 C CA . ARG A 1 324 ? 4.784 -19.116 -4.453 1.00 96.19 324 ARG A CA 1
ATOM 2544 C C . ARG A 1 324 ? 5.318 -18.196 -3.354 1.00 96.19 324 ARG A C 1
ATOM 2546 O O . ARG A 1 324 ? 4.595 -17.382 -2.795 1.00 96.19 324 ARG A O 1
ATOM 2553 N N . THR A 1 325 ? 6.613 -18.303 -3.078 1.00 96.56 325 THR A N 1
ATOM 2554 C CA . THR A 1 325 ? 7.307 -17.500 -2.054 1.00 96.56 325 THR A CA 1
ATOM 2555 C C . THR A 1 325 ? 8.370 -16.573 -2.635 1.00 96.56 325 THR A C 1
ATOM 2557 O O . THR A 1 325 ? 9.062 -15.896 -1.881 1.00 96.56 325 THR A O 1
ATOM 2560 N N . ARG A 1 326 ? 8.519 -16.552 -3.965 1.00 96.81 326 ARG A N 1
ATOM 2561 C CA . ARG A 1 326 ? 9.429 -15.672 -4.705 1.00 96.81 326 ARG A CA 1
ATOM 2562 C C . ARG A 1 326 ? 8.895 -15.384 -6.106 1.00 96.81 326 ARG A C 1
ATOM 2564 O O . ARG A 1 326 ? 8.097 -16.154 -6.641 1.00 96.81 326 ARG A O 1
ATOM 2571 N N . ILE A 1 327 ? 9.403 -14.302 -6.681 1.00 96.62 327 ILE A N 1
ATOM 2572 C CA . ILE A 1 327 ? 9.302 -13.925 -8.096 1.00 96.62 327 ILE A CA 1
ATOM 2573 C C . ILE A 1 327 ? 10.722 -13.665 -8.633 1.00 96.62 327 ILE A C 1
ATOM 2575 O O . ILE A 1 327 ? 11.651 -13.591 -7.823 1.00 96.62 327 ILE A O 1
ATOM 2579 N N . PRO A 1 328 ? 10.928 -13.560 -9.957 1.00 95.50 328 PRO A N 1
ATOM 2580 C CA . PRO A 1 328 ? 12.225 -13.182 -10.511 1.00 95.50 328 PRO A CA 1
ATOM 2581 C C . PRO A 1 328 ? 12.750 -11.857 -9.937 1.00 95.50 328 PRO A C 1
ATOM 2583 O O . PRO A 1 328 ? 11.979 -10.949 -9.620 1.00 95.50 328 PRO A O 1
ATOM 2586 N N . ASP A 1 329 ? 14.073 -11.743 -9.818 1.00 93.81 329 ASP A N 1
ATOM 2587 C CA . ASP A 1 329 ? 14.711 -10.525 -9.325 1.00 93.81 329 ASP A CA 1
ATOM 2588 C C . ASP A 1 329 ? 14.479 -9.357 -10.285 1.00 93.81 329 ASP A C 1
ATOM 2590 O O . ASP A 1 329 ? 14.697 -9.458 -11.497 1.00 93.81 329 ASP A O 1
ATOM 2594 N N . LYS A 1 330 ? 14.104 -8.203 -9.730 1.00 88.50 330 LYS A N 1
ATOM 2595 C CA . LYS A 1 330 ? 13.952 -6.978 -10.506 1.00 88.50 330 LYS A CA 1
ATOM 2596 C C . LYS A 1 330 ? 15.309 -6.568 -11.106 1.00 88.50 330 LYS A C 1
ATOM 2598 O O . LYS A 1 330 ? 16.307 -6.482 -10.379 1.00 88.50 330 LYS A O 1
ATOM 2603 N N . PRO A 1 331 ? 15.362 -6.221 -12.400 1.00 82.44 331 PRO A N 1
ATOM 2604 C CA . PRO A 1 331 ? 16.558 -5.671 -13.020 1.00 82.44 331 PRO A CA 1
ATOM 2605 C C . PRO A 1 331 ? 17.123 -4.441 -12.284 1.00 82.44 331 PRO A C 1
ATOM 2607 O O . PRO A 1 331 ? 16.389 -3.600 -11.750 1.00 82.44 331 PRO A O 1
ATOM 2610 N N . ASN A 1 332 ? 18.452 -4.307 -12.269 1.00 73.38 332 ASN A N 1
ATOM 2611 C CA . ASN A 1 332 ? 19.142 -3.210 -11.588 1.00 73.38 332 ASN A CA 1
ATOM 2612 C C . ASN A 1 332 ? 19.224 -1.951 -12.472 1.00 73.38 332 ASN A C 1
ATOM 2614 O O . ASN A 1 332 ? 20.283 -1.618 -13.002 1.00 73.38 332 ASN A O 1
ATOM 2618 N N . TYR A 1 333 ? 18.097 -1.254 -12.631 1.00 69.31 333 TYR A N 1
ATOM 2619 C CA . TYR A 1 333 ? 18.041 0.055 -13.286 1.00 69.31 333 TYR A CA 1
ATOM 2620 C C . TYR A 1 333 ? 17.920 1.179 -12.254 1.00 69.31 333 TYR A C 1
ATOM 2622 O O . TYR A 1 333 ? 17.074 1.134 -11.358 1.00 69.31 333 TYR A O 1
ATOM 2630 N N . SER A 1 334 ? 18.744 2.219 -12.393 1.00 60.28 334 SER A N 1
ATOM 2631 C CA . SER A 1 334 ? 18.582 3.444 -11.614 1.00 60.28 334 SER A CA 1
ATOM 2632 C C . SER A 1 334 ? 17.426 4.268 -12.184 1.00 60.28 334 SER A C 1
ATOM 2634 O O . SER A 1 334 ? 17.400 4.636 -13.357 1.00 60.28 334 SER A O 1
ATOM 2636 N N . LEU A 1 335 ? 16.438 4.551 -11.339 1.00 64.00 335 LEU A N 1
ATOM 2637 C CA . LEU A 1 335 ? 15.267 5.339 -11.707 1.00 64.00 335 LEU A CA 1
ATOM 2638 C C . LEU A 1 335 ? 15.504 6.810 -11.370 1.00 64.00 335 LEU A C 1
ATOM 2640 O O . LEU A 1 335 ? 15.743 7.152 -10.213 1.00 64.00 335 LEU A O 1
ATOM 2644 N N . ASN A 1 336 ? 15.394 7.695 -12.362 1.00 66.25 336 ASN A N 1
ATOM 2645 C CA . ASN A 1 336 ? 15.385 9.140 -12.136 1.00 66.25 336 ASN A CA 1
ATOM 2646 C C . ASN A 1 336 ? 13.962 9.688 -12.306 1.00 66.25 336 ASN A C 1
ATOM 2648 O O . ASN A 1 336 ? 13.576 10.105 -13.400 1.00 66.25 336 ASN A O 1
ATOM 2652 N N . LEU A 1 337 ? 13.184 9.686 -11.220 1.00 66.88 337 LEU A N 1
ATOM 2653 C CA . LEU A 1 337 ? 11.784 10.127 -11.224 1.00 66.88 337 LEU A CA 1
ATOM 2654 C C . LEU A 1 337 ? 11.637 11.600 -11.646 1.00 66.88 337 LEU A C 1
ATOM 2656 O O . LEU A 1 337 ? 10.692 11.952 -12.353 1.00 66.88 337 LEU A O 1
ATOM 2660 N N . TRP A 1 338 ? 12.612 12.449 -11.308 1.00 67.50 338 TRP A N 1
ATOM 2661 C CA . TRP A 1 338 ? 12.618 13.863 -11.690 1.00 67.50 338 TRP A CA 1
ATOM 2662 C C . TRP A 1 338 ? 12.595 14.081 -13.207 1.00 67.50 338 TRP A C 1
ATOM 2664 O O . TRP A 1 338 ? 11.952 15.018 -13.684 1.00 67.50 338 TRP A O 1
ATOM 2674 N N . SER A 1 339 ? 13.244 13.200 -13.978 1.00 69.06 339 SER A N 1
ATOM 2675 C CA . SER A 1 339 ? 13.280 13.308 -15.443 1.00 69.06 339 SER A CA 1
ATOM 2676 C C . SER A 1 339 ? 11.882 13.316 -16.078 1.00 69.06 339 SER A C 1
ATOM 2678 O O . SER A 1 339 ? 11.680 14.005 -17.080 1.00 69.06 339 SER A O 1
ATOM 2680 N N . ILE A 1 340 ? 10.920 12.634 -15.445 1.00 68.06 340 ILE A N 1
ATOM 2681 C CA . ILE A 1 340 ? 9.507 12.583 -15.837 1.00 68.06 340 ILE A CA 1
ATOM 2682 C C . ILE A 1 340 ? 8.725 13.702 -15.138 1.00 68.06 340 ILE A C 1
ATOM 2684 O O . ILE A 1 340 ? 8.009 14.472 -15.781 1.00 68.06 340 ILE A O 1
ATOM 2688 N N . MET A 1 341 ? 8.904 13.843 -13.820 1.00 67.38 341 MET A N 1
ATOM 2689 C CA . MET A 1 341 ? 8.094 14.731 -12.977 1.00 67.38 341 MET A CA 1
ATOM 2690 C C . MET A 1 341 ? 8.289 16.224 -13.269 1.00 67.38 341 MET A C 1
ATOM 2692 O O . MET A 1 341 ? 7.360 17.002 -13.055 1.00 67.38 341 MET A O 1
ATOM 2696 N N . LYS A 1 342 ? 9.441 16.646 -13.813 1.00 68.88 342 LYS A N 1
ATOM 2697 C CA . LYS A 1 342 ? 9.703 18.062 -14.143 1.00 68.88 342 LYS A CA 1
ATOM 2698 C C . LYS A 1 342 ? 8.682 18.671 -15.115 1.00 68.88 342 LYS A C 1
ATOM 2700 O O . LYS A 1 342 ? 8.423 19.866 -15.056 1.00 68.88 342 LYS A O 1
ATOM 2705 N N . ASN A 1 343 ? 8.080 17.854 -15.983 1.00 63.88 343 ASN A N 1
ATOM 2706 C CA . ASN A 1 343 ? 7.065 18.293 -16.951 1.00 63.88 343 ASN A CA 1
ATOM 2707 C C . ASN A 1 343 ? 5.627 18.177 -16.401 1.00 63.88 343 ASN A C 1
ATOM 2709 O O . ASN A 1 343 ? 4.660 18.523 -17.086 1.00 63.88 343 ASN A O 1
ATOM 2713 N N . CYS A 1 344 ? 5.494 17.669 -15.172 1.00 62.62 344 CYS A N 1
ATOM 2714 C CA . CYS A 1 344 ? 4.237 17.337 -14.505 1.00 62.62 344 CYS A CA 1
ATOM 2715 C C . CYS A 1 344 ? 3.838 18.367 -13.436 1.00 62.62 344 CYS A C 1
ATOM 2717 O O . CYS A 1 344 ? 2.840 18.179 -12.743 1.00 62.62 344 CYS A O 1
ATOM 2719 N N . ILE A 1 345 ? 4.617 19.440 -13.265 1.00 64.06 345 ILE A N 1
ATOM 2720 C CA . ILE A 1 345 ? 4.383 20.445 -12.222 1.00 64.06 345 ILE A CA 1
ATOM 2721 C C . ILE A 1 345 ? 3.025 21.117 -12.446 1.00 64.06 345 ILE A C 1
ATOM 2723 O O . ILE A 1 345 ? 2.762 21.635 -13.528 1.00 64.06 345 ILE A O 1
ATOM 2727 N N . GLY A 1 346 ? 2.156 21.067 -11.431 1.00 58.91 346 GLY A N 1
ATOM 2728 C CA . GLY A 1 346 ? 0.799 21.623 -11.487 1.00 58.91 346 GLY A CA 1
ATOM 2729 C C . GLY A 1 346 ? -0.221 20.790 -12.277 1.00 58.91 346 GLY A C 1
ATOM 2730 O O . GLY A 1 346 ? -1.363 21.218 -12.402 1.00 58.91 346 GLY A O 1
ATOM 2731 N N . LYS A 1 347 ? 0.154 19.612 -12.799 1.00 65.62 347 LYS A N 1
ATOM 2732 C CA . LYS A 1 347 ? -0.747 18.713 -13.538 1.00 65.62 347 LYS A CA 1
ATOM 2733 C C . LYS A 1 347 ? -1.189 17.525 -12.687 1.00 65.62 347 LYS A C 1
ATOM 2735 O O . LYS A 1 347 ? -0.475 17.071 -11.796 1.00 65.62 347 LYS A O 1
ATOM 2740 N N . GLU A 1 348 ? -2.353 16.982 -13.024 1.00 64.31 348 GLU A N 1
ATOM 2741 C CA . GLU A 1 348 ? -2.842 15.713 -12.488 1.00 64.31 348 GLU A CA 1
ATOM 2742 C C . GLU A 1 348 ? -1.991 14.548 -13.033 1.00 64.31 348 GLU A C 1
ATOM 2744 O O . GLU A 1 348 ? -1.918 14.332 -14.246 1.00 64.31 348 GLU A O 1
ATOM 2749 N N . LEU A 1 349 ? -1.319 13.798 -12.154 1.00 63.72 349 LEU A N 1
ATOM 2750 C CA . LEU A 1 349 ? -0.343 12.770 -12.559 1.00 63.72 349 LEU A CA 1
ATOM 2751 C C . LEU A 1 349 ? -0.979 11.501 -13.128 1.00 63.72 349 LEU A C 1
ATOM 2753 O O . LEU A 1 349 ? -0.311 10.744 -13.830 1.00 63.72 349 LEU A O 1
ATOM 2757 N N . SER A 1 350 ? -2.259 11.262 -12.841 1.00 61.22 350 SER A N 1
ATOM 2758 C CA . SER A 1 350 ? -3.039 10.146 -13.394 1.00 61.22 350 SER A CA 1
ATOM 2759 C C . SER A 1 350 ? -3.045 10.155 -14.930 1.00 61.22 350 SER A C 1
ATOM 2761 O O . SER A 1 350 ? -3.057 9.094 -15.549 1.00 61.22 350 SER A O 1
ATOM 2763 N N . LYS A 1 351 ? -2.956 11.345 -15.541 1.00 61.50 351 LYS A N 1
ATOM 2764 C CA . LYS A 1 351 ? -2.981 11.579 -16.994 1.00 61.50 351 LYS A CA 1
ATOM 2765 C C . LYS A 1 351 ? -1.608 11.492 -17.665 1.00 61.50 351 LYS A C 1
ATOM 2767 O O . LYS A 1 351 ? -1.512 11.690 -18.874 1.00 61.50 351 LYS A O 1
ATOM 2772 N N . ILE A 1 352 ? -0.543 11.234 -16.904 1.00 64.50 352 ILE A N 1
ATOM 2773 C CA . ILE A 1 352 ? 0.827 11.222 -17.420 1.00 64.50 352 ILE A CA 1
ATOM 2774 C C . ILE A 1 352 ? 1.324 9.772 -17.485 1.00 64.50 352 ILE A C 1
ATOM 2776 O O . ILE A 1 352 ? 1.411 9.108 -16.444 1.00 64.50 352 ILE A O 1
ATOM 2780 N N . PRO A 1 353 ? 1.643 9.254 -18.687 1.00 64.06 353 PRO A N 1
ATOM 2781 C CA . PRO A 1 353 ? 2.110 7.885 -18.835 1.00 64.06 353 PRO A CA 1
ATOM 2782 C C . PRO A 1 353 ? 3.478 7.728 -18.165 1.00 64.06 353 PRO A C 1
ATOM 2784 O O . PRO A 1 353 ? 4.452 8.395 -18.513 1.00 64.06 353 PRO A O 1
ATOM 2787 N N . MET A 1 354 ? 3.538 6.835 -17.179 1.00 69.44 354 MET A N 1
ATOM 2788 C CA . MET A 1 354 ? 4.777 6.461 -16.498 1.00 69.44 354 MET A CA 1
ATOM 2789 C C . MET A 1 354 ? 5.427 5.285 -17.242 1.00 69.44 354 MET A C 1
ATOM 2791 O O . MET A 1 354 ? 4.716 4.323 -17.546 1.00 69.44 354 MET A O 1
ATOM 2795 N N . PRO A 1 355 ? 6.744 5.303 -17.513 1.00 69.25 355 PRO A N 1
ATOM 2796 C CA . PRO A 1 355 ? 7.453 4.137 -18.038 1.00 69.25 355 PRO A CA 1
ATOM 2797 C C . PRO A 1 355 ? 7.338 2.942 -17.086 1.00 69.25 355 PRO A C 1
ATOM 2799 O O . PRO A 1 355 ? 7.347 3.137 -15.867 1.00 69.25 355 PRO A O 1
ATOM 2802 N N . VAL A 1 356 ? 7.300 1.718 -17.631 1.00 77.62 356 VAL A N 1
ATOM 2803 C CA . VAL A 1 356 ? 7.181 0.467 -16.850 1.00 77.62 356 VAL A CA 1
ATOM 2804 C C . VAL A 1 356 ? 8.284 0.334 -15.797 1.00 77.62 356 VAL A C 1
ATOM 2806 O O . VAL A 1 356 ? 8.072 -0.246 -14.743 1.00 77.62 356 VAL A O 1
ATOM 2809 N N . ASN A 1 357 ? 9.442 0.957 -16.002 1.00 75.75 357 ASN A N 1
ATOM 2810 C CA . ASN A 1 357 ? 10.550 0.938 -15.049 1.00 75.75 357 ASN A CA 1
ATOM 2811 C C . ASN A 1 357 ? 10.178 1.524 -13.669 1.00 75.75 357 ASN A C 1
ATOM 2813 O O . ASN A 1 357 ? 10.816 1.189 -12.677 1.00 75.75 357 ASN A O 1
ATOM 2817 N N . PHE A 1 358 ? 9.162 2.392 -13.594 1.00 80.81 358 PHE A N 1
ATOM 2818 C CA . PHE A 1 358 ? 8.644 2.954 -12.338 1.00 80.81 358 PHE A CA 1
ATOM 2819 C C . PHE A 1 358 ? 7.493 2.147 -11.745 1.00 80.81 358 PHE A C 1
ATOM 2821 O O . PHE A 1 358 ? 6.989 2.500 -10.675 1.00 80.81 358 PHE A O 1
ATOM 2828 N N . ASN A 1 359 ? 7.053 1.106 -12.447 1.00 89.62 359 ASN A N 1
ATOM 2829 C CA . ASN A 1 359 ? 5.999 0.239 -11.987 1.00 89.62 359 ASN A CA 1
ATOM 2830 C C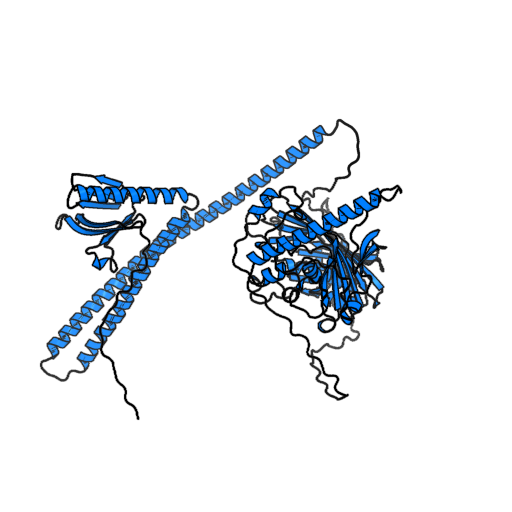 . ASN A 1 359 ? 6.532 -0.852 -11.047 1.00 89.62 359 ASN A C 1
ATOM 2832 O O . ASN A 1 359 ? 7.730 -1.045 -10.839 1.00 89.62 359 ASN A O 1
ATOM 2836 N N . GLU A 1 360 ? 5.597 -1.572 -10.466 1.00 93.62 360 GLU A N 1
ATOM 2837 C CA . GLU A 1 360 ? 5.780 -2.875 -9.844 1.00 93.62 360 GLU A CA 1
ATOM 2838 C C . GLU A 1 360 ? 4.818 -3.849 -10.541 1.00 93.62 360 GLU A C 1
ATOM 2840 O O . GLU A 1 360 ? 3.800 -3.391 -11.066 1.00 93.62 360 GLU A O 1
ATOM 2845 N N . PRO A 1 361 ? 5.112 -5.160 -10.586 1.00 96.25 361 PRO A N 1
ATOM 2846 C CA . PRO A 1 361 ? 4.375 -6.125 -11.408 1.00 96.25 361 PRO A CA 1
ATOM 2847 C C . PRO A 1 361 ? 3.019 -6.551 -10.807 1.00 96.25 361 PRO A C 1
ATOM 2849 O O . PRO A 1 361 ? 2.681 -7.731 -10.790 1.00 96.25 361 PRO A O 1
ATOM 2852 N N . ILE A 1 362 ? 2.243 -5.588 -10.306 1.00 97.88 362 ILE A N 1
ATOM 2853 C CA . ILE A 1 362 ? 0.859 -5.767 -9.864 1.00 97.88 362 ILE A CA 1
ATOM 2854 C C . ILE A 1 362 ? -0.019 -4.592 -10.316 1.00 97.88 362 ILE A C 1
ATOM 2856 O O . ILE A 1 362 ? 0.468 -3.470 -10.488 1.00 97.88 362 ILE A O 1
ATOM 2860 N N . SER A 1 363 ? -1.321 -4.825 -10.459 1.00 97.50 363 SER A N 1
ATOM 2861 C CA . SER A 1 363 ? -2.318 -3.808 -10.786 1.00 97.50 363 SER A CA 1
ATOM 2862 C C . SER A 1 363 ? -2.782 -3.067 -9.530 1.00 97.50 363 SER A C 1
ATOM 2864 O O . SER A 1 363 ? -2.579 -3.514 -8.397 1.00 97.50 363 SER A O 1
ATOM 2866 N N . MET A 1 364 ? -3.444 -1.921 -9.702 1.00 96.25 364 MET A N 1
ATOM 2867 C CA . MET A 1 364 ? -4.059 -1.225 -8.567 1.00 96.25 364 MET A CA 1
ATOM 2868 C C . MET A 1 364 ? -5.150 -2.080 -7.890 1.00 96.25 364 MET A C 1
ATOM 2870 O O . MET A 1 364 ? -5.346 -1.950 -6.685 1.00 96.25 364 MET A O 1
ATOM 2874 N N . LEU A 1 365 ? -5.812 -2.991 -8.619 1.00 98.50 365 LEU A N 1
ATOM 2875 C CA . LEU A 1 365 ? -6.814 -3.910 -8.053 1.00 98.50 365 LEU A CA 1
ATOM 2876 C C . LEU A 1 365 ? -6.170 -4.933 -7.104 1.00 98.50 365 LEU A C 1
ATOM 2878 O O . LEU A 1 365 ? -6.688 -5.211 -6.019 1.00 98.50 365 LEU A O 1
ATOM 2882 N N . GLN A 1 366 ? -4.995 -5.439 -7.485 1.00 98.62 366 GLN A N 1
ATOM 2883 C CA . GLN A 1 366 ? -4.162 -6.283 -6.629 1.00 98.62 366 GLN A CA 1
ATOM 2884 C C . GLN A 1 366 ? -3.648 -5.499 -5.419 1.00 98.62 366 GLN A C 1
ATOM 2886 O O . GLN A 1 366 ? -3.775 -5.975 -4.294 1.00 98.62 366 GLN A O 1
ATOM 2891 N N . ARG A 1 367 ? -3.158 -4.266 -5.623 1.00 97.06 367 ARG A N 1
ATOM 2892 C CA . ARG A 1 367 ? -2.717 -3.389 -4.527 1.00 97.06 367 ARG A CA 1
ATOM 2893 C C . ARG A 1 367 ? -3.837 -3.115 -3.521 1.00 97.06 367 ARG A C 1
ATOM 2895 O O . ARG A 1 367 ? -3.576 -3.068 -2.326 1.00 97.06 367 ARG A O 1
ATOM 2902 N N . LEU A 1 368 ? -5.070 -2.940 -3.990 1.00 96.88 368 LEU A N 1
ATOM 2903 C CA . LEU A 1 368 ? -6.241 -2.752 -3.134 1.00 96.88 368 LEU A CA 1
ATOM 2904 C C . LEU A 1 368 ? -6.554 -4.001 -2.298 1.00 96.88 368 LEU A C 1
ATOM 2906 O O . LEU A 1 368 ? -6.948 -3.891 -1.141 1.00 96.88 368 LEU A O 1
ATOM 2910 N N . SER A 1 369 ? -6.317 -5.186 -2.861 1.00 98.00 369 SER A N 1
ATOM 2911 C CA . SER A 1 369 ? -6.516 -6.464 -2.168 1.00 98.00 369 SER A CA 1
ATOM 2912 C C . SER A 1 369 ? -5.483 -6.720 -1.064 1.00 98.00 369 SER A C 1
ATOM 2914 O O . SER A 1 369 ? -5.723 -7.546 -0.188 1.00 98.00 369 SER A O 1
ATOM 2916 N N . GLU A 1 370 ? -4.356 -5.996 -1.050 1.00 97.88 370 GLU A N 1
ATOM 2917 C CA . GLU A 1 370 ? -3.376 -6.055 0.047 1.00 97.88 370 GLU A CA 1
ATOM 2918 C C . GLU A 1 370 ? -3.919 -5.510 1.374 1.00 97.88 370 GLU A C 1
ATOM 2920 O O . GLU A 1 370 ? -3.372 -5.842 2.425 1.00 97.88 370 GLU A O 1
ATOM 2925 N N . ASP A 1 371 ? -5.032 -4.762 1.365 1.00 97.12 371 ASP A N 1
ATOM 2926 C CA . ASP A 1 371 ? -5.755 -4.402 2.594 1.00 97.12 371 ASP A CA 1
ATOM 2927 C C . ASP A 1 371 ? -6.124 -5.655 3.419 1.00 97.12 371 ASP A C 1
ATOM 2929 O O . ASP A 1 371 ? -6.249 -5.585 4.639 1.00 97.12 371 ASP A O 1
ATOM 2933 N N . LEU A 1 372 ? -6.256 -6.820 2.771 1.00 98.31 372 LEU A N 1
ATOM 2934 C CA . LEU A 1 372 ? -6.588 -8.101 3.400 1.00 98.31 372 LEU A CA 1
ATOM 2935 C C . LEU A 1 372 ? -5.364 -8.864 3.946 1.00 98.31 372 LEU A C 1
ATOM 2937 O O . LEU A 1 372 ? -5.534 -9.974 4.450 1.00 98.31 372 LEU A O 1
ATOM 2941 N N . GLU A 1 373 ? -4.148 -8.295 3.919 1.00 98.12 373 GLU A N 1
ATOM 2942 C CA . GLU A 1 373 ? -2.944 -8.940 4.485 1.00 98.12 373 GLU A CA 1
ATOM 2943 C C . GLU A 1 373 ? -3.122 -9.331 5.958 1.00 98.12 373 GLU A C 1
ATOM 2945 O O . GLU A 1 373 ? -2.616 -10.364 6.395 1.00 98.12 373 GLU A O 1
ATOM 2950 N N . TYR A 1 374 ? -3.891 -8.539 6.705 1.00 98.56 374 TYR A N 1
ATOM 2951 C CA . TYR A 1 374 ? -4.185 -8.770 8.118 1.00 98.56 374 TYR A CA 1
ATOM 2952 C C . TYR A 1 374 ? -5.681 -9.018 8.359 1.00 98.56 374 TYR A C 1
ATOM 2954 O O . TYR A 1 374 ? -6.231 -8.575 9.370 1.00 98.56 374 TYR A O 1
ATOM 2962 N N . HIS A 1 375 ? -6.348 -9.743 7.449 1.00 98.44 375 HIS A N 1
ATOM 2963 C CA . HIS A 1 375 ? -7.773 -10.094 7.568 1.00 98.44 375 HIS A CA 1
ATOM 2964 C C . HIS A 1 375 ? -8.129 -10.773 8.903 1.00 98.44 375 HIS A C 1
ATOM 2966 O O . HIS A 1 375 ? -9.252 -10.632 9.381 1.00 98.44 375 HIS A O 1
ATOM 2972 N N . GLU A 1 376 ? -7.181 -11.456 9.558 1.00 98.44 376 GLU A N 1
ATOM 2973 C CA . GLU A 1 376 ? -7.398 -12.069 10.875 1.00 98.44 376 GLU A CA 1
ATOM 2974 C C . GLU A 1 376 ? -7.837 -11.062 11.954 1.00 98.44 376 GLU A C 1
ATOM 2976 O O . GLU A 1 376 ? -8.448 -11.441 12.956 1.00 98.44 376 GLU A O 1
ATOM 2981 N N . LEU A 1 377 ? -7.547 -9.768 11.777 1.00 98.75 377 LEU A N 1
ATOM 2982 C CA . LEU A 1 377 ? -8.075 -8.712 12.643 1.00 98.75 377 LEU A CA 1
ATOM 2983 C C . LEU A 1 377 ? -9.597 -8.596 12.514 1.00 98.75 377 LEU A C 1
ATOM 2985 O O . LEU A 1 377 ? -10.277 -8.449 13.528 1.00 98.75 377 LEU A O 1
ATOM 2989 N N . LEU A 1 378 ? -10.139 -8.745 11.303 1.00 98.75 378 LEU A N 1
ATOM 2990 C CA . LEU A 1 378 ? -11.582 -8.810 11.069 1.00 98.75 378 LEU A CA 1
ATOM 2991 C C . LEU A 1 378 ? -12.173 -10.122 11.604 1.00 98.75 378 LEU A C 1
ATOM 2993 O O . LEU A 1 378 ? -13.248 -10.100 12.198 1.00 98.75 378 LEU A O 1
ATOM 2997 N N . ASP A 1 379 ? -11.449 -11.243 11.523 1.00 98.44 379 ASP A N 1
ATOM 2998 C CA . ASP A 1 379 ? -11.883 -12.506 12.147 1.00 98.44 379 ASP A CA 1
ATOM 2999 C C . ASP A 1 379 ? -11.987 -12.384 13.679 1.00 98.44 379 ASP A C 1
ATOM 3001 O O . ASP A 1 379 ? -12.931 -12.884 14.301 1.00 98.44 379 ASP A O 1
ATOM 3005 N N . LYS A 1 380 ? -11.025 -11.701 14.315 1.00 98.25 380 LYS A N 1
ATOM 3006 C CA . LYS A 1 380 ? -11.054 -11.391 15.756 1.00 98.25 380 LYS A CA 1
ATOM 3007 C C . LYS A 1 380 ? -12.165 -10.395 16.094 1.00 98.25 380 LYS A C 1
ATOM 3009 O O . LYS A 1 380 ? -12.871 -10.579 17.090 1.00 98.25 380 LYS A O 1
ATOM 3014 N N . ALA A 1 381 ? -12.373 -9.387 15.249 1.00 98.50 381 ALA A N 1
ATOM 3015 C CA . ALA A 1 381 ? -13.471 -8.437 15.388 1.00 98.50 381 ALA A CA 1
ATOM 3016 C C . ALA A 1 381 ? -14.832 -9.155 15.333 1.00 98.50 381 ALA A C 1
ATOM 3018 O O . ALA A 1 381 ? -15.655 -8.956 16.225 1.00 98.50 381 ALA A O 1
ATOM 3019 N N . ALA A 1 382 ? -15.046 -10.071 14.385 1.00 98.19 382 ALA A N 1
ATOM 3020 C CA . ALA A 1 382 ? -16.287 -10.840 14.246 1.00 98.19 382 ALA A CA 1
ATOM 3021 C C . ALA A 1 382 ? -16.601 -11.724 15.471 1.00 98.19 382 ALA A C 1
ATOM 3023 O O . ALA A 1 382 ? -17.764 -11.953 15.808 1.00 98.19 382 ALA A O 1
ATOM 3024 N N . LYS A 1 383 ? -15.566 -12.189 16.185 1.00 97.00 383 LYS A N 1
ATOM 3025 C CA . LYS A 1 383 ? -15.702 -12.958 17.436 1.00 97.00 383 LYS A CA 1
ATOM 3026 C C . LYS A 1 383 ? -15.958 -12.089 18.671 1.00 97.00 383 LYS A C 1
ATOM 3028 O O . LYS A 1 383 ? -16.341 -12.625 19.709 1.00 97.00 383 LYS A O 1
ATOM 3033 N N . SER A 1 384 ? -15.742 -10.778 18.585 1.00 95.25 384 SER A N 1
ATOM 3034 C CA . SER A 1 384 ? -15.858 -9.867 19.725 1.00 95.25 384 SER A CA 1
ATOM 3035 C C . SER A 1 384 ? -17.316 -9.687 20.160 1.00 95.25 384 SER A C 1
ATOM 3037 O O . SER A 1 384 ? -18.210 -9.515 19.337 1.00 95.25 384 SER A O 1
ATOM 3039 N N . HIS A 1 385 ? -17.556 -9.700 21.473 1.00 92.19 385 HIS A N 1
ATOM 3040 C CA . HIS A 1 385 ? -18.896 -9.526 22.056 1.00 92.19 385 HIS A CA 1
ATOM 3041 C C . HIS A 1 385 ? -19.216 -8.074 22.443 1.00 92.19 385 HIS A C 1
ATOM 3043 O O . HIS A 1 385 ? -20.372 -7.736 22.670 1.00 92.19 385 HIS A O 1
ATOM 3049 N N . ASN A 1 386 ? -18.192 -7.226 22.544 1.00 94.75 386 ASN A N 1
ATOM 3050 C CA . ASN A 1 386 ? -18.297 -5.817 22.907 1.00 94.75 386 ASN A CA 1
ATOM 3051 C C . ASN A 1 386 ? -17.979 -4.956 21.677 1.00 94.75 386 ASN A C 1
ATOM 3053 O O . ASN A 1 386 ? -16.920 -5.134 21.076 1.00 94.75 386 ASN A O 1
ATOM 3057 N N . SER A 1 387 ? -18.853 -4.007 21.331 1.00 97.31 387 SER A N 1
ATOM 3058 C CA . SER A 1 387 ? -18.677 -3.106 20.182 1.00 97.31 387 SER A CA 1
ATOM 3059 C C . SER A 1 387 ? -17.428 -2.225 20.289 1.00 97.31 387 SER A C 1
ATOM 3061 O O . SER A 1 387 ? -16.783 -1.964 19.274 1.00 97.31 387 SER A O 1
ATOM 3063 N N . LEU A 1 388 ? -17.036 -1.826 21.504 1.00 97.94 388 LEU A N 1
ATOM 3064 C CA . LEU A 1 388 ? -15.840 -1.012 21.755 1.00 97.94 388 LEU A CA 1
ATOM 3065 C C . LEU A 1 388 ? -14.547 -1.823 21.584 1.00 97.94 388 LEU A C 1
ATOM 3067 O O . LEU A 1 388 ? -13.544 -1.309 21.098 1.00 97.94 388 LEU A O 1
ATOM 3071 N N . GLU A 1 389 ? -14.564 -3.104 21.957 1.00 97.06 389 GLU A N 1
ATOM 3072 C CA . GLU A 1 389 ? -13.432 -4.006 21.712 1.00 97.06 389 GLU A CA 1
ATOM 3073 C C . GLU A 1 389 ? -13.367 -4.415 20.234 1.00 97.06 389 GLU A C 1
ATOM 3075 O O . GLU A 1 389 ? -12.291 -4.390 19.641 1.00 97.06 389 GLU A O 1
ATOM 3080 N N . GLN A 1 390 ? -14.518 -4.684 19.606 1.00 98.62 390 GLN A N 1
ATOM 3081 C CA . GLN A 1 390 ? -14.627 -4.899 18.160 1.00 98.62 390 GLN A CA 1
ATOM 3082 C C . GLN A 1 390 ? -14.044 -3.702 17.386 1.00 98.62 390 GLN A C 1
ATOM 3084 O O . GLN A 1 390 ? -13.237 -3.900 16.480 1.00 98.62 390 GLN A O 1
ATOM 3089 N N . MET A 1 391 ? -14.353 -2.467 17.807 1.00 98.69 391 MET A N 1
ATOM 3090 C CA . MET A 1 391 ? -13.788 -1.233 17.247 1.00 98.69 391 MET A CA 1
ATOM 3091 C C . MET A 1 391 ? -12.256 -1.183 17.345 1.00 98.69 391 MET A C 1
ATOM 3093 O O . MET A 1 391 ? -11.611 -0.710 16.415 1.00 98.69 391 MET A O 1
ATOM 3097 N N . CYS A 1 392 ? -11.648 -1.695 18.423 1.00 98.69 392 CYS A N 1
ATOM 3098 C CA . CYS A 1 392 ? -10.186 -1.741 18.545 1.00 98.69 392 CYS A CA 1
ATOM 3099 C C . CYS A 1 392 ? -9.553 -2.605 17.440 1.00 98.69 392 CYS A C 1
ATOM 3101 O O . CYS A 1 392 ? -8.551 -2.204 16.847 1.00 98.69 392 CYS A O 1
ATOM 3103 N N . TYR A 1 393 ? -10.147 -3.761 17.127 1.00 98.81 393 TYR A N 1
ATOM 3104 C CA . TYR A 1 393 ? -9.674 -4.627 16.041 1.00 98.81 393 TYR A CA 1
ATOM 3105 C C . TYR A 1 393 ? -9.903 -4.012 14.655 1.00 98.81 393 TYR A C 1
ATOM 3107 O O . TYR A 1 393 ? -9.009 -4.088 13.814 1.00 98.81 393 TYR A O 1
ATOM 3115 N N . VAL A 1 394 ? -11.050 -3.357 14.428 1.00 98.81 394 VAL A N 1
ATOM 3116 C CA . VAL A 1 394 ? -11.314 -2.620 13.177 1.00 98.81 394 VAL A CA 1
ATOM 3117 C C . VAL A 1 394 ? -10.303 -1.483 13.003 1.00 98.81 394 VAL A C 1
ATOM 3119 O O . VAL A 1 394 ? -9.694 -1.363 11.948 1.00 98.81 394 VAL A O 1
ATOM 3122 N N . ALA A 1 395 ? -10.036 -0.699 14.050 1.00 98.81 395 ALA A N 1
ATOM 3123 C CA . ALA A 1 395 ? -9.042 0.371 14.015 1.00 98.81 395 ALA A CA 1
ATOM 3124 C C . ALA A 1 395 ? -7.623 -0.157 13.730 1.00 98.81 395 ALA A C 1
ATOM 3126 O O . ALA A 1 395 ? -6.899 0.424 12.921 1.00 98.81 395 ALA A O 1
ATOM 3127 N N . ALA A 1 396 ? -7.229 -1.283 14.336 1.00 98.81 396 ALA A N 1
ATOM 3128 C CA . ALA A 1 396 ? -5.960 -1.934 14.014 1.00 98.81 396 ALA A CA 1
ATOM 3129 C C . ALA A 1 396 ? -5.905 -2.413 12.554 1.00 98.81 396 ALA A C 1
ATOM 3131 O O . ALA A 1 396 ? -4.866 -2.260 11.914 1.00 98.81 396 ALA A O 1
ATOM 3132 N N . PHE A 1 397 ? -7.013 -2.931 12.010 1.00 98.81 397 PHE A N 1
ATOM 3133 C CA . PHE A 1 397 ? -7.115 -3.306 10.599 1.00 98.81 397 PHE A CA 1
ATOM 3134 C C . PHE A 1 397 ? -6.893 -2.091 9.685 1.00 98.81 397 PHE A C 1
ATOM 3136 O O . PHE A 1 397 ? -6.045 -2.160 8.793 1.00 98.81 397 PHE A O 1
ATOM 3143 N N . CYS A 1 398 ? -7.531 -0.950 9.980 1.00 98.25 398 CYS A N 1
ATOM 3144 C CA . CYS A 1 398 ? -7.327 0.306 9.247 1.00 98.25 398 CYS A CA 1
ATOM 3145 C C . CYS A 1 398 ? -5.851 0.730 9.203 1.00 98.25 398 CYS A C 1
ATOM 3147 O O . CYS A 1 398 ? -5.352 1.127 8.153 1.00 98.25 398 CYS A O 1
ATOM 3149 N N . VAL A 1 399 ? -5.143 0.638 10.335 1.00 98.56 399 VAL A N 1
ATOM 3150 C CA . VAL A 1 399 ? -3.714 0.986 10.415 1.00 98.56 399 VAL A CA 1
ATOM 3151 C C . VAL A 1 399 ? -2.850 -0.025 9.655 1.00 98.56 399 VAL A C 1
ATOM 3153 O O . VAL A 1 399 ? -1.936 0.368 8.929 1.00 98.56 399 VAL A O 1
ATOM 3156 N N . SER A 1 400 ? -3.151 -1.321 9.781 1.00 98.50 400 SER A N 1
ATOM 3157 C CA . SER A 1 400 ? -2.347 -2.404 9.202 1.00 98.50 400 SER A CA 1
ATOM 3158 C C . SER A 1 400 ? -2.236 -2.342 7.673 1.00 98.50 400 SER A C 1
ATOM 3160 O O . SER A 1 400 ? -1.187 -2.695 7.126 1.00 98.50 400 SER A O 1
ATOM 3162 N N . ALA A 1 401 ? -3.258 -1.805 6.993 1.00 96.88 401 ALA A N 1
ATOM 3163 C CA . ALA A 1 401 ? -3.298 -1.634 5.539 1.00 96.88 401 ALA A CA 1
ATOM 3164 C C . ALA A 1 401 ? -2.159 -0.748 4.991 1.00 96.88 401 ALA A C 1
ATOM 3166 O O . ALA A 1 401 ? -1.764 -0.873 3.834 1.00 96.88 401 ALA A O 1
ATOM 3167 N N . TYR A 1 402 ? -1.582 0.129 5.820 1.00 97.56 402 TYR A N 1
ATOM 3168 C CA . TYR A 1 402 ? -0.471 0.998 5.419 1.00 97.56 402 TYR A CA 1
ATOM 3169 C C . TYR A 1 402 ? 0.906 0.341 5.547 1.00 97.56 402 TYR A C 1
ATOM 3171 O O . TYR A 1 402 ? 1.873 0.806 4.934 1.00 97.56 402 TYR A O 1
ATOM 3179 N N . SER A 1 403 ? 1.017 -0.747 6.309 1.00 96.56 403 SER A N 1
ATOM 3180 C CA . SER A 1 403 ? 2.296 -1.396 6.620 1.00 96.56 403 SER A CA 1
ATOM 3181 C C . SER A 1 403 ? 2.993 -2.005 5.395 1.00 96.56 403 SER A C 1
ATOM 3183 O O . SER A 1 403 ? 4.222 -2.123 5.361 1.00 96.56 403 SER A O 1
ATOM 3185 N N . THR A 1 404 ? 2.231 -2.318 4.346 1.00 94.12 404 THR A N 1
ATOM 3186 C CA . THR A 1 404 ? 2.735 -2.842 3.068 1.00 94.12 404 THR A CA 1
ATOM 3187 C C . THR A 1 404 ? 3.446 -1.769 2.236 1.00 94.12 404 THR A C 1
ATOM 3189 O O . THR A 1 404 ? 4.234 -2.081 1.345 1.00 94.12 404 THR A O 1
ATOM 3192 N N . THR A 1 405 ? 3.239 -0.483 2.545 1.00 94.00 405 THR A N 1
ATOM 3193 C CA . THR A 1 405 ? 3.716 0.639 1.719 1.00 94.00 405 THR A CA 1
ATOM 3194 C C . THR A 1 405 ? 5.130 1.116 2.052 1.00 94.00 405 THR A C 1
ATOM 3196 O O . THR A 1 405 ? 5.745 1.788 1.231 1.00 94.00 405 THR A O 1
ATOM 3199 N N . VAL A 1 406 ? 5.685 0.740 3.212 1.00 92.69 406 VAL A N 1
ATOM 3200 C CA . VAL A 1 406 ? 6.902 1.331 3.819 1.00 92.69 406 VAL A CA 1
ATOM 3201 C C . VAL A 1 406 ? 8.074 1.496 2.844 1.00 92.69 406 VAL A C 1
ATOM 3203 O O . VAL A 1 406 ? 8.756 2.522 2.852 1.00 92.69 406 VAL A O 1
ATOM 3206 N N . TYR A 1 407 ? 8.314 0.486 2.006 1.00 91.81 407 TYR A N 1
ATOM 3207 C CA . TYR A 1 407 ? 9.438 0.451 1.064 1.00 91.81 407 TYR A CA 1
ATOM 3208 C C . TYR A 1 407 ? 9.004 0.488 -0.409 1.00 91.81 407 TYR A C 1
ATOM 3210 O O . TYR A 1 407 ? 9.852 0.474 -1.302 1.00 91.81 407 TYR A O 1
ATOM 3218 N N . ARG A 1 408 ? 7.695 0.533 -0.683 1.00 92.44 408 ARG A N 1
ATOM 3219 C CA . ARG A 1 408 ? 7.124 0.297 -2.015 1.00 92.44 408 ARG A CA 1
ATOM 3220 C C . ARG A 1 408 ? 6.813 1.594 -2.742 1.00 92.44 408 ARG A C 1
ATOM 3222 O O . ARG A 1 408 ? 5.671 2.039 -2.811 1.00 92.44 408 ARG A O 1
ATOM 3229 N N . THR A 1 409 ? 7.861 2.188 -3.304 1.00 88.00 409 THR A N 1
ATOM 3230 C CA . THR A 1 409 ? 7.792 3.424 -4.102 1.00 88.00 409 THR A CA 1
ATOM 3231 C C . THR A 1 409 ? 7.428 3.193 -5.573 1.00 88.00 409 THR A C 1
ATOM 3233 O O . THR A 1 409 ? 7.272 4.164 -6.314 1.00 88.00 409 THR A O 1
ATOM 3236 N N . GLY A 1 410 ? 7.302 1.932 -6.004 1.00 88.25 410 GLY A N 1
ATOM 3237 C CA . GLY A 1 410 ? 6.829 1.564 -7.338 1.00 88.25 410 GLY A CA 1
ATOM 3238 C C . GLY A 1 410 ? 5.332 1.828 -7.504 1.00 88.25 410 GLY A C 1
ATOM 3239 O O . GLY A 1 410 ? 4.545 1.625 -6.578 1.00 88.25 410 GLY A O 1
ATOM 3240 N N . LYS A 1 411 ? 4.935 2.294 -8.691 1.00 88.88 411 LYS A N 1
ATOM 3241 C CA . LYS A 1 411 ? 3.532 2.540 -9.047 1.00 88.88 411 LYS A CA 1
ATOM 3242 C C . LYS A 1 411 ? 2.879 1.223 -9.511 1.00 88.88 411 LYS A C 1
ATOM 3244 O O . LYS A 1 411 ? 3.380 0.625 -10.460 1.00 88.88 411 LYS A O 1
ATOM 3249 N N . PRO A 1 412 ? 1.755 0.764 -8.946 1.00 93.88 412 PRO A N 1
ATOM 3250 C CA . PRO A 1 412 ? 1.032 -0.359 -9.541 1.00 93.88 412 PRO A CA 1
ATOM 3251 C C . PRO A 1 412 ? 0.535 -0.002 -10.954 1.00 93.88 412 PRO A C 1
ATOM 3253 O O . PRO A 1 412 ? 0.383 1.176 -11.303 1.00 93.88 412 PRO A O 1
ATOM 3256 N N . PHE A 1 413 ? 0.306 -0.999 -11.806 1.00 94.00 413 PHE A N 1
ATOM 3257 C CA . PHE A 1 413 ? -0.302 -0.771 -13.116 1.00 94.00 413 PHE A CA 1
ATOM 3258 C C . PHE A 1 413 ? -1.693 -0.157 -12.942 1.00 94.00 413 PHE A C 1
ATOM 3260 O O . PHE A 1 413 ? -2.483 -0.596 -12.106 1.00 94.00 413 PHE A O 1
ATOM 3267 N N . ASN A 1 414 ? -1.985 0.883 -13.729 1.00 92.94 414 ASN A N 1
ATOM 3268 C CA . ASN A 1 414 ? -3.329 1.449 -13.774 1.00 92.94 414 ASN A CA 1
ATOM 3269 C C . ASN A 1 414 ? -4.241 0.427 -14.471 1.00 92.94 414 ASN A C 1
ATOM 3271 O O . ASN A 1 414 ? -3.943 0.096 -15.627 1.00 92.94 414 ASN A O 1
ATOM 3275 N N . PRO A 1 415 ? -5.285 -0.098 -13.813 1.00 95.88 415 PRO A N 1
ATOM 3276 C CA . PRO A 1 415 ? -6.140 -1.107 -14.415 1.00 95.88 415 PRO A CA 1
ATOM 3277 C C . PRO A 1 415 ? -6.873 -0.556 -15.642 1.00 95.88 415 PRO A C 1
ATOM 3279 O O . PRO A 1 415 ? -7.179 0.642 -15.724 1.00 95.88 415 PRO A O 1
ATOM 3282 N N . LEU A 1 416 ? -7.128 -1.428 -16.613 1.00 96.38 416 LEU A N 1
ATOM 3283 C CA . LEU A 1 416 ? -7.995 -1.109 -17.744 1.00 96.38 416 LEU A CA 1
ATOM 3284 C C . LEU A 1 416 ? -9.456 -1.064 -17.273 1.00 96.38 416 LEU A C 1
ATOM 3286 O O . LEU A 1 416 ? -9.821 -1.727 -16.310 1.00 96.38 416 LEU A O 1
ATOM 3290 N N . LEU A 1 417 ? -10.307 -0.282 -17.931 1.00 96.56 417 LEU A N 1
ATOM 3291 C CA . LEU A 1 417 ? -11.740 -0.246 -17.645 1.00 96.56 417 LEU A CA 1
ATOM 3292 C C . LEU A 1 417 ? -12.347 -1.639 -17.862 1.00 96.56 417 LEU A C 1
ATOM 3294 O O . LEU A 1 417 ? -12.203 -2.201 -18.947 1.00 96.56 417 LEU A O 1
ATOM 3298 N N . GLY A 1 418 ? -13.026 -2.169 -16.844 1.00 97.06 418 GLY A N 1
ATOM 3299 C CA . GLY A 1 418 ? -13.548 -3.537 -16.837 1.00 97.06 418 GLY A CA 1
ATOM 3300 C C . GLY A 1 418 ? -12.524 -4.621 -16.503 1.00 97.06 418 GLY A C 1
ATOM 3301 O O . GLY A 1 418 ? -12.887 -5.794 -16.468 1.00 97.06 418 GLY A O 1
ATOM 3302 N N . GLU A 1 419 ? -11.266 -4.259 -16.225 1.00 98.62 419 GLU A N 1
ATOM 3303 C CA . GLU A 1 419 ? -10.304 -5.185 -15.625 1.00 98.62 419 GLU A CA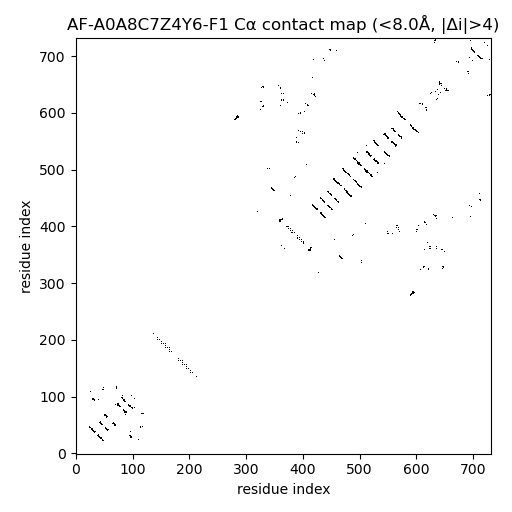 1
ATOM 3304 C C . GLU A 1 419 ? -10.827 -5.641 -14.262 1.00 98.62 419 GLU A C 1
ATOM 3306 O O . GLU A 1 419 ? -11.346 -4.841 -13.477 1.00 98.62 419 GLU A O 1
ATOM 3311 N N . THR A 1 420 ? -10.697 -6.936 -13.993 1.00 98.75 420 THR A N 1
ATOM 3312 C CA . THR A 1 420 ? -11.112 -7.562 -12.740 1.00 98.75 420 THR A CA 1
ATOM 3313 C C . THR A 1 420 ? -9.909 -8.138 -12.018 1.00 98.75 420 THR A C 1
ATOM 3315 O O . THR A 1 420 ? -8.881 -8.421 -12.625 1.00 98.75 420 THR A O 1
ATOM 3318 N N . TYR A 1 421 ? -10.038 -8.371 -10.722 1.00 98.88 421 TYR A N 1
ATOM 3319 C CA . TYR A 1 421 ? -9.084 -9.191 -9.992 1.00 98.88 421 TYR A CA 1
ATOM 3320 C C . TYR A 1 421 ? -9.796 -9.942 -8.878 1.00 98.88 421 TYR A C 1
ATOM 3322 O O . TYR A 1 421 ? -10.440 -9.317 -8.036 1.00 98.88 421 TYR A O 1
ATOM 3330 N N . GLU A 1 422 ? -9.659 -11.265 -8.861 1.00 98.56 422 GLU A N 1
ATOM 3331 C CA . GLU A 1 422 ? -10.106 -12.081 -7.734 1.00 98.56 422 GLU A CA 1
ATOM 3332 C C . GLU A 1 422 ? -8.957 -12.504 -6.808 1.00 98.56 422 GLU A C 1
ATOM 3334 O O . GLU A 1 422 ? -7.853 -12.847 -7.239 1.00 98.56 422 GLU A O 1
ATOM 3339 N N . LEU A 1 423 ? -9.245 -12.550 -5.509 1.00 98.19 423 LEU A N 1
ATOM 3340 C CA . LEU A 1 423 ? -8.411 -13.161 -4.481 1.00 98.19 423 LEU A CA 1
ATOM 3341 C C . LEU A 1 423 ? -9.256 -14.183 -3.718 1.00 98.19 423 LEU A C 1
ATOM 3343 O O . LEU A 1 423 ? -9.893 -13.865 -2.713 1.00 98.19 423 LEU A O 1
ATOM 3347 N N . ASP A 1 424 ? -9.269 -15.414 -4.218 1.00 96.44 424 ASP A N 1
ATOM 3348 C CA . ASP A 1 424 ? -9.995 -16.526 -3.614 1.00 96.44 424 ASP A CA 1
ATOM 3349 C C . ASP A 1 424 ? -9.108 -17.273 -2.607 1.00 96.44 424 ASP A C 1
ATOM 3351 O O . ASP A 1 424 ? -8.167 -17.989 -2.963 1.00 96.44 424 ASP A O 1
ATOM 3355 N N . ARG A 1 425 ? -9.393 -17.065 -1.319 1.00 95.81 425 ARG A N 1
ATOM 3356 C CA . ARG A 1 425 ? -8.720 -17.713 -0.187 1.00 95.81 425 ARG A CA 1
ATOM 3357 C C . ARG A 1 425 ? -9.704 -18.514 0.647 1.00 95.81 425 ARG A C 1
ATOM 3359 O O . ARG A 1 425 ? -9.430 -18.767 1.818 1.00 95.81 425 ARG A O 1
ATOM 3366 N N . GLN A 1 426 ? -10.834 -18.938 0.082 1.00 93.25 426 GLN A N 1
ATOM 3367 C CA . GLN A 1 426 ? -11.900 -19.532 0.884 1.00 93.25 426 GLN A CA 1
ATOM 3368 C C . GLN A 1 426 ? -11.422 -20.798 1.612 1.00 93.25 426 GLN A C 1
ATOM 3370 O O . GLN A 1 426 ? -11.641 -20.952 2.809 1.00 93.25 426 GLN A O 1
ATOM 3375 N N . ARG A 1 427 ? -10.654 -21.657 0.930 1.00 92.38 427 ARG A N 1
ATOM 3376 C CA . ARG A 1 427 ? -10.080 -22.874 1.538 1.00 92.38 427 ARG A CA 1
ATOM 3377 C C . ARG A 1 427 ? -8.912 -22.611 2.496 1.00 92.38 427 ARG A C 1
ATOM 3379 O O . ARG A 1 427 ? -8.711 -23.388 3.421 1.00 92.38 427 ARG A O 1
ATOM 3386 N N . GLU A 1 428 ? -8.122 -21.566 2.250 1.00 91.62 428 GLU A N 1
ATOM 3387 C CA . GLU A 1 428 ? -6.885 -21.272 2.997 1.00 91.62 428 GLU A CA 1
ATOM 3388 C C . GLU A 1 428 ? -7.156 -20.425 4.250 1.00 91.62 428 GLU A C 1
ATOM 3390 O O . GLU A 1 428 ? -6.616 -20.692 5.321 1.00 91.62 428 GLU A O 1
ATOM 3395 N N . SER A 1 429 ? -8.018 -19.419 4.111 1.00 93.88 429 SER A N 1
ATOM 3396 C CA . SER A 1 429 ? -8.235 -18.346 5.085 1.00 93.88 429 SER A CA 1
ATOM 3397 C C . SER A 1 429 ? -9.716 -18.038 5.338 1.00 93.88 429 SER A C 1
ATOM 3399 O O . SER A 1 429 ? -10.023 -17.238 6.217 1.00 93.88 429 SER A O 1
ATOM 3401 N N . GLY A 1 430 ? -10.644 -18.668 4.611 1.00 96.06 430 GLY A N 1
ATOM 3402 C CA . GLY A 1 430 ? -12.085 -18.493 4.813 1.00 96.06 430 GLY A CA 1
ATOM 3403 C C . GLY A 1 430 ? -12.669 -17.218 4.210 1.00 96.06 430 GLY A C 1
ATOM 3404 O O . GLY A 1 430 ? -13.753 -16.827 4.618 1.00 96.06 430 GLY A O 1
ATOM 3405 N N . TYR A 1 431 ? -11.981 -16.555 3.276 1.00 97.75 431 TYR A N 1
ATOM 3406 C CA . TYR A 1 431 ? -12.511 -15.373 2.593 1.00 97.75 431 TYR A CA 1
ATOM 3407 C C . TYR A 1 431 ? -12.257 -15.409 1.089 1.00 97.75 431 TYR A C 1
ATOM 3409 O O . TYR A 1 431 ? -11.325 -16.055 0.613 1.00 97.75 431 TYR A O 1
ATOM 3417 N N . ARG A 1 432 ? -13.055 -14.653 0.342 1.00 97.50 432 ARG A N 1
ATOM 3418 C CA . ARG A 1 432 ? -12.834 -14.379 -1.079 1.00 97.50 432 ARG A CA 1
ATOM 3419 C C . ARG A 1 432 ? -13.092 -12.909 -1.373 1.00 97.50 432 ARG A C 1
ATOM 3421 O O . ARG A 1 432 ? -13.956 -12.298 -0.746 1.00 97.50 432 ARG A O 1
ATOM 3428 N N . SER A 1 433 ? -12.327 -12.340 -2.294 1.00 98.38 433 SER A N 1
ATOM 3429 C CA . SER A 1 433 ? -12.389 -10.928 -2.671 1.00 98.38 433 SER A CA 1
ATOM 3430 C C . SER A 1 433 ? -12.437 -10.768 -4.187 1.00 98.38 433 SER A C 1
ATOM 3432 O O . SER A 1 433 ? -11.825 -11.548 -4.915 1.00 98.38 433 SER A O 1
ATOM 3434 N N . LEU A 1 434 ? -13.185 -9.765 -4.642 1.00 98.81 434 LEU A N 1
ATOM 3435 C CA . LEU A 1 434 ? -13.312 -9.358 -6.032 1.00 98.81 434 LEU A CA 1
ATOM 3436 C C . LEU A 1 434 ? -13.138 -7.844 -6.148 1.00 98.81 434 LEU A C 1
ATOM 3438 O O . LEU A 1 434 ? -13.778 -7.080 -5.421 1.00 98.81 434 LEU A O 1
ATOM 3442 N N . CYS A 1 435 ? -12.340 -7.429 -7.122 1.00 98.69 435 CYS A N 1
ATOM 3443 C CA . CYS A 1 435 ? -12.198 -6.049 -7.555 1.00 98.69 435 CYS A CA 1
ATOM 3444 C C . CYS A 1 435 ? -12.594 -5.897 -9.032 1.00 98.69 435 CYS A C 1
ATOM 3446 O O . CYS A 1 435 ? -12.321 -6.787 -9.837 1.00 98.69 435 CYS A O 1
ATOM 3448 N N . GLU A 1 436 ? -13.159 -4.748 -9.403 1.00 98.56 436 GLU A N 1
ATOM 3449 C CA . GLU A 1 436 ? -13.379 -4.333 -10.797 1.00 98.56 436 GLU A CA 1
ATOM 3450 C C . GLU A 1 436 ? -12.997 -2.857 -10.970 1.00 98.56 436 GLU A C 1
ATOM 3452 O O . GLU A 1 436 ? -13.328 -2.012 -10.134 1.00 98.56 436 GLU A O 1
ATOM 3457 N N . GLN A 1 437 ? -12.323 -2.523 -12.070 1.00 97.94 437 GLN A N 1
ATOM 3458 C CA . GLN A 1 437 ? -12.128 -1.134 -12.479 1.00 97.94 437 GLN A CA 1
ATOM 3459 C C . GLN A 1 437 ? -13.419 -0.602 -13.116 1.00 97.94 437 GLN A C 1
ATOM 3461 O O . GLN A 1 437 ? -13.672 -0.796 -14.307 1.00 97.94 437 GLN A O 1
ATOM 3466 N N . VAL A 1 438 ? -14.233 0.079 -12.312 1.00 96.38 438 VAL A N 1
ATOM 3467 C CA . VAL A 1 438 ? -15.578 0.544 -12.687 1.00 96.38 438 VAL A CA 1
ATOM 3468 C C . VAL A 1 438 ? -15.575 1.883 -13.428 1.00 96.38 438 VAL A C 1
ATOM 3470 O O . VAL A 1 438 ? -16.481 2.154 -14.211 1.00 96.38 438 VAL A O 1
ATOM 3473 N N . SER A 1 439 ? -14.525 2.696 -13.261 1.00 93.06 439 SER A N 1
ATOM 3474 C CA . SER A 1 439 ? -14.334 3.940 -14.018 1.00 93.06 439 SER A CA 1
ATOM 3475 C C . SER A 1 439 ? -12.865 4.185 -14.353 1.00 93.06 439 SER A C 1
ATOM 3477 O O . SER A 1 439 ? -11.970 3.749 -13.633 1.00 93.06 439 SER A O 1
ATOM 3479 N N . HIS A 1 440 ? -12.589 4.893 -15.451 1.00 86.38 440 HIS A N 1
ATOM 3480 C CA . HIS A 1 440 ? -11.226 5.258 -15.868 1.00 86.38 440 HIS A CA 1
ATOM 3481 C C . HIS A 1 440 ? -10.962 6.775 -15.817 1.00 86.38 440 HIS A C 1
ATOM 3483 O O . HIS A 1 440 ? -9.812 7.204 -15.696 1.00 86.38 440 HIS A O 1
ATOM 3489 N N . HIS A 1 441 ? -12.011 7.601 -15.882 1.00 82.88 441 HIS A N 1
ATOM 3490 C CA . HIS A 1 441 ? -11.918 9.063 -15.861 1.00 82.88 441 HIS A CA 1
ATOM 3491 C C . HIS A 1 441 ? -13.073 9.670 -15.036 1.00 82.88 441 HIS A C 1
ATOM 3493 O O . HIS A 1 441 ? -14.128 9.936 -15.609 1.00 82.88 441 HIS A O 1
ATOM 3499 N N . PRO A 1 442 ? -12.878 9.924 -13.727 1.00 84.56 442 PRO A N 1
ATOM 3500 C CA . PRO A 1 442 ? -11.685 9.598 -12.933 1.00 84.56 442 PRO A CA 1
ATOM 3501 C C . PRO A 1 442 ? -11.520 8.078 -12.713 1.00 84.56 442 PRO A C 1
ATOM 3503 O O . PRO A 1 442 ? -12.495 7.340 -12.807 1.00 84.56 442 PRO A O 1
ATOM 3506 N N . PRO A 1 443 ? -10.295 7.576 -12.468 1.00 88.50 443 PRO A N 1
ATOM 3507 C CA . PRO A 1 443 ? -10.071 6.152 -12.245 1.00 88.50 443 PRO A CA 1
ATOM 3508 C C . PRO A 1 443 ? -10.647 5.711 -10.894 1.00 88.50 443 PRO A C 1
ATOM 3510 O O . PRO A 1 443 ? -10.150 6.140 -9.854 1.00 88.50 443 PRO A O 1
ATOM 3513 N N . ALA A 1 444 ? -11.636 4.817 -10.928 1.00 94.81 444 ALA A N 1
ATOM 3514 C CA . ALA A 1 444 ? -12.283 4.247 -9.750 1.00 94.81 444 ALA A CA 1
ATOM 3515 C C . ALA A 1 444 ? -12.276 2.713 -9.805 1.00 94.81 444 ALA A C 1
ATOM 3517 O O . ALA A 1 444 ? -12.522 2.118 -10.861 1.00 94.81 444 ALA A O 1
ATOM 3518 N N . ALA A 1 445 ? -12.003 2.088 -8.661 1.00 97.38 445 ALA A N 1
ATOM 3519 C CA . ALA A 1 445 ? -12.037 0.643 -8.478 1.00 97.38 445 ALA A CA 1
ATOM 3520 C C . ALA A 1 445 ? -13.032 0.276 -7.373 1.00 97.38 445 ALA A C 1
ATOM 3522 O O . ALA A 1 445 ? -12.943 0.797 -6.260 1.00 97.38 445 ALA A O 1
ATOM 3523 N N . ALA A 1 446 ? -13.947 -0.639 -7.677 1.00 98.19 446 ALA A N 1
ATOM 3524 C CA . ALA A 1 446 ? -14.851 -1.229 -6.701 1.00 98.19 446 ALA A CA 1
ATOM 3525 C C . ALA A 1 446 ? -14.238 -2.522 -6.156 1.00 98.19 446 ALA A C 1
ATOM 3527 O O . ALA A 1 446 ? -13.627 -3.282 -6.906 1.00 98.19 446 ALA A O 1
ATOM 3528 N N . HIS A 1 447 ? -14.385 -2.767 -4.857 1.00 98.62 447 HIS A N 1
ATOM 3529 C CA . HIS A 1 447 ? -13.845 -3.931 -4.161 1.00 98.62 447 HIS A CA 1
ATOM 3530 C C . HIS A 1 447 ? -14.873 -4.477 -3.177 1.00 98.62 447 HIS A C 1
ATOM 3532 O O . HIS A 1 447 ? -15.499 -3.734 -2.415 1.00 98.62 447 HIS A O 1
ATOM 3538 N N . HIS A 1 448 ? -15.023 -5.796 -3.179 1.00 98.75 448 HIS A N 1
ATOM 3539 C CA . HIS A 1 448 ? -15.902 -6.524 -2.285 1.00 98.75 448 HIS A CA 1
ATOM 3540 C C . HIS A 1 448 ? -15.234 -7.811 -1.804 1.00 98.75 448 HIS A C 1
ATOM 3542 O O . HIS A 1 448 ? -14.779 -8.612 -2.615 1.00 98.75 448 HIS A O 1
ATOM 3548 N N . ALA A 1 449 ? -15.206 -8.025 -0.491 1.00 98.69 449 ALA A N 1
ATOM 3549 C CA . ALA A 1 449 ? -14.701 -9.237 0.133 1.00 98.69 449 ALA A CA 1
ATOM 3550 C C . ALA A 1 449 ? -15.718 -9.795 1.131 1.00 98.69 449 ALA A C 1
ATOM 3552 O O . ALA A 1 449 ? -16.296 -9.047 1.920 1.00 98.69 449 ALA A O 1
ATOM 3553 N N . ILE A 1 450 ? -15.901 -11.113 1.106 1.00 98.19 450 ILE A N 1
ATOM 3554 C CA . ILE A 1 450 ? -16.818 -11.852 1.980 1.00 98.19 450 ILE A CA 1
ATOM 3555 C C . ILE A 1 450 ? -16.020 -12.942 2.688 1.00 98.19 450 ILE A C 1
ATOM 3557 O O . ILE A 1 450 ? -15.187 -13.602 2.061 1.00 98.19 450 ILE A O 1
ATOM 3561 N N . SER A 1 451 ? -16.289 -13.137 3.977 1.00 98.31 451 SER A N 1
ATOM 3562 C CA . SER A 1 451 ? -15.671 -14.175 4.796 1.00 98.31 451 SER A CA 1
ATOM 3563 C C . SER A 1 451 ? -16.698 -15.099 5.435 1.00 98.31 451 SER A C 1
ATOM 3565 O O . SER A 1 451 ? -17.658 -14.642 6.054 1.00 98.31 451 SER A O 1
ATOM 3567 N N . ASP A 1 452 ? -16.403 -16.398 5.418 1.00 97.62 452 ASP A N 1
ATOM 3568 C CA . ASP A 1 452 ? -17.132 -17.448 6.139 1.00 97.62 452 ASP A CA 1
ATOM 3569 C C . ASP A 1 452 ? -17.041 -17.264 7.672 1.00 97.62 452 ASP A C 1
ATOM 3571 O O . ASP A 1 452 ? -17.679 -17.977 8.450 1.00 97.62 452 ASP A O 1
ATOM 3575 N N . ARG A 1 453 ? -16.222 -16.311 8.144 1.00 97.12 453 ARG A N 1
ATOM 3576 C CA . ARG A 1 453 ? -16.130 -15.893 9.552 1.00 97.12 453 ARG A CA 1
ATOM 3577 C C . ARG A 1 453 ? -17.116 -14.779 9.925 1.00 97.12 453 ARG A C 1
ATOM 3579 O O . ARG A 1 453 ? -17.082 -14.323 11.068 1.00 97.12 453 ARG A O 1
ATOM 3586 N N . GLY A 1 454 ? -17.998 -14.375 9.009 1.00 97.38 454 GLY A N 1
ATOM 3587 C CA . GLY A 1 454 ? -19.122 -13.476 9.283 1.00 97.38 454 GLY A CA 1
ATOM 3588 C C . GLY A 1 454 ? -18.775 -11.989 9.220 1.00 97.38 454 GLY A C 1
ATOM 3589 O O . GLY A 1 454 ? -19.350 -11.188 9.965 1.00 97.38 454 GLY A O 1
ATOM 3590 N N . TRP A 1 455 ? -17.817 -11.615 8.369 1.00 98.62 455 TRP A N 1
ATOM 3591 C CA . TRP A 1 455 ? -17.544 -10.220 8.027 1.00 98.62 455 TRP A CA 1
ATOM 3592 C C . TRP A 1 455 ? -17.567 -10.004 6.514 1.00 98.62 455 TRP A C 1
ATOM 3594 O O . TRP A 1 455 ? -17.176 -10.869 5.732 1.00 98.62 455 TRP A O 1
ATOM 3604 N N . THR A 1 456 ? -18.011 -8.817 6.114 1.00 98.69 456 THR A N 1
ATOM 3605 C CA . THR A 1 456 ? -17.986 -8.331 4.733 1.00 98.69 456 THR A CA 1
ATOM 3606 C C . THR A 1 456 ? -17.255 -6.997 4.693 1.00 98.69 456 THR A C 1
ATOM 3608 O O . THR A 1 456 ? -17.546 -6.109 5.496 1.00 98.69 456 THR A O 1
ATOM 3611 N N . LEU A 1 457 ? -16.328 -6.845 3.750 1.00 98.62 457 LEU A N 1
ATOM 3612 C CA . LEU A 1 457 ? -15.627 -5.596 3.467 1.00 98.62 457 LEU A CA 1
ATOM 3613 C C . LEU A 1 457 ? -16.044 -5.108 2.077 1.00 98.62 457 LEU A C 1
ATOM 3615 O O . LEU A 1 457 ? -16.011 -5.875 1.118 1.00 98.62 457 LEU A O 1
ATOM 3619 N N . ARG A 1 458 ? -16.420 -3.837 1.940 1.00 97.50 458 ARG A N 1
ATOM 3620 C CA . ARG A 1 458 ? -16.677 -3.232 0.625 1.00 97.50 458 ARG A CA 1
ATOM 3621 C C . ARG A 1 458 ? -16.167 -1.801 0.560 1.00 97.50 458 ARG A C 1
ATOM 3623 O O . ARG A 1 458 ? -16.198 -1.095 1.565 1.00 97.50 458 ARG A O 1
ATOM 3630 N N . GLN A 1 459 ? -15.711 -1.386 -0.611 1.00 96.88 459 GLN A N 1
ATOM 3631 C CA . GLN A 1 459 ? -15.273 -0.017 -0.873 1.00 96.88 459 GLN A CA 1
ATOM 3632 C C . GLN A 1 459 ? -15.325 0.282 -2.371 1.00 96.88 459 GLN A C 1
ATOM 3634 O O . GLN A 1 459 ? -15.120 -0.610 -3.192 1.00 96.88 459 GLN A O 1
ATOM 3639 N N . GLU A 1 460 ? -15.522 1.548 -2.709 1.00 96.38 460 GLU A N 1
ATOM 3640 C CA . GLU A 1 460 ? -15.117 2.105 -3.994 1.00 96.38 460 GLU A CA 1
ATOM 3641 C C . GLU A 1 460 ? -14.030 3.137 -3.722 1.00 96.38 460 GLU A C 1
ATOM 3643 O O . GLU A 1 460 ? -14.174 3.963 -2.820 1.00 96.38 460 GLU A O 1
ATOM 3648 N N . ILE A 1 461 ? -12.927 3.070 -4.467 1.00 95.19 461 ILE A N 1
ATOM 3649 C CA . ILE A 1 461 ? -11.782 3.948 -4.255 1.00 95.19 461 ILE A CA 1
ATOM 3650 C C . ILE A 1 461 ? -11.354 4.630 -5.551 1.00 95.19 461 ILE A C 1
ATOM 3652 O O . ILE A 1 461 ? -11.136 3.991 -6.580 1.00 95.19 461 ILE A O 1
ATOM 3656 N N . THR A 1 462 ? -11.176 5.944 -5.466 1.00 94.19 462 THR A N 1
ATOM 3657 C CA . THR A 1 462 ? -10.542 6.784 -6.484 1.00 94.19 462 THR A CA 1
ATOM 3658 C C . THR A 1 462 ? -9.242 7.332 -5.915 1.00 94.19 462 THR A C 1
ATOM 3660 O O . THR A 1 462 ? -9.203 7.797 -4.781 1.00 94.19 462 THR A O 1
ATOM 3663 N N . VAL A 1 463 ? -8.150 7.305 -6.679 1.00 90.50 463 VAL A N 1
ATOM 3664 C CA . VAL A 1 463 ? -6.853 7.810 -6.199 1.00 90.50 463 VAL A CA 1
ATOM 3665 C C . VAL A 1 463 ? -6.512 9.124 -6.887 1.00 90.50 463 VAL A C 1
ATOM 3667 O O . VAL A 1 463 ? -6.135 9.151 -8.059 1.00 90.50 463 VAL A O 1
ATOM 3670 N N . ALA A 1 464 ? -6.583 10.217 -6.131 1.00 88.31 464 ALA A N 1
ATOM 3671 C CA . ALA A 1 464 ? -6.093 11.517 -6.565 1.00 88.31 464 ALA A CA 1
ATOM 3672 C C . ALA A 1 464 ? -4.601 11.668 -6.234 1.00 88.31 464 ALA A C 1
ATOM 3674 O O . ALA A 1 464 ? -4.083 11.093 -5.276 1.00 88.31 464 ALA A O 1
ATOM 3675 N N . SER A 1 465 ? -3.878 12.456 -7.027 1.00 85.38 465 SER A N 1
ATOM 3676 C CA . SER A 1 465 ? -2.451 12.696 -6.800 1.00 85.38 465 SER A CA 1
ATOM 3677 C C . SER A 1 465 ? -2.058 14.133 -7.130 1.00 85.38 465 SER A C 1
ATOM 3679 O O . SER A 1 465 ? -2.471 14.680 -8.151 1.00 85.38 465 SER A O 1
ATOM 3681 N N . LYS A 1 466 ? -1.252 14.751 -6.257 1.00 81.75 466 LYS A N 1
ATOM 3682 C CA . LYS A 1 466 ? -0.809 16.148 -6.376 1.00 81.75 466 LYS A CA 1
ATOM 3683 C C . LYS A 1 466 ? 0.695 16.252 -6.149 1.00 81.75 466 LYS A C 1
ATOM 3685 O O . LYS A 1 466 ? 1.203 15.924 -5.078 1.00 81.75 466 LYS A O 1
ATOM 3690 N N . PHE A 1 467 ? 1.414 16.744 -7.154 1.00 79.75 467 PHE A N 1
ATOM 3691 C CA . PHE A 1 467 ? 2.833 17.064 -7.026 1.00 79.75 467 PHE A CA 1
ATOM 3692 C C . PHE A 1 467 ? 3.017 18.444 -6.384 1.00 79.75 467 PHE A C 1
ATOM 3694 O O . PHE A 1 467 ? 2.523 19.437 -6.914 1.00 79.75 467 PHE A O 1
ATOM 3701 N N . ARG A 1 468 ? 3.749 18.521 -5.266 1.00 78.25 468 ARG A N 1
ATOM 3702 C CA . ARG A 1 468 ? 4.012 19.766 -4.518 1.00 78.25 468 ARG A CA 1
ATOM 3703 C C . ARG A 1 468 ? 5.502 20.132 -4.511 1.00 78.25 468 ARG A C 1
ATOM 3705 O O . ARG A 1 468 ? 6.068 20.523 -3.493 1.00 78.25 468 ARG A O 1
ATOM 3712 N N . GLY A 1 469 ? 6.178 19.947 -5.644 1.00 74.31 469 GLY A N 1
ATOM 3713 C CA . GLY A 1 469 ? 7.609 20.228 -5.782 1.00 74.31 469 GLY A CA 1
ATOM 3714 C C . GLY A 1 469 ? 8.480 19.139 -5.150 1.00 74.31 469 GLY A C 1
ATOM 3715 O O . GLY A 1 469 ? 8.932 18.230 -5.831 1.00 74.31 469 GLY A O 1
ATOM 3716 N N . LYS A 1 470 ? 8.748 19.188 -3.843 1.00 77.62 470 LYS A N 1
ATOM 3717 C CA . LYS A 1 470 ? 9.669 18.215 -3.214 1.00 77.62 470 LYS A CA 1
ATOM 3718 C C . LYS A 1 470 ? 9.044 16.826 -3.008 1.00 77.62 470 LYS A C 1
ATOM 3720 O O . LYS A 1 470 ? 9.769 15.832 -2.919 1.00 77.62 470 LYS A O 1
ATOM 3725 N N . TYR A 1 471 ? 7.720 16.759 -2.920 1.00 84.38 471 TYR A N 1
ATOM 3726 C CA . TYR A 1 471 ? 6.978 15.548 -2.587 1.00 84.38 471 TYR A CA 1
ATOM 3727 C C . TYR A 1 471 ? 5.730 15.375 -3.460 1.00 84.38 471 TYR A C 1
ATOM 3729 O O . TYR A 1 471 ? 5.223 16.323 -4.067 1.00 84.38 471 TYR A O 1
ATOM 3737 N N . LEU A 1 472 ? 5.262 14.133 -3.529 1.00 85.94 472 LEU A N 1
ATOM 3738 C CA . LEU A 1 472 ? 4.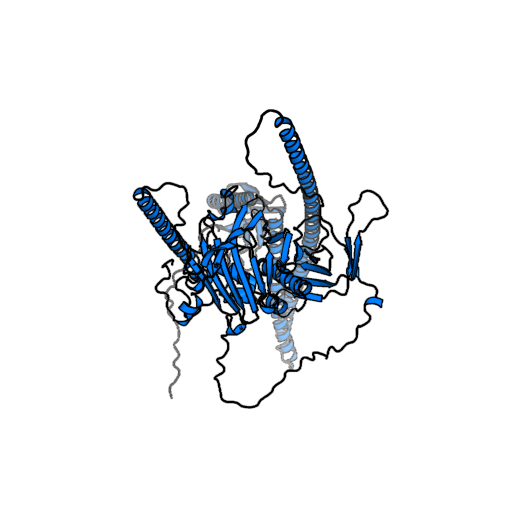036 13.715 -4.195 1.00 85.94 472 LEU A CA 1
ATOM 3739 C C . LEU A 1 472 ? 3.034 13.259 -3.132 1.00 85.94 472 LEU A C 1
ATOM 3741 O O . LEU A 1 472 ? 3.315 12.312 -2.405 1.00 85.94 472 LEU A O 1
ATOM 3745 N N . SER A 1 473 ? 1.878 13.915 -3.059 1.00 90.06 473 SER A N 1
ATOM 3746 C CA . SER A 1 473 ? 0.763 13.505 -2.201 1.00 90.06 473 SER A CA 1
ATOM 3747 C C . SER A 1 473 ? -0.203 12.622 -2.987 1.00 90.06 473 SER A C 1
ATOM 3749 O O . SER A 1 473 ? -0.642 13.006 -4.072 1.00 90.06 473 SER A O 1
ATOM 3751 N N . ILE A 1 474 ? -0.533 11.458 -2.438 1.00 91.44 474 ILE A N 1
ATOM 3752 C CA . ILE A 1 474 ? -1.475 10.477 -2.977 1.00 91.44 474 ILE A CA 1
ATOM 3753 C C . ILE A 1 474 ? -2.652 10.409 -2.004 1.00 91.44 474 ILE A C 1
ATOM 3755 O O . ILE A 1 474 ? -2.476 10.078 -0.833 1.00 91.44 474 ILE A O 1
ATOM 3759 N N . MET A 1 475 ? -3.836 10.762 -2.490 1.00 92.81 475 MET A N 1
ATOM 3760 C CA . MET A 1 475 ? -5.049 10.940 -1.698 1.00 92.81 475 MET A CA 1
ATOM 3761 C C . MET A 1 475 ? -6.079 9.896 -2.145 1.00 92.81 475 MET A C 1
ATOM 3763 O O . MET A 1 475 ? -6.696 10.068 -3.200 1.00 92.81 475 MET A O 1
ATOM 3767 N N . PRO A 1 476 ? -6.227 8.788 -1.402 1.00 94.06 476 PRO A N 1
ATOM 3768 C CA . PRO A 1 476 ? -7.315 7.845 -1.620 1.00 94.06 476 PRO A CA 1
ATOM 3769 C C . PRO A 1 476 ? -8.651 8.480 -1.215 1.00 94.06 476 PRO A C 1
ATOM 3771 O O . PRO A 1 476 ? -8.824 8.916 -0.081 1.00 94.06 476 PRO A O 1
ATOM 3774 N N . LEU A 1 477 ? -9.591 8.523 -2.151 1.00 93.94 477 LEU A N 1
ATOM 3775 C CA . LEU A 1 477 ? -10.942 9.043 -1.986 1.00 93.94 477 LEU A CA 1
ATOM 3776 C C . LEU A 1 477 ? -11.926 7.877 -2.031 1.00 93.94 477 LEU A C 1
ATOM 3778 O O . LEU A 1 477 ? -11.814 7.021 -2.905 1.00 93.94 477 LEU A O 1
ATOM 3782 N N . GLY A 1 478 ? -12.881 7.864 -1.108 1.00 94.62 478 GLY A N 1
ATOM 3783 C CA . GLY A 1 478 ? -13.893 6.817 -1.001 1.00 94.62 478 GLY A CA 1
ATOM 3784 C C . GLY A 1 478 ? -14.056 6.317 0.428 1.00 94.62 478 GLY A C 1
ATOM 3785 O O . GLY A 1 478 ? -13.138 6.422 1.250 1.00 94.62 478 GLY A O 1
ATOM 3786 N N . THR A 1 479 ? -15.245 5.801 0.724 1.00 97.31 479 THR A N 1
ATOM 3787 C CA . THR A 1 479 ? -15.586 5.249 2.036 1.00 97.31 479 THR A CA 1
ATOM 3788 C C . THR A 1 479 ? -15.444 3.730 2.031 1.00 97.31 479 THR A C 1
ATOM 3790 O O . THR A 1 479 ? -15.907 3.038 1.125 1.00 97.31 479 THR A O 1
ATOM 3793 N N . ILE A 1 480 ? -14.798 3.201 3.068 1.00 98.31 480 ILE A N 1
ATOM 3794 C CA . ILE A 1 480 ? -14.660 1.764 3.296 1.00 98.31 480 ILE A CA 1
ATOM 3795 C C . ILE A 1 480 ? -15.705 1.345 4.314 1.00 98.31 480 ILE A C 1
ATOM 3797 O O . ILE A 1 480 ? -15.881 2.018 5.326 1.00 98.31 480 ILE A O 1
ATOM 3801 N N . HIS A 1 481 ? -16.368 0.222 4.058 1.00 98.50 481 HIS A N 1
ATOM 3802 C CA . HIS A 1 481 ? -17.380 -0.351 4.930 1.00 98.50 481 HIS A CA 1
ATOM 3803 C C . HIS A 1 481 ? -16.933 -1.730 5.414 1.00 98.50 481 HIS A C 1
ATOM 3805 O O . HIS A 1 481 ? -16.566 -2.576 4.597 1.00 98.50 481 HIS A O 1
ATOM 3811 N N . ALA A 1 482 ? -17.048 -1.980 6.719 1.00 98.62 482 ALA A N 1
ATOM 3812 C CA . ALA A 1 482 ? -16.957 -3.316 7.304 1.00 98.62 482 ALA A CA 1
ATOM 3813 C C . ALA A 1 482 ? -18.257 -3.656 8.037 1.00 98.62 482 ALA A C 1
ATOM 3815 O O . ALA A 1 482 ? -18.714 -2.897 8.894 1.00 98.62 482 ALA A O 1
ATOM 3816 N N . ILE A 1 483 ? -18.852 -4.792 7.693 1.00 98.44 483 ILE A N 1
ATOM 3817 C CA . ILE A 1 483 ? -20.139 -5.250 8.218 1.00 98.44 483 ILE A CA 1
ATOM 3818 C C . ILE A 1 483 ? -19.915 -6.589 8.910 1.00 98.44 483 ILE A C 1
ATOM 3820 O O . ILE A 1 483 ? -19.300 -7.481 8.329 1.00 98.44 483 ILE A O 1
ATOM 3824 N N . PHE A 1 484 ? -20.410 -6.724 10.140 1.00 98.56 484 PHE A N 1
ATOM 3825 C CA . PHE A 1 484 ? -20.275 -7.937 10.947 1.00 98.56 484 PHE A CA 1
ATOM 3826 C C . PHE A 1 484 ? -21.640 -8.573 11.188 1.00 98.56 484 PHE A C 1
ATOM 3828 O O . PHE A 1 484 ? -22.490 -7.987 11.856 1.00 98.56 484 PHE A O 1
ATOM 3835 N N . GLU A 1 485 ? -21.838 -9.793 10.692 1.00 96.94 485 GLU A N 1
ATOM 3836 C CA . GLU A 1 485 ? -23.147 -10.461 10.667 1.00 96.94 485 GLU A CA 1
ATOM 3837 C C . GLU A 1 485 ? -23.699 -10.717 12.073 1.00 96.94 485 GLU A C 1
ATOM 3839 O O . GLU A 1 485 ? -24.851 -10.411 12.369 1.00 96.94 485 GLU A O 1
ATOM 3844 N N . LYS A 1 486 ? -22.856 -11.234 12.976 1.00 96.56 486 LYS A N 1
ATOM 3845 C CA . LYS A 1 486 ? -23.275 -11.636 14.327 1.00 96.56 486 LYS A CA 1
ATOM 3846 C C . LYS A 1 486 ? -23.704 -10.459 15.205 1.00 96.56 486 LYS A C 1
ATOM 3848 O O . LYS A 1 486 ? -24.632 -10.600 15.997 1.00 96.56 486 LYS A O 1
ATOM 3853 N N . SER A 1 487 ? -22.992 -9.335 15.128 1.00 96.44 487 SER A N 1
ATOM 3854 C CA . SER A 1 487 ? -23.305 -8.134 15.915 1.00 96.44 487 SER A CA 1
ATOM 3855 C C . SER A 1 487 ? -24.238 -7.172 15.186 1.00 96.44 487 SER A C 1
ATOM 3857 O O . SER A 1 487 ? -24.756 -6.255 15.817 1.00 96.44 487 SER A O 1
ATOM 3859 N N . ASN A 1 488 ? -24.438 -7.358 13.876 1.00 96.69 488 ASN A N 1
ATOM 3860 C CA . ASN A 1 488 ? -25.085 -6.398 12.985 1.00 96.69 488 ASN A CA 1
ATOM 3861 C C . ASN A 1 488 ? -24.444 -4.993 13.053 1.00 96.69 488 ASN A C 1
ATOM 3863 O O . ASN A 1 488 ? -25.105 -3.977 12.829 1.00 96.69 488 ASN A O 1
ATOM 3867 N N . ASN A 1 489 ? -23.158 -4.919 13.414 1.00 98.25 489 ASN A N 1
ATOM 3868 C CA . ASN A 1 489 ? -22.422 -3.661 13.451 1.00 98.25 489 ASN A CA 1
ATOM 3869 C C . ASN A 1 489 ? -21.925 -3.303 12.050 1.00 98.25 489 ASN A C 1
ATOM 3871 O O . ASN A 1 489 ? -21.337 -4.140 11.360 1.00 98.25 489 ASN A O 1
ATOM 3875 N N . HIS A 1 490 ? -22.117 -2.040 11.672 1.00 98.38 490 HIS A N 1
ATOM 3876 C CA . HIS A 1 490 ? -21.655 -1.481 10.405 1.00 98.38 490 HIS A CA 1
ATOM 3877 C C . HIS A 1 490 ? -20.675 -0.347 10.680 1.00 98.38 490 HIS A C 1
ATOM 3879 O O . HIS A 1 490 ? -21.046 0.699 11.211 1.00 98.38 490 HIS A O 1
ATOM 3885 N N . TYR A 1 491 ? -19.418 -0.565 10.309 1.00 98.75 491 TYR A N 1
ATOM 3886 C CA . TYR A 1 491 ? -18.340 0.400 10.451 1.00 98.75 491 TYR A CA 1
ATOM 3887 C C . TYR A 1 491 ? -18.036 1.089 9.127 1.00 98.75 491 TYR A C 1
ATOM 3889 O O . TYR A 1 491 ? -18.030 0.428 8.086 1.00 98.75 491 TYR A O 1
ATOM 3897 N N . THR A 1 492 ? -17.710 2.380 9.175 1.00 98.62 492 THR A N 1
ATOM 3898 C CA . THR A 1 492 ? -17.142 3.103 8.029 1.00 98.62 492 THR A CA 1
ATOM 3899 C C . THR A 1 492 ? -15.916 3.918 8.398 1.00 98.62 492 THR A C 1
ATOM 3901 O O . THR A 1 492 ? -15.847 4.445 9.510 1.00 98.62 492 THR A O 1
ATOM 3904 N N . TRP A 1 493 ? -14.990 4.073 7.453 1.00 98.50 493 TRP A N 1
ATOM 3905 C CA . TRP A 1 493 ? -13.848 4.983 7.567 1.00 98.50 493 TRP A CA 1
ATOM 3906 C C . TRP A 1 493 ? -13.319 5.408 6.189 1.00 98.50 493 TRP A C 1
ATOM 3908 O O . TRP A 1 493 ? -13.636 4.791 5.171 1.00 98.50 493 TRP A O 1
ATOM 3918 N N . LYS A 1 494 ? -12.485 6.454 6.164 1.00 97.38 494 LYS A N 1
ATOM 3919 C CA . LYS A 1 494 ? -11.746 6.918 4.977 1.00 97.38 494 LYS A CA 1
ATOM 3920 C C . LYS A 1 494 ? -10.240 6.758 5.202 1.00 97.38 494 LYS A C 1
ATOM 3922 O O . LYS A 1 494 ? -9.774 6.744 6.340 1.00 97.38 494 LYS A O 1
ATOM 3927 N N . LYS A 1 495 ? -9.476 6.585 4.123 1.00 97.31 495 LYS A N 1
ATOM 3928 C CA . LYS A 1 495 ? -8.012 6.437 4.175 1.00 97.31 495 LYS A CA 1
ATOM 3929 C C . LYS A 1 495 ? -7.319 7.808 4.299 1.00 97.31 495 LYS A C 1
ATOM 3931 O O . LYS A 1 495 ? -7.791 8.795 3.748 1.00 97.31 495 LYS A O 1
ATOM 3936 N N . VAL A 1 496 ? -6.173 7.853 4.982 1.00 97.44 496 VAL A N 1
ATOM 3937 C CA . VAL A 1 496 ? -5.278 9.024 5.052 1.00 97.44 496 VAL A CA 1
ATOM 3938 C C . VAL A 1 496 ? -4.415 9.198 3.801 1.00 97.44 496 VAL A C 1
ATOM 3940 O O . VAL A 1 496 ? -4.325 8.309 2.949 1.00 97.44 496 VAL A O 1
ATOM 3943 N N . THR A 1 497 ? -3.747 10.352 3.717 1.00 95.75 497 THR A N 1
ATOM 3944 C CA . THR A 1 497 ? -2.853 10.711 2.613 1.00 95.75 497 THR A 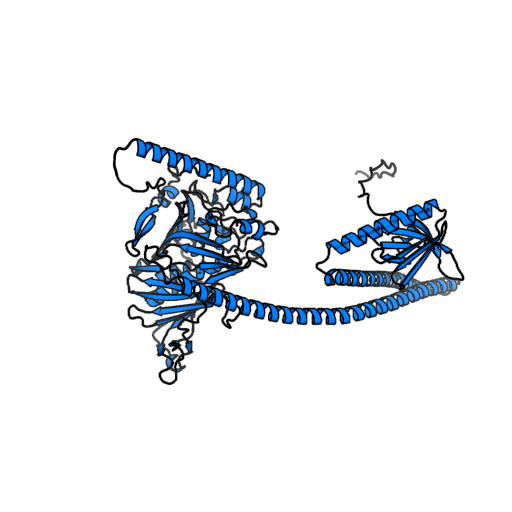CA 1
ATOM 3945 C C . THR A 1 497 ? -1.507 9.999 2.734 1.00 95.75 497 THR A C 1
ATOM 3947 O O . THR A 1 497 ? -0.848 10.044 3.773 1.00 95.75 497 THR A O 1
ATOM 3950 N N . THR A 1 498 ? -1.051 9.423 1.622 1.00 95.88 498 THR A N 1
ATOM 3951 C CA . THR A 1 498 ? 0.315 8.916 1.465 1.00 95.88 498 THR A CA 1
ATOM 3952 C C . THR A 1 498 ? 1.196 9.986 0.831 1.00 95.88 498 THR A C 1
ATOM 3954 O O . THR A 1 498 ? 0.882 10.498 -0.244 1.00 95.88 498 THR A O 1
ATOM 3957 N N . THR A 1 499 ? 2.333 10.305 1.449 1.00 93.00 499 THR A N 1
ATOM 3958 C CA . THR A 1 499 ? 3.305 11.262 0.904 1.00 93.00 499 THR A CA 1
ATOM 3959 C C . THR A 1 499 ? 4.586 10.553 0.486 1.00 93.00 499 THR A C 1
ATOM 3961 O O . THR A 1 499 ? 5.255 9.918 1.296 1.00 93.00 499 THR A O 1
ATOM 3964 N N . VAL A 1 500 ? 4.960 10.688 -0.786 1.00 90.88 500 VAL A N 1
ATOM 3965 C CA . VAL A 1 500 ? 6.247 10.221 -1.314 1.00 90.88 500 VAL A CA 1
ATOM 3966 C C . VAL A 1 500 ? 7.212 11.402 -1.349 1.00 90.88 500 VAL A C 1
ATOM 3968 O O . VAL A 1 500 ? 7.048 12.344 -2.128 1.00 90.88 500 VAL A O 1
ATOM 3971 N N . HIS A 1 501 ? 8.225 11.364 -0.493 1.00 88.19 501 HIS A N 1
ATOM 3972 C CA . HIS A 1 501 ? 9.218 12.423 -0.353 1.00 88.19 501 HIS A CA 1
ATOM 3973 C C . HIS A 1 501 ? 10.400 12.244 -1.310 1.00 88.19 501 HIS A C 1
ATOM 3975 O O . HIS A 1 501 ? 10.648 11.156 -1.830 1.00 88.19 501 HIS A O 1
ATOM 3981 N N . ASN A 1 502 ? 11.176 13.320 -1.480 1.00 84.75 502 ASN A N 1
ATOM 3982 C CA . ASN A 1 502 ? 12.429 13.349 -2.243 1.00 84.75 502 ASN A CA 1
ATOM 3983 C C . ASN A 1 502 ? 12.266 13.036 -3.740 1.00 84.75 502 ASN A C 1
ATOM 3985 O O . ASN A 1 502 ? 13.171 12.491 -4.364 1.00 84.75 502 ASN A O 1
ATOM 3989 N N . ILE A 1 503 ? 11.137 13.436 -4.337 1.00 79.62 503 ILE A N 1
ATOM 3990 C CA . ILE A 1 503 ? 10.841 13.209 -5.764 1.00 79.62 503 ILE A CA 1
ATOM 3991 C C . ILE A 1 503 ? 11.892 13.852 -6.687 1.00 79.62 503 ILE A C 1
ATOM 3993 O O . ILE A 1 503 ? 12.160 13.336 -7.771 1.00 79.62 503 ILE A O 1
ATOM 3997 N N . ILE A 1 504 ? 12.486 14.974 -6.261 1.00 70.88 504 ILE A N 1
ATOM 3998 C CA . ILE A 1 504 ? 13.505 15.709 -7.029 1.00 70.88 504 ILE A CA 1
ATOM 3999 C C . ILE A 1 504 ? 14.921 15.212 -6.704 1.00 70.88 504 ILE A C 1
ATOM 4001 O O . ILE A 1 504 ? 15.687 14.895 -7.610 1.00 70.88 504 ILE A O 1
ATOM 4005 N N . VAL A 1 505 ? 15.284 15.174 -5.416 1.00 71.94 505 VAL A N 1
ATOM 4006 C CA . VAL A 1 505 ? 16.643 14.859 -4.947 1.00 71.94 505 VAL A CA 1
ATOM 4007 C C . VAL A 1 505 ? 16.583 14.014 -3.679 1.00 71.94 505 VAL A C 1
ATOM 4009 O O . VAL A 1 505 ? 15.891 14.371 -2.725 1.00 71.94 505 VAL A O 1
ATOM 4012 N N . GLY A 1 506 ? 17.382 12.944 -3.650 1.00 74.69 506 GLY A N 1
ATOM 4013 C CA . GLY A 1 506 ? 17.542 12.045 -2.508 1.00 74.69 506 GLY A CA 1
ATOM 4014 C C . GLY A 1 506 ? 16.902 10.676 -2.729 1.00 74.69 506 GLY A C 1
ATOM 4015 O O . GLY A 1 506 ? 16.362 10.378 -3.791 1.00 74.69 506 GLY A O 1
ATOM 4016 N N . LYS A 1 507 ? 16.979 9.816 -1.710 1.00 81.31 507 LYS A N 1
ATOM 4017 C CA . LYS A 1 507 ? 16.283 8.525 -1.718 1.00 81.31 507 LYS A CA 1
ATOM 4018 C C . LYS A 1 507 ? 14.793 8.762 -1.475 1.00 81.31 507 LYS A C 1
ATOM 4020 O O . LYS A 1 507 ? 14.451 9.439 -0.504 1.00 81.31 507 LYS A O 1
ATOM 4025 N N . LEU A 1 508 ? 13.940 8.199 -2.332 1.00 86.75 508 LEU A N 1
ATOM 4026 C CA . LEU A 1 508 ? 12.490 8.202 -2.141 1.00 86.75 508 LEU A CA 1
ATOM 4027 C C . LEU A 1 508 ? 12.128 7.468 -0.849 1.00 86.75 508 LEU A C 1
ATOM 4029 O O . LEU A 1 508 ? 12.682 6.405 -0.557 1.00 86.75 508 LEU A O 1
ATOM 4033 N N . TRP A 1 509 ? 11.192 8.026 -0.094 1.00 90.12 509 TRP A N 1
ATOM 4034 C CA . TRP A 1 509 ? 10.629 7.387 1.091 1.00 90.12 509 TRP A CA 1
ATOM 4035 C C . TRP A 1 509 ? 9.178 7.819 1.281 1.00 90.12 509 TRP A C 1
ATOM 4037 O O . TRP A 1 509 ? 8.761 8.854 0.757 1.00 90.12 509 TRP A O 1
ATOM 4047 N N . ILE A 1 510 ? 8.418 6.987 1.988 1.00 93.44 510 ILE A N 1
ATOM 4048 C CA . ILE A 1 510 ? 6.975 7.133 2.161 1.00 93.44 510 ILE A CA 1
ATOM 4049 C C . ILE A 1 510 ? 6.656 7.520 3.603 1.00 93.44 510 ILE A C 1
ATOM 4051 O O . ILE A 1 510 ? 7.222 6.952 4.542 1.00 93.44 510 ILE A O 1
ATOM 4055 N N . ASP A 1 511 ? 5.728 8.461 3.741 1.00 95.25 511 ASP A N 1
ATOM 4056 C CA . ASP A 1 511 ? 5.059 8.815 4.986 1.00 95.25 511 ASP A CA 1
ATOM 4057 C C . ASP A 1 511 ? 3.542 8.665 4.851 1.00 95.25 511 ASP A C 1
ATOM 4059 O O . ASP A 1 511 ? 2.995 8.779 3.750 1.00 95.25 511 ASP A O 1
ATOM 4063 N N . GLN A 1 512 ? 2.871 8.438 5.977 1.00 96.44 512 GLN A N 1
ATOM 4064 C CA . GLN A 1 512 ? 1.413 8.373 6.071 1.00 96.44 512 GLN A CA 1
ATOM 4065 C C . GLN A 1 512 ? 0.967 9.385 7.117 1.00 96.44 512 GLN A C 1
ATOM 4067 O O . GLN A 1 512 ? 1.447 9.333 8.251 1.00 96.44 512 GLN A O 1
ATOM 4072 N N . SER A 1 513 ? 0.076 10.303 6.748 1.00 94.75 513 SER A N 1
ATOM 4073 C CA . SER A 1 513 ? -0.342 11.381 7.643 1.00 94.75 513 SER A CA 1
ATOM 4074 C C . SER A 1 513 ? -1.782 11.823 7.412 1.00 94.75 513 SER A C 1
ATOM 4076 O O . SER A 1 513 ? -2.299 11.788 6.292 1.00 94.75 513 SER A O 1
ATOM 4078 N N . GLY A 1 514 ? -2.427 12.237 8.501 1.00 96.00 514 GLY A N 1
ATOM 4079 C CA . GLY A 1 514 ? -3.836 12.616 8.537 1.00 96.00 514 GLY A CA 1
ATOM 4080 C C . GLY A 1 514 ? -4.579 11.933 9.680 1.00 96.00 514 GLY A C 1
ATOM 4081 O O . GLY A 1 514 ? -3.973 11.331 10.569 1.00 96.00 514 GLY A O 1
ATOM 4082 N N . GLU A 1 515 ? -5.900 12.023 9.643 1.00 97.31 515 GLU A N 1
ATOM 4083 C CA . GLU A 1 515 ? -6.786 11.493 10.677 1.00 97.31 515 GLU A CA 1
ATOM 4084 C C . GLU A 1 515 ? -7.793 10.519 10.057 1.00 97.31 515 GLU A C 1
ATOM 4086 O O . GLU A 1 515 ? -8.187 10.671 8.899 1.00 97.31 515 GLU A O 1
ATOM 4091 N N . ILE A 1 516 ? -8.174 9.488 10.813 1.00 98.12 516 ILE A N 1
ATOM 4092 C CA . ILE A 1 516 ? -9.223 8.534 10.439 1.00 98.12 516 ILE A CA 1
ATOM 4093 C C . ILE A 1 516 ? -10.250 8.494 11.558 1.00 98.12 516 ILE A C 1
ATOM 4095 O O . ILE A 1 516 ? -9.929 8.099 12.678 1.00 98.12 516 ILE A O 1
ATOM 4099 N N . ASP A 1 517 ? -11.499 8.794 11.222 1.00 98.06 517 ASP A N 1
ATOM 4100 C CA . ASP A 1 517 ? -12.640 8.488 12.073 1.00 98.06 517 ASP A CA 1
ATOM 4101 C C . ASP A 1 517 ? -13.270 7.166 11.637 1.00 98.06 517 ASP A C 1
ATOM 4103 O O . ASP A 1 517 ? -13.866 7.056 10.563 1.00 98.06 517 ASP A O 1
ATOM 4107 N N . VAL A 1 518 ? -13.135 6.149 12.486 1.00 98.69 518 VAL A N 1
ATOM 4108 C CA . VAL A 1 518 ? -13.857 4.883 12.347 1.00 98.69 518 VAL A CA 1
ATOM 4109 C C . VAL A 1 518 ? -15.164 5.005 13.118 1.00 98.69 518 VAL A C 1
ATOM 4111 O O . VAL A 1 518 ? -15.158 5.169 14.339 1.00 98.69 518 VAL A O 1
ATOM 4114 N N . VAL A 1 519 ? -16.293 4.930 12.419 1.00 98.62 519 VAL A N 1
ATOM 4115 C CA . VAL A 1 519 ? -17.627 5.141 13.000 1.00 98.62 519 VAL A CA 1
ATOM 4116 C C . VAL A 1 519 ? -18.426 3.851 12.932 1.00 98.62 519 VAL A C 1
ATOM 4118 O O . VAL A 1 519 ? -18.550 3.283 11.853 1.00 98.62 519 VAL A O 1
ATOM 4121 N N . ASN A 1 520 ? -18.982 3.402 14.061 1.00 98.56 520 ASN A N 1
ATOM 4122 C CA . ASN A 1 520 ? -19.982 2.335 14.099 1.00 98.56 520 ASN A CA 1
ATOM 4123 C C . ASN A 1 520 ? -21.386 2.948 14.040 1.00 98.56 520 ASN A C 1
ATOM 4125 O O . ASN A 1 520 ? -21.836 3.572 15.002 1.00 98.56 520 ASN A O 1
ATOM 4129 N N . HIS A 1 521 ? -22.097 2.732 12.939 1.00 98.00 521 HIS A N 1
ATOM 4130 C CA . HIS A 1 521 ? -23.435 3.288 12.712 1.00 98.00 521 HIS A CA 1
ATOM 4131 C C . HIS A 1 521 ? -24.530 2.594 13.521 1.00 98.00 521 HIS A C 1
ATOM 4133 O O . HIS A 1 521 ? -25.587 3.178 13.745 1.00 98.00 521 HIS A O 1
ATOM 4139 N N . THR A 1 522 ? -24.276 1.379 14.009 1.00 97.44 522 THR A N 1
ATOM 4140 C CA . THR A 1 522 ? -25.247 0.614 14.802 1.00 97.44 522 THR A CA 1
ATOM 4141 C C . THR A 1 522 ? -25.273 1.078 16.259 1.00 97.44 522 THR A C 1
ATOM 4143 O O . THR A 1 522 ? -26.345 1.203 16.850 1.00 97.44 522 THR A O 1
ATOM 4146 N N . THR A 1 523 ? -24.109 1.351 16.860 1.00 97.62 523 THR A N 1
ATOM 4147 C CA . THR A 1 523 ? -24.011 1.733 18.285 1.00 97.62 523 THR A CA 1
ATOM 4148 C C . THR A 1 523 ? -23.742 3.219 18.516 1.00 97.62 523 THR A C 1
ATOM 4150 O O . THR A 1 523 ? -24.030 3.728 19.602 1.00 97.62 523 THR A O 1
ATOM 4153 N N . GLY A 1 524 ? -23.202 3.920 17.516 1.00 97.56 524 GLY A N 1
ATOM 4154 C CA . GLY A 1 524 ? -22.704 5.291 17.632 1.00 97.56 524 GLY A CA 1
ATOM 4155 C C . GLY A 1 524 ? -21.288 5.398 18.211 1.00 97.56 524 GLY A C 1
ATOM 4156 O O . GLY A 1 524 ? -20.808 6.514 18.400 1.00 97.56 524 GLY A O 1
ATOM 4157 N N . ASP A 1 525 ? -20.620 4.273 18.492 1.00 98.31 525 ASP A N 1
ATOM 4158 C CA . ASP A 1 525 ? -19.230 4.259 18.961 1.00 98.31 525 ASP A CA 1
ATOM 4159 C C . ASP A 1 525 ? -18.284 4.781 17.871 1.00 98.31 525 ASP A C 1
ATOM 4161 O O . ASP A 1 525 ? -18.507 4.569 16.674 1.00 98.31 525 ASP A O 1
ATOM 4165 N N . ARG A 1 526 ? -17.193 5.434 18.279 1.00 98.31 526 ARG A N 1
ATOM 4166 C CA . ARG A 1 526 ? -16.217 6.032 17.357 1.00 98.31 526 ARG A CA 1
ATOM 4167 C C . ARG A 1 526 ? -14.787 5.759 17.791 1.00 98.31 526 ARG A C 1
ATOM 4169 O O . ARG A 1 526 ? -14.489 5.734 18.982 1.00 98.31 526 ARG A O 1
ATOM 4176 N N . CYS A 1 527 ? -13.887 5.598 16.830 1.00 98.62 527 CYS A N 1
ATOM 4177 C CA . CYS A 1 527 ? -12.450 5.645 17.059 1.00 98.62 527 CYS A CA 1
ATOM 4178 C C . CYS A 1 527 ? -11.837 6.759 16.222 1.00 98.62 527 CYS A C 1
ATOM 4180 O O . CYS A 1 527 ? -11.943 6.723 15.001 1.00 98.62 527 CYS A O 1
ATOM 4182 N N . HIS A 1 528 ? -11.183 7.710 16.882 1.00 98.31 528 HIS A N 1
ATOM 4183 C CA . HIS A 1 528 ? -10.406 8.745 16.212 1.00 98.31 528 HIS A CA 1
ATOM 4184 C C . HIS A 1 528 ? -8.936 8.326 16.209 1.00 98.31 528 HIS A C 1
ATOM 4186 O O . HIS A 1 528 ? -8.337 8.196 17.280 1.00 98.31 528 HIS A O 1
ATOM 4192 N N . LEU A 1 529 ? -8.377 8.067 15.028 1.00 98.31 529 LEU A N 1
ATOM 4193 C CA . LEU A 1 529 ? -6.977 7.711 14.804 1.00 98.31 529 LEU A CA 1
ATOM 4194 C C . LEU A 1 529 ? -6.231 8.899 14.203 1.00 98.31 529 LEU A C 1
ATOM 4196 O O . LEU A 1 529 ? -6.706 9.519 13.257 1.00 98.31 529 LEU A O 1
ATOM 4200 N N . LYS A 1 530 ? -5.015 9.141 14.680 1.00 96.44 530 LYS A N 1
ATOM 4201 C CA . LYS A 1 530 ? -4.132 10.194 14.192 1.00 96.44 530 LYS A CA 1
ATOM 4202 C C . LYS A 1 530 ? -2.807 9.611 13.727 1.00 96.44 530 LYS A C 1
ATOM 4204 O O . LYS A 1 530 ? -2.075 9.022 14.521 1.00 96.44 530 LYS A O 1
ATOM 4209 N N . PHE A 1 531 ? -2.483 9.833 12.459 1.00 97.00 531 PHE A N 1
ATOM 4210 C CA . PHE A 1 531 ? -1.200 9.504 11.850 1.00 97.00 531 PHE A CA 1
ATOM 4211 C C . PHE A 1 531 ? -0.308 10.742 11.911 1.00 97.00 531 PHE A C 1
ATOM 4213 O O . PHE A 1 531 ? -0.547 11.730 11.210 1.00 97.00 531 PHE A O 1
ATOM 4220 N N . ALA A 1 532 ? 0.695 10.707 12.788 1.00 92.38 532 ALA A N 1
ATOM 4221 C CA . ALA A 1 532 ? 1.585 11.838 12.994 1.00 92.38 532 ALA A CA 1
ATOM 4222 C C . ALA A 1 532 ? 2.450 12.061 11.739 1.00 92.38 532 ALA A C 1
ATOM 4224 O O . ALA A 1 532 ? 3.195 11.151 11.362 1.00 92.38 532 ALA A O 1
ATOM 4225 N N . PRO A 1 533 ? 2.389 13.248 11.103 1.00 89.56 533 PRO A N 1
ATOM 4226 C CA . PRO A 1 533 ? 3.242 13.548 9.965 1.00 89.56 533 PRO A CA 1
ATOM 4227 C C . PRO A 1 533 ? 4.705 13.580 10.395 1.00 89.56 533 PRO A C 1
ATOM 4229 O O . PRO A 1 533 ? 5.047 14.041 11.489 1.00 89.56 533 PRO A O 1
ATOM 4232 N N . TYR A 1 534 ? 5.589 13.149 9.503 1.00 85.56 534 TYR A N 1
ATOM 4233 C CA . TYR A 1 534 ? 7.016 13.312 9.704 1.00 85.56 534 TYR A CA 1
ATOM 4234 C C . TYR A 1 534 ? 7.378 14.794 9.875 1.00 85.56 534 TYR A C 1
ATOM 4236 O O . TYR A 1 534 ? 7.065 15.640 9.035 1.00 85.56 534 TYR A O 1
ATOM 4244 N N . SER A 1 535 ? 8.113 15.099 10.942 1.00 79.94 535 SER A N 1
ATOM 4245 C CA . SER A 1 535 ? 8.655 16.428 11.206 1.00 79.94 535 SER A CA 1
ATOM 4246 C C . SER A 1 535 ? 10.091 16.318 11.696 1.00 79.94 535 SER A C 1
ATOM 4248 O O . SER A 1 535 ? 10.380 15.577 12.630 1.00 79.94 535 SER A O 1
ATOM 4250 N N . TYR A 1 536 ? 10.989 17.098 11.089 1.00 67.00 536 TYR A N 1
ATOM 4251 C CA . TYR A 1 536 ? 12.404 17.150 11.475 1.00 67.00 536 TYR A CA 1
ATOM 4252 C C . TYR A 1 536 ? 12.611 17.726 12.887 1.00 67.00 536 TYR A C 1
ATOM 4254 O O . TYR A 1 536 ? 13.610 17.434 13.537 1.00 67.00 536 TYR A O 1
ATOM 4262 N N . PHE A 1 537 ? 11.666 18.544 13.360 1.00 68.06 537 PHE A N 1
ATOM 4263 C CA . PHE A 1 537 ? 11.735 19.220 14.658 1.00 68.06 537 PHE A CA 1
ATOM 4264 C C . PHE A 1 537 ? 10.979 18.479 15.764 1.00 68.06 537 PHE A C 1
ATOM 4266 O O . PHE A 1 537 ? 11.090 18.858 16.931 1.00 68.06 537 PHE A O 1
ATOM 4273 N N . SER A 1 538 ? 10.208 17.441 15.421 1.00 73.81 538 SER A N 1
ATOM 4274 C CA . SER A 1 538 ? 9.504 16.655 16.430 1.00 73.81 538 SER A CA 1
ATOM 4275 C C . SER A 1 538 ? 10.457 15.681 17.119 1.00 73.81 538 SER A C 1
ATOM 4277 O O . SER A 1 538 ? 11.332 15.081 16.496 1.00 73.81 538 SER A O 1
ATOM 4279 N N . ARG A 1 539 ? 10.267 15.515 18.431 1.00 73.12 539 ARG A N 1
ATOM 4280 C CA . ARG A 1 539 ? 10.921 14.464 19.227 1.00 73.12 539 ARG A CA 1
ATOM 4281 C C . ARG A 1 539 ? 10.100 13.171 19.250 1.00 73.12 539 ARG A C 1
ATOM 4283 O O . ARG A 1 539 ? 10.506 12.220 19.915 1.00 73.12 539 ARG A O 1
ATOM 4290 N N . ASP A 1 540 ? 8.951 13.146 18.575 1.00 74.38 540 ASP A N 1
ATOM 4291 C CA . ASP A 1 540 ? 8.108 11.963 18.475 1.00 74.38 540 ASP A CA 1
ATOM 4292 C C . ASP A 1 540 ? 8.774 10.839 17.690 1.00 74.38 540 ASP A C 1
ATOM 4294 O O . ASP A 1 540 ? 9.617 11.039 16.813 1.00 74.38 540 ASP A O 1
ATOM 4298 N N . VAL A 1 541 ? 8.321 9.624 17.989 1.00 84.12 541 VAL A N 1
ATOM 4299 C CA . VAL A 1 541 ? 8.621 8.447 17.182 1.00 84.12 541 VAL A CA 1
ATOM 4300 C C . VAL A 1 541 ? 8.093 8.690 15.764 1.00 84.12 541 VAL A C 1
ATOM 4302 O O . VAL A 1 541 ? 6.933 9.057 15.577 1.00 84.12 541 VAL A O 1
ATOM 4305 N N . ALA A 1 542 ? 8.943 8.501 14.755 1.00 87.62 542 ALA A N 1
ATOM 4306 C CA . ALA A 1 542 ? 8.512 8.579 13.363 1.00 87.62 542 ALA A CA 1
ATOM 4307 C C . ALA A 1 542 ? 7.398 7.553 13.096 1.00 87.62 542 ALA A C 1
ATOM 4309 O O . ALA A 1 542 ? 7.413 6.471 13.679 1.00 87.62 542 ALA A O 1
ATOM 4310 N N . ARG A 1 543 ? 6.456 7.875 12.197 1.00 93.81 543 ARG A N 1
ATOM 4311 C CA . ARG A 1 543 ? 5.348 6.976 11.803 1.00 93.81 543 ARG A CA 1
ATOM 4312 C C . ARG A 1 543 ? 4.379 6.619 12.935 1.00 93.81 543 ARG A C 1
ATOM 4314 O O . ARG A 1 543 ? 3.633 5.644 12.836 1.00 93.81 543 ARG A O 1
ATOM 4321 N N . LYS A 1 544 ? 4.390 7.405 14.013 1.00 95.81 544 LYS A N 1
ATOM 4322 C CA . LYS A 1 544 ? 3.515 7.236 15.171 1.00 95.81 544 LYS A CA 1
ATOM 4323 C C . LYS A 1 544 ? 2.048 7.335 14.768 1.00 95.81 544 LYS A C 1
ATOM 4325 O O . LYS A 1 544 ? 1.644 8.247 14.047 1.00 95.81 544 LYS A O 1
ATOM 4330 N N . VAL A 1 545 ? 1.262 6.412 15.304 1.00 97.44 545 VAL A N 1
ATOM 4331 C CA . VAL A 1 545 ? -0.194 6.432 15.243 1.00 97.44 545 VAL A CA 1
ATOM 4332 C C . VAL A 1 545 ? -0.733 6.383 16.663 1.00 97.44 545 VAL A C 1
ATOM 4334 O O . VAL A 1 545 ? -0.323 5.544 17.466 1.00 97.44 545 VAL A O 1
ATOM 4337 N N . THR A 1 546 ? -1.651 7.286 16.980 1.00 97.19 546 THR A N 1
ATOM 4338 C CA . THR A 1 546 ? -2.400 7.270 18.238 1.00 97.19 546 THR A CA 1
ATOM 4339 C C . THR A 1 546 ? -3.885 7.191 17.946 1.00 97.19 546 THR A C 1
ATOM 4341 O O . THR A 1 546 ? -4.333 7.584 16.874 1.00 97.19 546 THR A O 1
ATOM 4344 N N . GLY A 1 547 ? -4.674 6.694 18.890 1.00 97.25 547 GLY A N 1
ATOM 4345 C CA . GLY A 1 547 ? -6.118 6.771 18.762 1.00 97.25 547 GLY A CA 1
ATOM 4346 C C . GLY A 1 547 ? -6.863 6.640 20.070 1.00 97.25 547 GLY A C 1
ATOM 4347 O O . GLY A 1 547 ? -6.309 6.211 21.082 1.00 97.25 547 GLY A O 1
ATOM 4348 N N . VAL A 1 548 ? -8.136 7.016 20.043 1.00 97.88 548 VAL A N 1
ATOM 4349 C CA . VAL A 1 548 ? -9.037 6.915 21.193 1.00 97.88 548 VAL A CA 1
ATOM 4350 C C . VAL A 1 548 ? -10.350 6.305 20.729 1.00 97.88 548 VAL A C 1
ATOM 4352 O O . VAL A 1 548 ? -10.968 6.806 19.793 1.00 97.88 548 VAL A O 1
ATOM 4355 N N . VAL A 1 549 ? -10.772 5.219 21.379 1.00 98.50 549 VAL A N 1
ATOM 4356 C CA . VAL A 1 549 ? -12.088 4.600 21.177 1.00 98.50 549 VAL A CA 1
ATOM 4357 C C . VAL A 1 549 ? -13.043 5.149 22.224 1.00 98.50 549 VAL A C 1
ATOM 4359 O O . VAL A 1 549 ? -12.792 5.042 23.430 1.00 98.50 549 VAL A O 1
ATOM 4362 N N . MET A 1 550 ? -14.143 5.715 21.748 1.00 97.94 550 MET A N 1
ATOM 4363 C CA . MET A 1 550 ? -15.167 6.378 22.535 1.00 97.94 550 MET A CA 1
ATOM 4364 C C . MET A 1 550 ? -16.526 5.736 22.279 1.00 97.94 550 MET A C 1
ATOM 4366 O O . MET A 1 550 ? -16.814 5.287 21.169 1.00 97.94 550 MET A O 1
ATOM 4370 N N . ASP A 1 551 ? -17.364 5.713 23.310 1.00 97.38 551 ASP A N 1
ATOM 4371 C CA . ASP A 1 551 ? -18.774 5.380 23.127 1.00 97.38 551 ASP A CA 1
ATOM 4372 C C . ASP A 1 551 ? -19.556 6.553 22.513 1.00 97.38 551 ASP A C 1
ATOM 4374 O O . ASP A 1 551 ? -19.038 7.664 22.365 1.00 97.38 551 ASP A O 1
ATOM 4378 N N . LYS A 1 552 ? -20.835 6.328 22.198 1.00 96.81 552 LYS A N 1
ATOM 4379 C CA . LYS A 1 552 ? -21.740 7.361 21.658 1.00 96.81 552 LYS A CA 1
ATOM 4380 C C . LYS A 1 552 ? -21.863 8.637 22.506 1.00 96.81 552 LYS A C 1
ATOM 4382 O O . LYS A 1 552 ? -22.367 9.641 22.013 1.00 96.81 552 LYS A O 1
ATOM 4387 N N . THR A 1 553 ? -21.473 8.600 23.784 1.00 96.06 553 THR A N 1
ATOM 4388 C CA . THR A 1 553 ? -21.506 9.766 24.686 1.00 96.06 553 THR A CA 1
ATOM 4389 C C . THR A 1 553 ? -20.200 10.562 24.666 1.00 96.06 553 THR A C 1
ATOM 4391 O O . THR A 1 553 ? -20.102 11.596 25.322 1.00 96.06 553 THR A O 1
ATOM 4394 N N . GLY A 1 554 ? -19.193 10.093 23.921 1.00 92.81 554 GLY A N 1
ATOM 4395 C CA . GLY A 1 554 ? -17.854 10.677 23.874 1.00 92.81 554 GLY A CA 1
ATOM 4396 C C . GLY A 1 554 ? -16.944 10.220 25.015 1.00 92.81 554 GLY A C 1
ATOM 4397 O O . GLY A 1 554 ? -15.846 10.753 25.177 1.00 92.81 554 GLY A O 1
ATOM 4398 N N . LYS A 1 555 ? -17.357 9.236 25.826 1.00 95.00 555 LYS A N 1
ATOM 4399 C CA . LYS A 1 555 ? -16.517 8.713 26.907 1.00 95.00 555 LYS A CA 1
ATOM 4400 C C . LYS A 1 555 ? -15.457 7.779 26.332 1.00 95.00 555 LYS A C 1
ATOM 4402 O O . LYS A 1 555 ? -15.788 6.793 25.679 1.00 95.00 555 LYS A O 1
ATOM 4407 N N . ALA A 1 556 ? -14.187 8.052 26.625 1.00 95.94 556 ALA A N 1
ATOM 4408 C CA . ALA A 1 556 ? -13.067 7.208 26.219 1.00 95.94 556 ALA A CA 1
ATOM 4409 C C . ALA A 1 556 ? -13.027 5.886 27.006 1.00 95.94 556 ALA A C 1
ATOM 4411 O O . ALA A 1 556 ? -13.058 5.883 28.239 1.00 95.94 556 ALA A O 1
ATOM 4412 N N . HIS A 1 557 ? -12.903 4.768 26.289 1.00 96.88 557 HIS A N 1
ATOM 4413 C CA . HIS A 1 557 ? -12.785 3.419 26.867 1.00 96.88 557 HIS A CA 1
ATOM 4414 C C . HIS A 1 557 ? -11.455 2.749 26.548 1.00 96.88 557 HIS A C 1
ATOM 4416 O O . HIS A 1 557 ? -10.946 1.985 27.372 1.00 96.88 557 HIS A O 1
ATOM 4422 N N . TYR A 1 558 ? -10.871 3.046 25.388 1.00 97.88 558 TYR A N 1
ATOM 4423 C CA . TYR A 1 558 ? -9.563 2.529 25.002 1.00 97.88 558 TYR A CA 1
ATOM 4424 C C . TYR A 1 558 ? -8.714 3.616 24.367 1.00 97.88 558 TYR A C 1
ATOM 4426 O O . TYR A 1 558 ? -9.215 4.492 23.664 1.00 97.88 558 TYR A O 1
ATOM 4434 N N . VAL A 1 559 ? -7.413 3.515 24.603 1.00 97.81 559 VAL A N 1
ATOM 4435 C CA . VAL A 1 559 ? -6.389 4.292 23.915 1.00 97.81 559 VAL A CA 1
ATOM 4436 C C . VAL A 1 559 ? -5.563 3.335 23.075 1.00 97.81 559 VAL A C 1
ATOM 4438 O O . VAL A 1 559 ? -5.153 2.284 23.567 1.00 97.81 559 VAL A O 1
ATOM 4441 N N . LEU A 1 560 ? -5.327 3.706 21.823 1.00 98.19 560 LEU A N 1
ATOM 4442 C CA . LEU A 1 560 ? -4.505 2.983 20.868 1.00 98.19 560 LEU A CA 1
ATOM 4443 C C . LEU A 1 560 ? -3.195 3.744 20.652 1.00 98.19 560 LEU A C 1
ATOM 4445 O O . LEU A 1 560 ? -3.180 4.976 20.607 1.00 98.19 560 LEU A O 1
ATOM 4449 N N . SER A 1 561 ? -2.094 3.011 20.523 1.00 96.75 561 SER A N 1
ATOM 4450 C CA . SER A 1 561 ? -0.769 3.586 20.282 1.00 96.75 561 SER A CA 1
ATOM 4451 C C . SER A 1 561 ? 0.119 2.594 19.540 1.00 96.75 561 SER A C 1
ATOM 4453 O O . SER A 1 561 ? 0.071 1.390 19.805 1.00 96.75 561 SER A O 1
ATOM 4455 N N . GLY A 1 562 ? 0.937 3.091 18.620 1.00 97.12 562 GLY A N 1
ATOM 4456 C CA . GLY A 1 562 ? 1.871 2.274 17.857 1.00 97.12 562 GLY A CA 1
ATOM 4457 C C . GLY A 1 562 ? 2.516 3.040 16.710 1.00 97.12 562 GLY A C 1
ATOM 4458 O O . GLY A 1 562 ? 2.561 4.273 16.715 1.00 97.12 562 GLY A O 1
ATOM 4459 N N . THR A 1 563 ? 3.008 2.300 15.721 1.00 97.62 563 THR A N 1
ATOM 4460 C CA . THR A 1 563 ? 3.481 2.849 14.447 1.00 97.62 563 THR A CA 1
ATOM 4461 C C . THR A 1 563 ? 2.897 2.041 13.297 1.00 97.62 563 THR A C 1
ATOM 4463 O O . THR A 1 563 ? 2.797 0.813 13.369 1.00 97.62 563 THR A O 1
ATOM 4466 N N . TRP A 1 564 ? 2.504 2.718 12.216 1.00 97.44 564 TRP A N 1
ATOM 4467 C CA . TRP A 1 564 ? 1.842 2.058 11.082 1.00 97.44 564 TRP A CA 1
ATOM 4468 C C . TRP A 1 564 ? 2.756 1.085 10.318 1.00 97.44 564 TRP A C 1
ATOM 4470 O O . TRP A 1 564 ? 2.281 0.301 9.501 1.00 97.44 564 TRP A O 1
ATOM 4480 N N . ASP A 1 565 ? 4.064 1.112 10.580 1.00 96.31 565 ASP A N 1
ATOM 4481 C CA . ASP A 1 565 ? 5.075 0.268 9.945 1.00 96.31 565 ASP A CA 1
ATOM 4482 C C . ASP A 1 565 ? 5.576 -0.902 10.805 1.00 96.31 565 ASP A C 1
ATOM 4484 O O . ASP A 1 565 ? 6.359 -1.708 10.291 1.00 96.31 565 ASP A O 1
ATOM 4488 N N . GLU A 1 566 ? 5.148 -1.017 12.068 1.00 97.00 566 GLU A N 1
ATOM 4489 C CA . GLU A 1 566 ? 5.636 -2.059 12.984 1.00 97.00 566 GLU A CA 1
ATOM 4490 C C . GLU A 1 566 ? 4.523 -2.761 13.770 1.00 97.00 566 GLU A C 1
ATOM 4492 O O . GLU A 1 566 ? 4.412 -3.985 13.688 1.00 97.00 566 GLU A O 1
ATOM 4497 N N . LYS A 1 567 ? 3.737 -2.032 14.573 1.00 97.94 567 LYS A N 1
ATOM 4498 C CA . LYS A 1 567 ? 2.760 -2.633 15.497 1.00 97.94 567 LYS A CA 1
ATOM 4499 C C . LYS A 1 567 ? 1.724 -1.635 16.012 1.00 97.94 567 LYS A C 1
ATOM 4501 O O . LYS A 1 567 ? 1.977 -0.434 16.044 1.00 97.94 567 LYS A O 1
ATOM 4506 N N . MET A 1 568 ? 0.606 -2.158 16.515 1.00 98.31 568 MET A N 1
ATOM 4507 C CA . MET A 1 568 ? -0.427 -1.415 17.242 1.00 98.31 568 MET A CA 1
ATOM 4508 C C . MET A 1 568 ? -0.796 -2.120 18.545 1.00 98.31 568 MET A C 1
ATOM 4510 O O . MET A 1 568 ? -0.997 -3.336 18.587 1.00 98.31 568 MET A O 1
ATOM 4514 N N . GLU A 1 569 ? -0.942 -1.332 19.604 1.00 98.19 569 GLU A N 1
ATOM 4515 C CA . GLU A 1 569 ? -1.353 -1.769 20.935 1.00 98.19 569 GLU A CA 1
ATOM 4516 C C . GLU A 1 569 ? -2.581 -0.979 21.400 1.00 98.19 569 GLU A C 1
ATOM 4518 O O . GLU A 1 569 ? -2.838 0.134 20.936 1.00 98.19 569 GLU A O 1
ATOM 4523 N N . PHE A 1 570 ? -3.327 -1.546 22.348 1.00 97.38 570 PHE A N 1
ATOM 4524 C CA . PHE A 1 570 ? -4.424 -0.871 23.034 1.00 97.38 570 PHE A CA 1
ATOM 4525 C C . PHE A 1 570 ? -4.341 -1.031 24.547 1.00 97.38 570 PHE A C 1
ATOM 4527 O O . PHE A 1 570 ? -3.920 -2.066 25.072 1.00 97.38 570 PHE A O 1
ATOM 4534 N N . SER A 1 571 ? -4.808 -0.002 25.246 1.00 97.19 571 SER A N 1
ATOM 4535 C CA . SER A 1 571 ? -4.880 0.049 26.701 1.00 97.19 571 SER A CA 1
ATOM 4536 C C . SER A 1 571 ? -6.276 0.480 27.129 1.00 97.19 571 SER A C 1
ATOM 4538 O O . SER A 1 571 ? -6.812 1.474 26.638 1.00 97.19 571 SER A O 1
ATOM 4540 N N . ARG A 1 572 ? -6.876 -0.261 28.065 1.00 96.38 572 ARG A N 1
ATOM 4541 C CA . ARG A 1 572 ? -8.191 0.080 28.625 1.00 96.38 572 ARG A CA 1
ATOM 4542 C C . ARG A 1 572 ? -8.072 1.300 29.535 1.00 96.38 572 ARG A C 1
ATOM 4544 O O . ARG A 1 572 ? -7.230 1.304 30.433 1.00 96.38 572 ARG A O 1
ATOM 4551 N N . VAL A 1 573 ? -8.931 2.291 29.327 1.00 94.94 573 VAL A N 1
ATOM 4552 C CA . VAL A 1 573 ? -9.034 3.502 30.149 1.00 94.94 573 VAL A CA 1
ATOM 4553 C C . VAL A 1 573 ? -9.797 3.181 31.435 1.00 94.94 573 VAL A C 1
ATOM 4555 O O . VAL A 1 573 ? -10.877 2.594 31.403 1.00 94.94 573 VAL A O 1
ATOM 4558 N N . MET A 1 574 ? -9.219 3.562 32.572 1.00 92.12 574 MET A N 1
ATOM 4559 C CA . MET A 1 574 ? -9.818 3.439 33.904 1.00 92.12 574 MET A CA 1
ATOM 4560 C C . MET A 1 574 ? -10.434 4.765 34.347 1.00 92.12 574 MET A C 1
ATOM 4562 O O . MET A 1 574 ? -11.564 4.800 34.827 1.00 92.12 574 MET A O 1
ATOM 4566 N N . GLN A 1 575 ? -9.685 5.854 34.168 1.00 86.12 575 GLN A N 1
ATOM 4567 C CA . GLN A 1 575 ? -10.095 7.213 34.502 1.00 86.12 575 GLN A CA 1
ATOM 4568 C C . GLN A 1 575 ? -9.555 8.182 33.449 1.00 86.12 575 GLN A C 1
ATOM 4570 O O . GLN A 1 575 ? -8.488 7.962 32.873 1.00 86.12 575 GLN A O 1
ATOM 4575 N N . SER A 1 576 ? -10.294 9.260 33.214 1.00 84.75 576 SER A N 1
ATOM 4576 C CA . SER A 1 576 ? -9.888 10.371 32.358 1.00 84.75 576 SER A CA 1
ATOM 4577 C C . SER A 1 576 ? -9.955 11.661 33.167 1.00 84.75 576 SER A C 1
ATOM 4579 O O . SER A 1 576 ? -11.017 11.977 33.706 1.00 84.75 576 SER A O 1
ATOM 4581 N N . SER A 1 577 ? -8.861 12.411 33.233 1.00 80.50 577 SER A N 1
ATOM 4582 C CA . SER A 1 577 ? -8.827 13.752 33.820 1.00 80.50 577 SER A CA 1
ATOM 4583 C C . SER A 1 577 ? -8.414 14.775 32.764 1.00 80.50 577 SER A C 1
ATOM 4585 O O . SER A 1 577 ? -7.599 14.497 31.885 1.00 80.50 577 SER A O 1
ATOM 4587 N N . ARG A 1 578 ? -8.999 15.974 32.813 1.00 71.00 578 ARG A N 1
ATOM 4588 C CA . ARG A 1 578 ? -8.533 17.103 32.000 1.00 71.00 578 ARG A CA 1
ATOM 4589 C C . ARG A 1 578 ? -7.411 17.780 32.778 1.00 71.00 578 ARG A C 1
ATOM 4591 O O . ARG A 1 578 ? -7.637 18.249 33.889 1.00 71.00 578 ARG A O 1
ATOM 4598 N N . GLY A 1 579 ? -6.189 17.763 32.252 1.00 52.69 579 GLY A N 1
ATOM 4599 C CA . GLY A 1 579 ? -5.060 18.403 32.918 1.00 52.69 579 GLY A CA 1
ATOM 4600 C C . GLY A 1 579 ? -5.222 19.922 32.902 1.00 52.69 579 GLY A C 1
ATOM 4601 O O . GLY A 1 579 ? -5.276 20.499 31.822 1.00 52.69 579 GLY A O 1
ATOM 4602 N N . GLY A 1 580 ? -5.274 20.556 34.080 1.00 51.09 580 GLY A N 1
ATOM 4603 C CA . GLY A 1 580 ? -5.135 22.011 34.227 1.00 51.09 580 GLY A CA 1
ATOM 4604 C C . GLY A 1 580 ? -6.318 22.755 34.852 1.00 51.09 580 GLY A C 1
ATOM 4605 O O . GLY A 1 580 ? -6.778 23.730 34.267 1.00 51.09 580 GLY A O 1
ATOM 4606 N N . GLU A 1 581 ? -6.791 22.360 36.041 1.00 46.72 581 GLU A N 1
ATOM 4607 C CA . GLU A 1 581 ? -7.690 23.225 36.835 1.00 46.72 581 GLU A CA 1
ATOM 4608 C C . GLU A 1 581 ? -6.956 24.368 37.563 1.00 46.72 581 GLU A C 1
ATOM 4610 O O . GLU A 1 581 ? -7.609 25.278 38.050 1.00 46.72 581 GLU A O 1
ATOM 4615 N N . ASN A 1 582 ? -5.615 24.401 37.578 1.00 47.19 582 ASN A N 1
ATOM 4616 C CA . ASN A 1 582 ? -4.846 25.489 38.195 1.00 47.19 582 ASN A CA 1
ATOM 4617 C C . ASN A 1 582 ? -3.611 25.872 37.351 1.00 47.19 582 ASN A C 1
ATOM 4619 O O . ASN A 1 582 ? -2.593 25.185 37.419 1.00 47.19 582 ASN A O 1
ATOM 4623 N N . GLY A 1 583 ? -3.683 26.987 36.606 1.00 38.53 583 GLY A N 1
ATOM 4624 C CA . GLY A 1 583 ? -2.510 27.705 36.069 1.00 38.53 583 GLY A CA 1
ATOM 4625 C C . GLY A 1 583 ? -2.539 28.048 34.569 1.00 38.53 583 GLY A C 1
ATOM 4626 O O . GLY A 1 583 ? -2.307 27.181 33.739 1.00 38.53 583 GLY A O 1
ATOM 4627 N N . THR A 1 584 ? -2.786 29.332 34.269 1.00 43.28 584 THR A N 1
ATOM 4628 C CA . THR A 1 584 ? -2.406 30.137 33.076 1.00 43.28 584 THR A CA 1
ATOM 4629 C C . THR A 1 584 ? -2.322 29.464 31.693 1.00 43.28 584 THR A C 1
ATOM 4631 O O . THR A 1 584 ? -1.358 28.763 31.411 1.00 43.28 584 THR A O 1
ATOM 4634 N N . GLU A 1 585 ? -3.286 29.796 30.819 1.00 45.22 585 GLU A N 1
ATOM 4635 C CA . GLU A 1 585 ? -3.247 29.871 29.334 1.00 45.22 585 GLU A CA 1
ATOM 4636 C C . GLU A 1 585 ? -2.296 28.932 28.550 1.00 45.22 585 GLU A C 1
ATOM 4638 O O . GLU A 1 585 ? -1.724 29.303 27.527 1.00 45.22 585 GLU A O 1
ATOM 4643 N N . GLY A 1 586 ? -2.171 27.675 28.981 1.00 44.50 586 GLY A N 1
ATOM 4644 C CA . GLY A 1 586 ? -1.556 26.581 28.228 1.00 44.50 586 GLY A CA 1
ATOM 4645 C C . GLY A 1 586 ? -2.581 25.474 27.980 1.00 44.50 586 GLY A C 1
ATOM 4646 O O . GLY A 1 586 ? -3.208 24.990 28.920 1.00 44.50 586 GLY A O 1
ATOM 4647 N N . ARG A 1 587 ? -2.783 25.096 26.712 1.00 51.91 587 ARG A N 1
ATOM 4648 C CA . ARG A 1 587 ? -3.798 24.135 26.228 1.00 51.91 587 ARG A CA 1
ATOM 4649 C C . ARG A 1 587 ? -3.869 22.857 27.090 1.00 51.91 587 ARG A C 1
ATOM 4651 O O . ARG A 1 587 ? -2.881 22.140 27.238 1.00 51.91 587 ARG A O 1
ATOM 4658 N N . GLN A 1 588 ? -5.055 22.567 27.636 1.00 55.22 588 GLN A N 1
ATOM 4659 C CA . GLN A 1 588 ? -5.317 21.433 28.534 1.00 55.22 588 GLN A CA 1
ATOM 4660 C C . GLN A 1 588 ? -5.149 20.083 27.808 1.00 55.22 588 GLN A C 1
ATOM 4662 O O . GLN A 1 588 ? -5.947 19.732 26.938 1.00 55.22 588 GLN A O 1
ATOM 4667 N N . LYS A 1 589 ? -4.131 19.295 28.178 1.00 69.81 589 LYS A N 1
ATOM 4668 C CA . LYS A 1 589 ? -3.938 17.917 27.688 1.00 69.81 589 LYS A CA 1
ATOM 4669 C C . LYS A 1 589 ? -4.807 16.944 28.493 1.00 69.81 589 LYS A C 1
ATOM 4671 O O . LYS A 1 589 ? -4.839 16.998 29.723 1.00 69.81 589 LYS A O 1
ATOM 4676 N N . THR A 1 590 ? -5.524 16.044 27.815 1.00 82.38 590 THR A N 1
ATOM 4677 C CA . THR A 1 590 ? -6.322 15.007 28.499 1.00 82.38 590 THR A CA 1
ATOM 4678 C C . THR A 1 590 ? -5.394 13.914 29.015 1.00 82.38 590 THR A C 1
ATOM 4680 O O . THR A 1 590 ? -4.567 13.403 28.269 1.00 82.38 590 THR A O 1
ATOM 4683 N N . VAL A 1 591 ? -5.512 13.534 30.282 1.00 84.75 591 VAL A N 1
ATOM 4684 C CA . VAL A 1 591 ? -4.711 12.467 30.885 1.00 84.75 591 VAL A CA 1
ATOM 4685 C C . VAL A 1 591 ? -5.589 11.231 31.067 1.00 84.75 591 VAL A C 1
ATOM 4687 O O . VAL A 1 591 ? -6.600 11.270 31.767 1.00 84.75 591 VAL A O 1
ATOM 4690 N N . TYR A 1 592 ? -5.205 10.124 30.435 1.00 89.75 592 TYR A N 1
ATOM 4691 C CA . TYR A 1 592 ? -5.864 8.829 30.572 1.00 89.75 592 TYR A CA 1
ATOM 4692 C C . TYR A 1 592 ? -5.065 7.928 31.505 1.00 89.75 592 TYR A C 1
ATOM 4694 O O . TYR A 1 592 ? -3.926 7.562 31.215 1.00 89.75 592 TYR A O 1
ATOM 4702 N N . GLN A 1 593 ? -5.682 7.506 32.603 1.00 89.56 593 GLN A N 1
ATOM 4703 C CA . GLN A 1 593 ? -5.136 6.438 33.425 1.00 89.56 593 GLN A CA 1
ATOM 4704 C C . GLN A 1 593 ? -5.538 5.095 32.816 1.00 89.56 593 GLN A C 1
ATOM 4706 O O . GLN A 1 593 ? -6.729 4.827 32.643 1.00 89.56 593 GLN A O 1
ATOM 4711 N N . THR A 1 594 ? -4.565 4.255 32.467 1.00 93.25 594 THR A N 1
ATOM 4712 C CA . THR A 1 594 ? -4.803 3.046 31.665 1.00 93.25 594 THR A CA 1
ATOM 4713 C C . THR A 1 594 ? -4.246 1.778 32.307 1.00 93.25 594 THR A C 1
ATOM 4715 O O . THR A 1 594 ? -3.296 1.815 33.089 1.00 93.25 594 THR A O 1
ATOM 4718 N N . LEU A 1 595 ? -4.849 0.636 31.973 1.00 93.06 595 LEU A N 1
ATOM 4719 C CA . LEU A 1 595 ? -4.281 -0.681 32.274 1.00 93.06 595 LEU A CA 1
ATOM 4720 C C . LEU A 1 595 ? -3.078 -0.987 31.367 1.00 93.06 595 LEU A C 1
ATOM 4722 O O . LEU A 1 595 ? -2.810 -0.278 30.400 1.00 93.06 595 LEU A O 1
ATOM 4726 N N . LYS A 1 596 ? -2.374 -2.089 31.660 1.00 92.50 596 LYS A N 1
ATOM 4727 C CA . LYS A 1 596 ? -1.254 -2.569 30.838 1.00 92.50 596 LYS A CA 1
ATOM 4728 C C . LYS A 1 596 ? -1.682 -2.745 29.374 1.00 92.50 596 LYS A C 1
ATOM 4730 O O . LYS A 1 596 ? -2.695 -3.396 29.107 1.00 92.50 596 LYS A O 1
ATOM 4735 N N . ALA A 1 597 ? -0.861 -2.215 28.470 1.00 95.06 597 ALA A N 1
ATOM 4736 C CA . ALA A 1 597 ? -1.037 -2.345 27.031 1.00 95.06 597 ALA A CA 1
ATOM 4737 C C . ALA A 1 597 ? -1.053 -3.815 26.586 1.00 95.06 597 ALA A C 1
ATOM 4739 O O . ALA A 1 597 ? -0.325 -4.661 27.123 1.00 95.06 597 ALA A O 1
ATOM 4740 N N . LYS A 1 598 ? -1.893 -4.103 25.594 1.00 96.56 598 LYS A N 1
ATOM 4741 C CA . LYS A 1 598 ? -1.969 -5.386 24.893 1.00 96.56 598 LYS A CA 1
ATOM 4742 C C . LYS A 1 598 ? -1.744 -5.155 23.404 1.00 96.56 598 LYS A C 1
ATOM 4744 O O . LYS A 1 598 ? -2.222 -4.168 22.857 1.00 96.56 598 LYS A O 1
ATOM 4749 N N . GLU A 1 599 ? -1.044 -6.071 22.753 1.00 98.06 599 GLU A N 1
ATOM 4750 C CA . GLU A 1 599 ? -0.808 -6.015 21.310 1.00 98.06 599 GLU A CA 1
ATOM 4751 C C . GLU A 1 599 ? -2.078 -6.404 20.540 1.00 98.06 599 GLU A C 1
ATOM 4753 O O . GLU A 1 599 ? -2.695 -7.427 20.839 1.00 98.06 599 GLU A O 1
ATOM 4758 N N . LEU A 1 600 ? -2.474 -5.571 19.573 1.00 97.81 600 LEU A N 1
ATOM 4759 C CA . LEU A 1 600 ? -3.560 -5.859 18.628 1.00 97.81 600 LEU A CA 1
ATOM 4760 C C . LEU A 1 600 ? -3.012 -6.451 17.334 1.00 97.81 600 LEU A C 1
ATOM 4762 O O . LEU A 1 600 ? -3.571 -7.406 16.796 1.00 97.81 600 LEU A O 1
ATOM 4766 N N . TRP A 1 601 ? -1.932 -5.856 16.834 1.00 98.50 601 TRP A N 1
ATOM 4767 C CA . TRP A 1 601 ? -1.372 -6.139 15.524 1.00 98.50 601 TRP A CA 1
ATOM 4768 C C . TRP A 1 601 ? 0.138 -5.911 15.524 1.00 98.50 601 TRP A C 1
ATOM 4770 O O . TRP A 1 601 ? 0.639 -4.997 16.181 1.00 98.50 601 TRP A O 1
ATOM 4780 N N . ARG A 1 602 ? 0.839 -6.716 14.728 1.00 98.44 602 ARG A N 1
ATOM 4781 C CA . ARG A 1 602 ? 2.254 -6.573 14.408 1.00 98.44 602 ARG A CA 1
ATOM 4782 C C . ARG A 1 602 ? 2.458 -6.912 12.941 1.00 98.44 602 ARG A C 1
ATOM 4784 O O . ARG A 1 602 ? 1.873 -7.869 12.437 1.00 98.44 602 ARG A O 1
ATOM 4791 N N . ARG A 1 603 ? 3.294 -6.126 12.274 1.00 98.00 603 ARG A N 1
ATOM 4792 C CA . ARG A 1 603 ? 3.649 -6.316 10.874 1.00 98.00 603 ARG A CA 1
ATOM 4793 C C . ARG A 1 603 ? 4.387 -7.640 10.680 1.00 98.00 603 ARG A C 1
ATOM 4795 O O . ARG A 1 603 ? 5.311 -7.966 11.428 1.00 98.00 603 ARG A O 1
ATOM 4802 N N . ASN A 1 604 ? 4.008 -8.362 9.634 1.00 97.06 604 ASN A N 1
ATOM 4803 C CA . ASN A 1 604 ? 4.688 -9.570 9.196 1.00 97.06 604 ASN A CA 1
ATOM 4804 C C . ASN A 1 604 ? 6.116 -9.246 8.724 1.00 97.06 604 ASN A C 1
ATOM 4806 O O . ASN A 1 604 ? 6.330 -8.224 8.059 1.00 97.06 604 ASN A O 1
ATOM 4810 N N . PRO A 1 605 ? 7.108 -10.102 9.022 1.00 96.38 605 PRO A N 1
ATOM 4811 C CA . PRO A 1 605 ? 8.440 -9.939 8.462 1.00 96.38 605 PRO A CA 1
ATOM 4812 C C . PRO A 1 605 ? 8.388 -10.051 6.935 1.00 96.38 605 PRO A C 1
ATOM 4814 O O . PRO A 1 605 ? 7.628 -10.845 6.375 1.00 96.38 605 PRO A O 1
ATOM 4817 N N . LEU A 1 606 ? 9.212 -9.253 6.257 1.00 96.69 606 LEU A N 1
ATOM 4818 C CA . LEU A 1 606 ? 9.372 -9.387 4.815 1.00 96.69 606 LEU A CA 1
ATOM 4819 C C . LEU A 1 606 ? 10.111 -10.694 4.480 1.00 96.69 606 LEU A C 1
ATOM 4821 O O . LEU A 1 606 ? 10.990 -11.098 5.244 1.00 96.69 606 LEU A O 1
ATOM 4825 N N . PRO A 1 607 ? 9.796 -11.333 3.340 1.00 96.38 607 PRO A N 1
ATOM 4826 C CA . PRO A 1 607 ? 10.552 -12.476 2.840 1.00 96.38 607 PRO A CA 1
ATOM 4827 C C . PRO A 1 607 ? 12.034 -12.150 2.607 1.00 96.38 607 PRO A C 1
ATOM 4829 O O . PRO A 1 607 ? 12.390 -11.019 2.266 1.00 96.38 607 PRO A O 1
ATOM 4832 N N . ASP A 1 608 ? 12.898 -13.158 2.717 1.00 95.38 608 ASP A N 1
ATOM 4833 C CA . ASP A 1 608 ? 14.322 -13.011 2.404 1.00 95.38 608 ASP A CA 1
ATOM 4834 C C . ASP A 1 608 ? 14.526 -12.580 0.943 1.00 95.38 608 ASP A C 1
ATOM 4836 O O . ASP A 1 608 ? 14.001 -13.211 0.018 1.00 95.38 608 ASP A O 1
ATOM 4840 N N . GLY A 1 609 ? 15.319 -11.525 0.734 1.00 94.69 609 GLY A N 1
ATOM 4841 C CA . GLY A 1 609 ? 15.569 -10.943 -0.588 1.00 94.69 609 GLY A CA 1
ATOM 4842 C C . GLY A 1 609 ? 14.446 -10.032 -1.095 1.00 94.69 609 GLY A C 1
ATOM 4843 O O . GLY A 1 609 ? 14.383 -9.741 -2.287 1.00 94.69 609 GLY A O 1
ATOM 4844 N N . ALA A 1 610 ? 13.527 -9.574 -0.237 1.00 95.81 610 ALA A N 1
ATOM 4845 C CA . ALA A 1 610 ? 12.425 -8.706 -0.655 1.00 95.81 610 ALA A CA 1
ATOM 4846 C C . ALA A 1 610 ? 12.890 -7.456 -1.435 1.00 95.81 610 ALA A C 1
ATOM 4848 O O . ALA A 1 610 ? 12.179 -6.992 -2.321 1.00 95.81 610 ALA A O 1
ATOM 4849 N N . GLU A 1 611 ? 14.089 -6.928 -1.185 1.00 92.94 611 GLU A N 1
ATOM 4850 C CA . GLU A 1 611 ? 14.666 -5.790 -1.910 1.00 92.94 611 GLU A CA 1
ATOM 4851 C C . GLU A 1 611 ? 14.853 -6.022 -3.418 1.00 92.94 611 GLU A C 1
ATOM 4853 O O . GLU A 1 611 ? 14.785 -5.063 -4.198 1.00 92.94 611 GLU A O 1
ATOM 4858 N N . THR A 1 612 ? 15.062 -7.272 -3.844 1.00 93.56 612 THR A N 1
ATOM 4859 C CA . THR A 1 612 ? 15.115 -7.643 -5.265 1.00 93.56 612 THR A CA 1
ATOM 4860 C C . THR A 1 612 ? 13.728 -7.960 -5.817 1.00 93.56 612 THR A C 1
ATOM 4862 O O . THR A 1 612 ? 13.522 -7.864 -7.019 1.00 93.56 612 THR A O 1
ATOM 4865 N N . MET A 1 613 ? 12.740 -8.210 -4.956 1.00 95.31 613 MET A N 1
ATOM 4866 C CA . MET A 1 613 ? 11.353 -8.531 -5.309 1.00 95.31 613 MET A CA 1
ATOM 4867 C C . MET A 1 613 ? 10.387 -7.391 -4.952 1.00 95.31 613 MET A C 1
ATOM 4869 O O . MET A 1 613 ? 9.331 -7.607 -4.360 1.00 95.31 613 MET A O 1
ATOM 4873 N N . TYR A 1 614 ? 10.761 -6.150 -5.284 1.00 94.31 614 TYR A N 1
ATOM 4874 C CA . TYR A 1 614 ? 9.918 -4.951 -5.120 1.00 94.31 614 TYR A CA 1
ATOM 4875 C C . TYR A 1 614 ? 9.421 -4.688 -3.684 1.00 94.31 614 TYR A C 1
ATOM 4877 O O . TYR A 1 614 ? 8.448 -3.965 -3.488 1.00 94.31 614 TYR A O 1
ATOM 4885 N N . TYR A 1 615 ? 10.095 -5.244 -2.675 1.00 96.12 615 TYR A N 1
ATOM 4886 C CA . TYR A 1 615 ? 9.674 -5.262 -1.272 1.00 96.12 615 TYR A CA 1
ATOM 4887 C C . TYR A 1 615 ? 8.276 -5.856 -1.048 1.00 96.12 615 TYR A C 1
ATOM 4889 O O . TYR A 1 615 ? 7.559 -5.435 -0.138 1.00 96.12 615 TYR A O 1
ATOM 4897 N N . PHE A 1 616 ? 7.878 -6.822 -1.877 1.00 98.06 616 PHE A N 1
ATOM 4898 C CA . PHE A 1 616 ? 6.603 -7.514 -1.731 1.00 98.06 616 PHE A CA 1
ATOM 4899 C C . PHE A 1 616 ? 6.535 -8.295 -0.414 1.00 98.06 616 PHE A C 1
ATOM 4901 O O . PHE A 1 616 ? 7.492 -8.953 -0.001 1.00 98.06 616 PHE A O 1
ATOM 4908 N N . THR A 1 617 ? 5.378 -8.216 0.243 1.00 98.12 617 THR A N 1
ATOM 4909 C CA . THR A 1 617 ? 5.031 -9.066 1.383 1.00 98.12 617 THR A CA 1
ATOM 4910 C C . THR A 1 617 ? 4.749 -10.495 0.915 1.00 98.12 617 THR A C 1
ATOM 4912 O O . THR A 1 617 ? 4.639 -10.766 -0.284 1.00 98.12 617 THR A O 1
ATOM 4915 N N . ALA A 1 618 ? 4.609 -11.429 1.860 1.00 97.06 618 ALA A N 1
ATOM 4916 C CA . ALA A 1 618 ? 4.245 -12.806 1.532 1.00 97.06 618 ALA A CA 1
ATOM 4917 C C . ALA A 1 618 ? 2.920 -12.876 0.753 1.00 97.06 618 ALA A C 1
ATOM 4919 O O . ALA A 1 618 ? 2.839 -13.618 -0.220 1.00 97.06 618 ALA A O 1
ATOM 4920 N N . LEU A 1 619 ? 1.917 -12.061 1.115 1.00 97.62 619 LEU A N 1
ATOM 4921 C CA . LEU A 1 619 ? 0.667 -11.977 0.358 1.00 97.62 619 LEU A CA 1
ATOM 4922 C C . LEU A 1 619 ? 0.909 -11.392 -1.037 1.00 97.62 619 LEU A C 1
ATOM 4924 O O . LEU A 1 619 ? 0.514 -12.023 -2.018 1.00 97.62 619 LEU A O 1
ATOM 4928 N N . ALA A 1 620 ? 1.589 -10.241 -1.129 1.00 98.25 620 ALA A N 1
ATOM 4929 C CA . ALA A 1 620 ? 1.833 -9.542 -2.393 1.00 98.25 620 ALA A CA 1
ATOM 4930 C C . ALA A 1 620 ? 2.541 -10.427 -3.430 1.00 98.25 620 ALA A C 1
ATOM 4932 O O . ALA A 1 620 ? 2.171 -10.426 -4.605 1.00 98.25 620 ALA A O 1
ATOM 4933 N N . LEU A 1 621 ? 3.492 -11.260 -2.988 1.00 98.19 621 LEU A N 1
ATOM 4934 C CA . LEU A 1 621 ? 4.145 -12.242 -3.850 1.00 98.19 621 LEU A CA 1
ATOM 4935 C C . LEU A 1 621 ? 3.141 -13.179 -4.517 1.00 98.19 621 LEU A C 1
ATOM 4937 O O . LEU A 1 621 ? 3.344 -13.524 -5.670 1.00 98.19 621 LEU A O 1
ATOM 4941 N N . THR A 1 622 ? 2.047 -13.561 -3.864 1.00 97.88 622 THR A N 1
ATOM 4942 C CA . THR A 1 622 ? 1.069 -14.516 -4.414 1.00 97.88 622 THR A CA 1
ATOM 4943 C C . THR A 1 622 ? -0.001 -13.883 -5.306 1.00 97.88 622 THR A C 1
ATOM 4945 O O . THR A 1 622 ? -0.678 -14.612 -6.024 1.00 97.88 622 THR A O 1
ATOM 4948 N N . LEU A 1 623 ? -0.169 -12.554 -5.292 1.00 98.38 623 LEU A N 1
ATOM 4949 C CA . LEU A 1 623 ? -1.309 -11.888 -5.947 1.00 98.38 623 LEU A CA 1
ATOM 4950 C C . LEU A 1 623 ? -1.321 -12.056 -7.469 1.00 98.38 623 LEU A C 1
ATOM 4952 O O . LEU A 1 623 ? -2.378 -12.112 -8.086 1.00 98.38 623 LEU A O 1
ATOM 4956 N N . ASN A 1 624 ? -0.142 -12.139 -8.079 1.00 98.38 624 ASN A N 1
ATOM 4957 C CA . ASN A 1 624 ? 0.006 -12.297 -9.523 1.00 98.38 624 ASN A CA 1
ATOM 4958 C C . ASN A 1 624 ? 0.466 -13.714 -9.925 1.00 98.38 624 ASN A C 1
ATOM 4960 O O . ASN A 1 624 ? 0.917 -13.945 -11.050 1.00 98.38 624 ASN A O 1
ATOM 4964 N N . GLU A 1 625 ? 0.369 -14.678 -9.004 1.00 97.56 625 GLU A N 1
ATOM 4965 C CA . GLU A 1 625 ? 0.563 -16.099 -9.302 1.00 97.56 625 GLU A CA 1
ATOM 4966 C C . GLU A 1 625 ? -0.573 -16.588 -10.220 1.00 97.56 625 GLU A C 1
ATOM 4968 O O . GLU A 1 625 ? -1.734 -16.332 -9.893 1.00 97.56 625 GLU A O 1
ATOM 4973 N N . PRO A 1 626 ? -0.285 -17.276 -11.344 1.00 96.19 626 PRO A N 1
ATOM 4974 C CA . PRO A 1 626 ? -1.322 -17.812 -12.222 1.00 96.19 626 PRO A CA 1
ATOM 4975 C C . PRO A 1 626 ? -2.336 -18.699 -11.487 1.00 96.19 626 PRO A C 1
ATOM 4977 O O . PRO A 1 626 ? -1.998 -19.500 -10.607 1.00 96.19 626 PRO A O 1
ATOM 4980 N N . GLU A 1 627 ? -3.598 -18.562 -11.875 1.00 94.19 627 GLU A N 1
ATOM 4981 C CA . GLU A 1 627 ? -4.729 -19.264 -11.279 1.00 94.19 627 GLU A CA 1
ATOM 4982 C C . GLU A 1 627 ? -5.658 -19.735 -12.400 1.00 94.19 627 GLU A C 1
ATOM 4984 O O . GLU A 1 627 ? -5.883 -19.018 -13.375 1.00 94.19 627 GLU A O 1
ATOM 4989 N N . GLU A 1 628 ? -6.122 -20.978 -12.305 1.00 93.38 628 GLU A N 1
ATOM 4990 C CA . GLU A 1 628 ? -7.000 -21.571 -13.311 1.00 93.38 628 GLU A CA 1
ATOM 4991 C C . GLU A 1 628 ? -8.439 -21.103 -13.107 1.00 93.38 628 GLU A C 1
ATOM 4993 O O . GLU A 1 628 ? -8.868 -20.845 -11.983 1.00 93.38 628 GLU A O 1
ATOM 4998 N N . GLY A 1 629 ? -9.194 -21.020 -14.202 1.00 94.38 629 GLY A N 1
ATOM 4999 C CA . GLY A 1 629 ? -10.617 -20.694 -14.147 1.00 94.38 629 GLY A CA 1
ATOM 5000 C C . GLY A 1 629 ? -10.926 -19.249 -13.757 1.00 94.38 629 GLY A C 1
ATOM 5001 O O . GLY A 1 629 ? -12.074 -18.972 -13.450 1.00 94.38 629 GLY A O 1
ATOM 5002 N N . VAL A 1 630 ? -9.949 -18.336 -13.770 1.00 97.31 630 VAL A N 1
ATOM 5003 C CA . VAL A 1 630 ? -10.195 -16.895 -13.592 1.00 97.31 630 VAL A CA 1
ATOM 5004 C C . VAL A 1 630 ? -10.911 -16.295 -14.806 1.00 97.31 630 VAL A C 1
ATOM 5006 O O . VAL A 1 630 ? -10.829 -16.828 -15.917 1.00 97.31 630 VAL A O 1
ATOM 5009 N N . ALA A 1 631 ? -11.583 -15.159 -14.609 1.00 97.81 631 ALA A N 1
ATOM 5010 C CA . ALA A 1 631 ? -12.182 -14.398 -15.703 1.00 97.81 631 ALA A CA 1
ATOM 5011 C C . ALA A 1 631 ? -11.121 -13.980 -16.746 1.00 97.81 631 ALA A C 1
ATOM 5013 O O . ALA A 1 631 ? -9.991 -13.665 -16.367 1.00 97.81 631 ALA A O 1
ATOM 5014 N N . PRO A 1 632 ? -11.465 -13.872 -18.045 1.00 98.00 632 PRO A N 1
ATOM 5015 C CA . PRO A 1 632 ? -10.538 -13.396 -19.081 1.00 98.00 632 PRO A CA 1
ATOM 5016 C C . PRO A 1 632 ? -10.059 -11.954 -18.840 1.00 98.00 632 PRO A C 1
ATOM 5018 O O . PRO A 1 632 ? -9.035 -11.545 -19.375 1.00 98.00 632 PRO A O 1
ATOM 5021 N N . THR A 1 633 ? -10.781 -11.200 -18.008 1.00 98.38 633 THR A N 1
ATOM 5022 C CA . THR A 1 633 ? -10.458 -9.841 -17.560 1.00 98.38 633 THR A CA 1
ATOM 5023 C C . THR A 1 633 ? -9.574 -9.796 -16.306 1.00 98.38 633 THR A C 1
ATOM 5025 O O . THR A 1 633 ? -9.297 -8.703 -15.817 1.00 98.38 633 THR A O 1
ATOM 5028 N N . ASP A 1 634 ? -9.167 -10.939 -15.736 1.00 98.75 634 ASP A N 1
ATOM 5029 C CA . ASP A 1 634 ? -8.372 -10.987 -14.501 1.00 98.75 634 ASP A CA 1
ATOM 5030 C C . ASP A 1 634 ? -6.963 -10.399 -14.691 1.00 98.75 634 ASP A C 1
ATOM 5032 O O . ASP A 1 634 ? -6.260 -10.740 -15.646 1.00 98.75 634 ASP A O 1
ATOM 5036 N N . SER A 1 635 ? -6.506 -9.566 -13.746 1.00 98.69 635 SER A N 1
ATOM 5037 C CA . SER A 1 635 ? -5.175 -8.940 -13.780 1.00 98.69 635 SER A CA 1
ATOM 5038 C C . SER A 1 635 ? -4.017 -9.940 -13.947 1.00 98.69 635 SER A C 1
ATOM 5040 O O . SER A 1 635 ? -2.964 -9.556 -14.448 1.00 98.69 635 SER A O 1
ATOM 5042 N N . ARG A 1 636 ? -4.165 -11.224 -13.579 1.00 98.56 636 ARG A N 1
ATOM 5043 C CA . ARG A 1 636 ? -3.118 -12.248 -13.799 1.00 98.56 636 ARG A CA 1
ATOM 5044 C C . ARG A 1 636 ? -2.874 -12.570 -15.272 1.00 98.56 636 ARG A C 1
ATOM 5046 O O . ARG A 1 636 ? -1.781 -13.045 -15.603 1.00 98.56 636 ARG A O 1
ATOM 5053 N N . LEU A 1 637 ? -3.884 -12.351 -16.119 1.00 98.38 637 LEU A N 1
ATOM 5054 C CA . LEU A 1 637 ? -3.845 -12.562 -17.569 1.00 98.38 637 LEU A CA 1
ATOM 5055 C C . LEU A 1 637 ? -3.361 -11.320 -18.327 1.00 98.38 637 LEU A C 1
ATOM 5057 O O . LEU A 1 637 ? -3.119 -11.391 -19.531 1.00 98.38 637 LEU A O 1
ATOM 5061 N N . ARG A 1 638 ? -3.173 -10.199 -17.624 1.00 98.31 638 ARG A N 1
ATOM 5062 C CA . ARG A 1 638 ? -2.713 -8.941 -18.197 1.00 98.31 638 ARG A CA 1
ATOM 5063 C C . ARG A 1 638 ? -1.255 -9.059 -18.699 1.00 98.31 638 ARG A C 1
ATOM 5065 O O . ARG A 1 638 ? -0.337 -9.247 -17.889 1.00 98.31 638 ARG A O 1
ATOM 5072 N N . PRO A 1 639 ? -1.000 -8.935 -20.015 1.00 98.00 639 PRO A N 1
ATOM 5073 C CA . PRO A 1 639 ? 0.273 -9.363 -20.601 1.00 98.00 639 PRO A CA 1
ATOM 5074 C C . PRO A 1 639 ? 1.455 -8.418 -20.326 1.00 98.00 639 PRO A C 1
ATOM 5076 O O . PRO A 1 639 ? 2.561 -8.898 -20.076 1.00 98.00 639 PRO A O 1
ATOM 5079 N N . ASP A 1 640 ? 1.256 -7.095 -20.290 1.00 97.00 640 ASP A N 1
ATOM 5080 C CA . ASP A 1 640 ? 2.314 -6.125 -19.947 1.00 97.00 640 ASP A CA 1
ATOM 5081 C C . ASP A 1 640 ? 2.823 -6.318 -18.508 1.00 97.00 640 ASP A C 1
ATOM 5083 O O . ASP A 1 640 ? 4.031 -6.314 -18.255 1.00 97.00 640 ASP A O 1
ATOM 5087 N N . GLN A 1 641 ? 1.905 -6.567 -17.575 1.00 97.00 641 GLN A N 1
ATOM 5088 C CA . GLN A 1 641 ? 2.212 -6.878 -16.182 1.00 97.00 641 GLN A CA 1
ATOM 5089 C C . GLN A 1 641 ? 2.997 -8.191 -16.037 1.00 97.00 641 GLN A C 1
ATOM 5091 O O . GLN A 1 641 ? 3.987 -8.232 -15.302 1.00 97.00 641 GLN A O 1
ATOM 5096 N N . ARG A 1 642 ? 2.599 -9.255 -16.754 1.00 97.50 642 ARG A N 1
ATOM 5097 C CA . ARG A 1 642 ? 3.320 -10.541 -16.754 1.00 97.50 642 ARG A CA 1
ATOM 5098 C C . ARG A 1 642 ? 4.740 -10.393 -17.292 1.00 97.50 642 ARG A C 1
ATOM 5100 O O . ARG A 1 642 ? 5.686 -10.811 -16.632 1.00 97.50 642 ARG A O 1
ATOM 5107 N N . LEU A 1 643 ? 4.893 -9.744 -18.447 1.00 96.69 643 LEU A N 1
ATOM 5108 C CA . LEU A 1 643 ? 6.200 -9.500 -19.061 1.00 96.69 643 LEU A CA 1
ATOM 5109 C C . LEU A 1 643 ? 7.122 -8.700 -18.131 1.00 96.69 643 LEU A C 1
ATOM 5111 O O . LEU A 1 643 ? 8.320 -8.977 -18.068 1.00 96.69 643 LEU A O 1
ATOM 5115 N N . MET A 1 644 ? 6.578 -7.735 -17.381 1.00 95.19 644 MET A N 1
ATOM 5116 C CA . MET A 1 644 ? 7.351 -6.999 -16.382 1.00 95.19 644 MET A CA 1
ATOM 5117 C C . MET A 1 644 ? 7.833 -7.903 -15.241 1.00 95.19 644 MET A C 1
ATOM 5119 O O . MET A 1 644 ? 9.002 -7.797 -14.858 1.00 95.19 644 MET A O 1
ATOM 5123 N N . GLU A 1 645 ? 6.958 -8.760 -14.702 1.00 96.00 645 GLU A N 1
ATOM 5124 C CA . GLU A 1 645 ? 7.309 -9.716 -13.639 1.00 96.00 645 GLU A CA 1
ATOM 5125 C C . GLU A 1 645 ? 8.429 -10.667 -14.081 1.00 96.00 645 GLU A C 1
ATOM 5127 O O . GLU A 1 645 ? 9.346 -10.944 -13.311 1.00 96.00 645 GLU A O 1
ATOM 5132 N N . ASP A 1 646 ? 8.402 -11.082 -15.349 1.00 95.00 646 ASP A N 1
ATOM 5133 C CA . ASP A 1 646 ? 9.406 -11.956 -15.967 1.00 95.00 646 ASP A CA 1
ATOM 5134 C C . ASP A 1 646 ? 10.711 -11.219 -16.346 1.00 95.00 646 ASP A C 1
ATOM 5136 O O . ASP A 1 646 ? 11.620 -11.807 -16.935 1.00 95.00 646 ASP A O 1
ATOM 5140 N N . GLY A 1 647 ? 10.823 -9.919 -16.050 1.00 92.00 647 GLY A N 1
ATOM 5141 C CA . GLY A 1 647 ? 12.005 -9.102 -16.349 1.00 92.00 647 GLY A CA 1
ATOM 5142 C C . GLY A 1 647 ? 12.123 -8.639 -17.809 1.00 92.00 647 GLY A C 1
ATOM 5143 O O . GLY A 1 647 ? 13.111 -7.999 -18.171 1.00 92.00 647 GLY A O 1
ATOM 5144 N N . ARG A 1 648 ? 11.113 -8.893 -18.651 1.00 92.38 648 ARG A N 1
ATOM 5145 C CA . ARG A 1 648 ? 11.065 -8.530 -20.083 1.00 92.38 648 ARG A CA 1
ATOM 5146 C C . ARG A 1 648 ? 10.501 -7.119 -20.282 1.00 92.38 648 ARG A C 1
ATOM 5148 O O . ARG A 1 648 ? 9.453 -6.920 -20.891 1.00 92.38 648 ARG A O 1
ATOM 5155 N N . TRP A 1 649 ? 11.186 -6.115 -19.735 1.00 89.31 649 TRP A N 1
ATOM 5156 C CA . TRP A 1 649 ? 10.648 -4.752 -19.594 1.00 89.31 649 TRP A CA 1
ATOM 5157 C C . TRP A 1 649 ? 10.411 -4.006 -20.917 1.00 89.31 649 TRP A C 1
ATOM 5159 O O . TRP A 1 649 ? 9.469 -3.219 -21.003 1.00 89.31 649 TRP A O 1
ATOM 5169 N N . ASP A 1 650 ? 11.221 -4.239 -21.950 1.00 89.25 650 ASP A N 1
ATOM 5170 C CA . ASP A 1 650 ? 11.010 -3.610 -23.264 1.00 89.25 650 ASP A CA 1
ATOM 5171 C C . ASP A 1 650 ? 9.722 -4.120 -23.923 1.00 89.25 650 ASP A C 1
ATOM 5173 O O . ASP A 1 650 ? 8.918 -3.339 -24.433 1.00 89.25 650 ASP A O 1
ATOM 5177 N N . GLU A 1 651 ? 9.480 -5.426 -23.830 1.00 94.19 651 GLU A N 1
ATOM 5178 C CA . GLU A 1 651 ? 8.259 -6.057 -24.329 1.00 94.19 651 GLU A CA 1
ATOM 5179 C C . GLU A 1 651 ? 7.043 -5.643 -23.500 1.00 94.19 651 GLU A C 1
ATOM 5181 O O . GLU A 1 651 ? 5.999 -5.323 -24.060 1.00 94.19 651 GLU A O 1
ATOM 5186 N N . ALA A 1 652 ? 7.200 -5.545 -22.176 1.00 93.88 652 ALA A N 1
ATOM 5187 C CA . ALA A 1 652 ? 6.170 -5.007 -21.293 1.00 93.88 652 ALA A CA 1
ATOM 5188 C C . ALA A 1 652 ? 5.779 -3.569 -21.674 1.00 93.88 652 ALA A C 1
ATOM 5190 O O . ALA A 1 652 ? 4.597 -3.235 -21.694 1.00 93.88 652 ALA A O 1
ATOM 5191 N N . ASN A 1 653 ? 6.748 -2.708 -22.012 1.00 90.62 653 ASN A N 1
ATOM 5192 C CA . ASN A 1 653 ? 6.468 -1.343 -22.469 1.00 90.62 653 ASN A CA 1
ATOM 5193 C C . ASN A 1 653 ? 5.704 -1.326 -23.804 1.00 90.62 653 ASN A C 1
ATOM 5195 O O . ASN A 1 653 ? 4.775 -0.531 -23.953 1.00 90.62 653 ASN A O 1
ATOM 5199 N N . ALA A 1 654 ? 6.078 -2.178 -24.765 1.00 93.50 654 ALA A N 1
ATOM 5200 C CA . ALA A 1 654 ? 5.379 -2.282 -26.047 1.00 93.50 654 ALA A CA 1
ATOM 5201 C C . ALA A 1 654 ? 3.933 -2.769 -25.861 1.00 93.50 654 ALA A C 1
ATOM 5203 O O . ALA A 1 654 ? 2.995 -2.186 -26.410 1.00 93.50 654 ALA A O 1
ATOM 5204 N N . GLU A 1 655 ? 3.745 -3.783 -25.021 1.00 96.50 655 GLU A N 1
ATOM 5205 C CA . GLU A 1 655 ? 2.432 -4.354 -24.755 1.00 96.50 655 GLU A CA 1
ATOM 5206 C C . GLU A 1 655 ? 1.530 -3.390 -23.981 1.00 96.50 655 GLU A C 1
ATOM 5208 O O . GLU A 1 655 ? 0.358 -3.220 -24.316 1.00 96.50 655 GLU A O 1
ATOM 5213 N N . LYS A 1 656 ? 2.096 -2.647 -23.026 1.00 93.75 656 LYS A N 1
ATOM 5214 C CA . LYS A 1 656 ? 1.394 -1.571 -22.325 1.00 93.75 656 LYS A CA 1
ATOM 5215 C C . LYS A 1 656 ? 0.853 -0.526 -23.299 1.00 93.75 656 LYS A C 1
ATOM 5217 O O . LYS A 1 656 ? -0.298 -0.112 -23.181 1.00 93.75 656 LYS A O 1
ATOM 5222 N N . GLN A 1 657 ? 1.653 -0.113 -24.285 1.00 92.50 657 GLN A N 1
ATOM 5223 C CA . GLN A 1 657 ? 1.203 0.839 -25.306 1.00 92.50 657 GLN A CA 1
ATOM 5224 C C . GLN A 1 657 ? 0.056 0.271 -26.150 1.00 92.50 657 GLN A C 1
ATOM 5226 O O . GLN A 1 657 ? -0.910 0.992 -26.413 1.00 92.50 657 GLN A O 1
ATOM 5231 N N . ARG A 1 658 ? 0.133 -1.011 -26.538 1.00 96.81 658 ARG A N 1
ATOM 5232 C CA . ARG A 1 658 ? -0.933 -1.698 -27.284 1.00 96.81 658 ARG A CA 1
ATOM 5233 C C . ARG A 1 658 ? -2.244 -1.716 -26.495 1.00 96.81 658 ARG A C 1
ATOM 5235 O O . ARG A 1 658 ? -3.278 -1.334 -27.042 1.00 96.81 658 ARG A O 1
ATOM 5242 N N . LEU A 1 659 ? -2.193 -2.099 -25.218 1.00 96.38 659 LEU A N 1
ATOM 5243 C CA . LEU A 1 659 ? -3.347 -2.129 -24.311 1.00 96.38 659 LEU A CA 1
ATOM 5244 C C . LEU A 1 659 ? -3.969 -0.740 -24.121 1.00 96.38 659 LEU A C 1
ATOM 5246 O O . LEU A 1 659 ? -5.178 -0.556 -24.273 1.00 96.38 659 LEU A O 1
ATOM 5250 N N . GLU A 1 660 ? -3.138 0.267 -23.844 1.00 92.50 660 GLU A N 1
ATOM 5251 C CA . GLU A 1 660 ? -3.598 1.644 -23.657 1.00 92.50 660 GLU A CA 1
ATOM 5252 C C . GLU A 1 660 ? -4.195 2.237 -24.947 1.00 92.50 660 GLU A C 1
ATOM 5254 O O . GLU A 1 660 ? -5.126 3.041 -24.874 1.00 92.50 660 GLU A O 1
ATOM 5259 N N . GLU A 1 661 ? -3.695 1.876 -26.135 1.00 94.50 661 GLU A N 1
ATOM 5260 C CA . GLU A 1 661 ? -4.292 2.287 -27.418 1.00 94.50 661 GLU A CA 1
ATOM 5261 C C . GLU A 1 661 ? -5.607 1.548 -27.714 1.00 94.50 661 GLU A C 1
ATOM 5263 O O . GLU A 1 661 ? -6.571 2.197 -28.132 1.00 94.50 661 GLU A O 1
ATOM 5268 N N . LYS A 1 662 ? -5.695 0.234 -27.439 1.00 96.19 662 LYS A N 1
ATOM 5269 C CA . LYS A 1 662 ? -6.948 -0.543 -27.555 1.00 96.19 662 LYS A CA 1
ATOM 5270 C C . LYS A 1 662 ? -8.045 0.095 -26.703 1.00 96.19 662 LYS A C 1
ATOM 5272 O O . LYS A 1 662 ? -9.120 0.413 -27.210 1.00 96.19 662 LYS A O 1
ATOM 5277 N N . GLN A 1 663 ? -7.740 0.404 -25.442 1.00 94.06 663 GLN A N 1
ATOM 5278 C CA . GLN A 1 663 ? -8.670 1.086 -24.544 1.00 94.06 663 GLN A CA 1
ATOM 5279 C C . GLN A 1 663 ? -9.051 2.494 -25.034 1.00 94.06 663 GLN A C 1
ATOM 5281 O O . GLN A 1 663 ? -10.226 2.868 -24.979 1.00 94.06 663 GLN A O 1
ATOM 5286 N N . ARG A 1 664 ? -8.084 3.291 -25.517 1.00 92.19 664 ARG A N 1
ATOM 5287 C CA . ARG A 1 664 ? -8.355 4.634 -26.067 1.00 92.19 664 ARG A CA 1
ATOM 5288 C C . ARG A 1 664 ? -9.266 4.573 -27.293 1.00 92.19 664 ARG A C 1
ATOM 5290 O O . ARG A 1 664 ? -10.143 5.424 -27.428 1.00 92.19 664 ARG A O 1
ATOM 5297 N N . THR A 1 665 ? -9.093 3.569 -28.147 1.00 93.50 665 THR A N 1
ATOM 5298 C CA . THR A 1 665 ? -9.935 3.341 -29.329 1.00 93.50 665 THR A CA 1
ATOM 5299 C C . THR A 1 665 ? -11.355 2.953 -28.925 1.00 93.50 665 THR A C 1
ATOM 5301 O O . THR A 1 665 ? -12.292 3.658 -29.295 1.00 93.5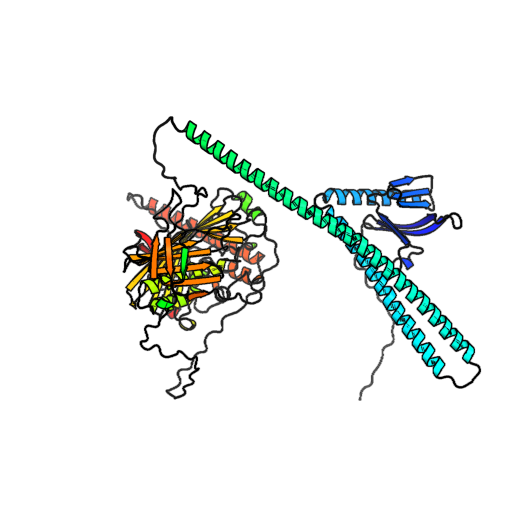0 665 THR A O 1
ATOM 5304 N N . ALA A 1 666 ? -11.513 1.949 -28.057 1.00 91.62 666 ALA A N 1
ATOM 5305 C CA . ALA A 1 666 ? -12.822 1.523 -27.552 1.00 91.62 666 ALA A CA 1
ATOM 5306 C C . ALA A 1 666 ? -13.577 2.658 -26.835 1.00 91.62 666 ALA A C 1
ATOM 5308 O O . ALA A 1 666 ? -14.795 2.793 -26.953 1.00 91.62 666 ALA A O 1
ATOM 5309 N N . ARG A 1 667 ? -12.861 3.531 -26.109 1.00 90.06 667 ARG A N 1
ATOM 5310 C CA . ARG A 1 667 ? -13.452 4.731 -25.502 1.00 90.06 667 ARG A CA 1
ATOM 5311 C C . ARG A 1 667 ? -14.003 5.694 -26.560 1.00 90.06 667 ARG A C 1
ATOM 5313 O O . ARG A 1 667 ? -15.139 6.139 -26.419 1.00 90.06 667 ARG A O 1
ATOM 5320 N N . ARG A 1 668 ? -13.221 6.013 -27.601 1.00 89.62 668 ARG A N 1
ATOM 5321 C CA . ARG A 1 668 ? -13.651 6.910 -28.693 1.00 89.62 668 ARG A CA 1
ATOM 5322 C C . ARG A 1 668 ? -14.862 6.351 -29.440 1.00 89.62 668 ARG A C 1
ATOM 5324 O O . ARG A 1 668 ? -15.742 7.114 -29.826 1.00 89.62 668 ARG A O 1
ATOM 5331 N N . GLU A 1 669 ? -14.919 5.035 -29.630 1.00 88.69 669 GLU A N 1
ATOM 5332 C CA . GLU A 1 669 ? -16.063 4.360 -30.250 1.00 88.69 669 GLU A CA 1
ATOM 5333 C C . GLU A 1 669 ? -17.331 4.507 -29.406 1.00 88.69 669 GLU A C 1
ATOM 5335 O O . GLU A 1 669 ? -18.339 4.981 -29.930 1.00 88.69 669 GLU A O 1
ATOM 5340 N N . ARG A 1 670 ? -17.259 4.235 -28.095 1.00 86.31 670 ARG A N 1
ATOM 5341 C CA . ARG A 1 670 ? -18.390 4.446 -27.172 1.00 86.31 670 ARG A CA 1
ATOM 5342 C C . ARG A 1 670 ? -18.857 5.902 -27.130 1.00 86.31 670 ARG A C 1
ATOM 5344 O O . ARG A 1 670 ? -20.055 6.168 -27.134 1.00 86.31 670 ARG A O 1
ATOM 5351 N N . GLU A 1 671 ? -17.927 6.857 -27.106 1.00 85.31 671 GLU A N 1
ATOM 5352 C CA . GLU A 1 671 ? -18.258 8.289 -27.141 1.00 85.31 671 GLU A CA 1
ATOM 5353 C C . GLU A 1 671 ? -18.974 8.679 -28.444 1.00 85.31 671 GLU A C 1
ATOM 5355 O O . GLU A 1 671 ? -19.954 9.424 -28.409 1.00 85.31 671 GLU A O 1
ATOM 5360 N N . ARG A 1 672 ? -18.536 8.135 -29.588 1.00 84.88 672 ARG A N 1
ATOM 5361 C CA . ARG A 1 672 ? -19.176 8.346 -30.896 1.00 84.88 672 ARG A CA 1
ATOM 5362 C C . ARG A 1 672 ? -20.579 7.737 -30.956 1.00 84.88 672 ARG A C 1
ATOM 5364 O O . ARG A 1 672 ? -21.493 8.373 -31.475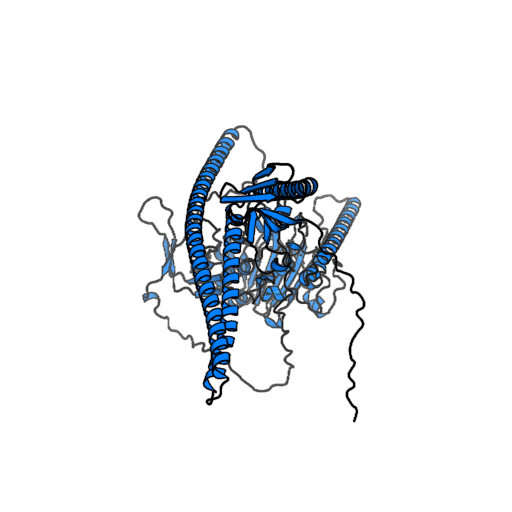 1.00 84.88 672 ARG A O 1
ATOM 5371 N N . GLU A 1 673 ? -20.763 6.528 -30.432 1.00 83.19 673 GLU A N 1
ATOM 5372 C CA . GLU A 1 673 ? -22.070 5.860 -30.371 1.00 83.19 673 GLU A CA 1
ATOM 5373 C C . GLU A 1 673 ? -23.062 6.620 -29.488 1.00 83.19 673 GLU A C 1
ATOM 5375 O O . GLU A 1 673 ? -24.197 6.852 -29.907 1.00 83.19 673 GLU A O 1
ATOM 5380 N N . ALA A 1 674 ? -22.618 7.094 -28.322 1.00 79.19 674 ALA A N 1
ATOM 5381 C CA . ALA A 1 674 ? -23.434 7.915 -27.432 1.00 79.19 674 ALA A CA 1
ATOM 5382 C C . ALA A 1 674 ? -23.849 9.246 -28.084 1.00 79.19 674 ALA A C 1
ATOM 5384 O O . ALA A 1 674 ? -24.992 9.685 -27.934 1.00 79.19 674 ALA A O 1
ATOM 5385 N N . LEU A 1 675 ? -22.947 9.879 -28.846 1.00 79.50 675 LEU A N 1
ATOM 5386 C CA . LEU A 1 675 ? -23.255 11.104 -29.588 1.00 79.50 675 LEU A CA 1
ATOM 5387 C C . LEU A 1 675 ? -24.310 10.854 -30.679 1.00 79.50 675 LEU A C 1
ATOM 5389 O O . LEU A 1 675 ? -25.256 11.631 -30.816 1.00 79.50 675 LEU A O 1
ATOM 5393 N N . ASN A 1 676 ? -24.181 9.744 -31.412 1.00 77.56 676 ASN A N 1
ATOM 5394 C CA . ASN A 1 676 ? -25.135 9.346 -32.446 1.00 77.56 676 ASN A CA 1
ATOM 5395 C C . ASN A 1 676 ? -26.523 9.053 -31.854 1.00 77.56 676 ASN A C 1
ATOM 5397 O O . ASN A 1 676 ? -27.523 9.529 -32.390 1.00 77.56 676 ASN A O 1
ATOM 5401 N N . GLN A 1 677 ? -26.596 8.341 -30.725 1.00 69.94 677 GLN A N 1
ATOM 5402 C CA . GLN A 1 677 ? -27.865 8.061 -30.044 1.00 69.94 677 GLN A CA 1
ATOM 5403 C C . GLN A 1 677 ? -28.548 9.352 -29.571 1.00 69.94 677 GLN A C 1
ATOM 5405 O O . GLN A 1 677 ? -29.725 9.555 -29.871 1.00 69.94 677 GLN A O 1
ATOM 5410 N N . ARG A 1 678 ? -27.794 10.279 -28.960 1.00 68.19 678 ARG A N 1
ATOM 5411 C CA . ARG A 1 678 ? -28.301 11.606 -28.558 1.00 68.19 678 ARG A CA 1
ATOM 5412 C C . ARG A 1 678 ? -28.800 12.440 -29.737 1.00 68.19 678 ARG A C 1
ATOM 5414 O O . ARG A 1 678 ? -29.795 13.138 -29.599 1.00 68.19 678 ARG A O 1
ATOM 5421 N N . SER A 1 679 ? -28.151 12.351 -30.900 1.00 63.00 679 SER A N 1
ATOM 5422 C CA . SER A 1 679 ? -28.602 13.053 -32.112 1.00 63.00 679 SER A CA 1
ATOM 5423 C C . SER A 1 679 ? -29.892 12.479 -32.719 1.00 63.00 679 SER A C 1
ATOM 5425 O O . SER A 1 679 ? -30.559 13.163 -33.491 1.00 63.00 679 SER A O 1
ATOM 5427 N N . SER A 1 680 ? -30.261 11.244 -32.357 1.00 61.38 680 SER A N 1
ATOM 5428 C CA . SER A 1 680 ? -31.469 10.555 -32.835 1.00 61.38 680 SER A CA 1
ATOM 5429 C C . SER A 1 680 ? -32.664 10.606 -31.869 1.00 61.38 680 SER A C 1
ATOM 5431 O O . SER A 1 680 ? -33.789 10.349 -32.291 1.00 61.38 680 SER A O 1
ATOM 5433 N N . SER A 1 681 ? -32.455 10.961 -30.595 1.00 56.94 681 SER A N 1
ATOM 5434 C CA . SER A 1 681 ? -33.504 11.064 -29.569 1.00 56.94 681 SER A CA 1
ATOM 5435 C C . SER A 1 681 ? -33.863 12.527 -29.273 1.00 56.94 681 SER A C 1
ATOM 5437 O O . SER A 1 681 ? -33.030 13.283 -28.785 1.00 56.94 681 SER A O 1
ATOM 5439 N N . THR A 1 682 ? -35.109 12.929 -29.527 1.00 51.56 682 THR A N 1
ATOM 5440 C CA . THR A 1 682 ? -35.621 14.309 -29.372 1.00 51.56 682 THR A CA 1
ATOM 5441 C C . THR A 1 682 ? -36.060 14.665 -27.938 1.00 51.56 682 THR A C 1
ATOM 5443 O O . THR A 1 682 ? -37.013 15.418 -27.764 1.00 51.56 682 THR A O 1
ATOM 5446 N N . SER A 1 683 ? -35.423 14.118 -26.900 1.00 47.47 683 SER A N 1
ATOM 5447 C CA . SER A 1 683 ? -35.804 14.370 -25.498 1.00 47.47 683 SER A CA 1
ATOM 5448 C C . SER A 1 683 ? -34.755 15.192 -24.746 1.00 47.47 683 SER A C 1
ATOM 5450 O O . SER A 1 683 ? -33.566 14.868 -24.770 1.00 47.47 683 SER A O 1
ATOM 5452 N N . GLU A 1 684 ? -35.238 16.250 -24.093 1.00 47.69 684 GLU A N 1
ATOM 5453 C CA . GLU A 1 684 ? -34.505 17.213 -23.268 1.00 47.69 684 GLU A CA 1
ATOM 5454 C C . GLU A 1 684 ? -33.941 16.604 -21.967 1.00 47.69 684 GLU A C 1
ATOM 5456 O O . GLU A 1 684 ? -34.402 15.573 -21.487 1.00 47.69 684 GLU A O 1
ATOM 5461 N N . GLU A 1 685 ? -32.966 17.327 -21.404 1.00 42.84 685 GLU A N 1
ATOM 5462 C CA . GLU A 1 685 ? -32.362 17.204 -20.065 1.00 42.84 685 GLU A CA 1
ATOM 5463 C C . GLU A 1 685 ? -31.182 16.225 -19.875 1.00 42.84 685 GLU A C 1
ATOM 5465 O O . GLU A 1 685 ? -31.285 15.085 -19.437 1.00 42.84 685 GLU A O 1
ATOM 5470 N N . GLY A 1 686 ? -29.978 16.755 -20.117 1.00 42.94 686 GLY A N 1
ATOM 5471 C CA . GLY A 1 686 ? -29.057 17.092 -19.018 1.00 42.94 686 GLY A CA 1
ATOM 5472 C C . GLY A 1 686 ? -28.351 15.989 -18.217 1.00 42.94 686 GLY A C 1
ATOM 5473 O O . GLY A 1 686 ? -27.446 16.332 -17.461 1.00 42.94 686 GLY A O 1
ATOM 5474 N N . VAL A 1 687 ? -28.671 14.702 -18.369 1.00 38.09 687 VAL A N 1
ATOM 5475 C CA . VAL A 1 687 ? -27.989 13.641 -17.600 1.00 38.09 687 VAL A CA 1
ATOM 5476 C C . VAL A 1 687 ? -26.750 13.130 -18.363 1.00 38.09 687 VAL A C 1
ATOM 5478 O O . VAL A 1 687 ? -26.861 12.726 -19.531 1.00 38.09 687 VAL A O 1
ATOM 5481 N N . PRO A 1 688 ? -25.539 13.138 -17.765 1.00 44.06 688 PRO A N 1
ATOM 5482 C CA . PRO A 1 688 ? -24.372 12.469 -18.336 1.00 44.06 688 PRO A CA 1
ATOM 5483 C C . PRO A 1 688 ? -24.709 10.992 -18.563 1.00 44.06 688 PRO A C 1
ATOM 5485 O O . PRO A 1 688 ? -25.086 10.288 -17.635 1.00 44.06 688 PRO A O 1
ATOM 5488 N N . HIS A 1 689 ? -24.626 10.517 -19.805 1.00 47.62 689 HIS A N 1
ATOM 5489 C CA . HIS A 1 689 ? -24.832 9.100 -20.081 1.00 47.62 689 HIS A CA 1
ATOM 5490 C C . HIS A 1 689 ? -23.563 8.374 -19.620 1.00 47.62 689 HIS A C 1
ATOM 5492 O O . HIS A 1 689 ? -22.490 8.600 -20.186 1.00 47.62 689 HIS A O 1
ATOM 5498 N N . GLU A 1 690 ? -23.650 7.563 -18.566 1.00 53.69 690 GLU A N 1
ATOM 5499 C CA . GLU A 1 690 ? -22.557 6.670 -18.179 1.00 53.69 690 GLU A CA 1
ATOM 5500 C C . GLU A 1 690 ? -22.404 5.594 -19.259 1.00 53.69 690 GLU A C 1
ATOM 5502 O O . GLU A 1 690 ? -23.137 4.609 -19.319 1.00 53.69 690 GLU A O 1
ATOM 5507 N N . ASN A 1 691 ? -21.460 5.820 -20.174 1.00 66.62 691 ASN A N 1
ATOM 5508 C CA . ASN A 1 691 ? -21.264 4.990 -21.366 1.00 66.62 691 ASN A CA 1
ATOM 5509 C C . ASN A 1 691 ? -20.708 3.582 -21.067 1.00 66.62 691 ASN A C 1
ATOM 5511 O O . ASN A 1 691 ? -20.581 2.775 -21.985 1.00 66.62 691 ASN A O 1
ATOM 5515 N N . TYR A 1 692 ? -20.334 3.280 -19.822 1.00 83.12 692 TYR A N 1
ATOM 5516 C CA . TYR A 1 692 ? -19.846 1.966 -19.405 1.00 83.12 692 TYR A CA 1
ATOM 5517 C C . TYR A 1 692 ? -20.596 1.513 -18.154 1.00 83.12 692 TYR A C 1
ATOM 5519 O O . TYR A 1 692 ? -20.709 2.274 -17.201 1.00 83.12 692 TYR A O 1
ATOM 5527 N N . LYS A 1 693 ? -21.082 0.269 -18.161 1.00 89.75 693 LYS A N 1
ATOM 5528 C CA . LYS A 1 693 ? -21.711 -0.365 -17.000 1.00 89.75 693 LYS A CA 1
ATOM 5529 C C . LYS A 1 693 ? -20.788 -1.450 -16.474 1.00 89.75 693 LYS A C 1
ATOM 5531 O O . LYS A 1 693 ? -20.460 -2.373 -17.218 1.00 89.75 693 LYS A O 1
ATOM 5536 N N . ALA A 1 694 ? -20.418 -1.347 -15.201 1.00 94.38 694 ALA A N 1
ATOM 5537 C CA . ALA A 1 694 ? -19.641 -2.372 -14.520 1.00 94.38 694 ALA A CA 1
ATOM 5538 C C . ALA A 1 694 ? -20.338 -3.741 -14.595 1.00 94.38 694 ALA A C 1
ATOM 5540 O O . ALA A 1 694 ? -21.570 -3.861 -14.484 1.00 94.38 694 ALA A O 1
ATOM 5541 N N . ARG A 1 695 ? -19.550 -4.795 -14.812 1.00 95.44 695 ARG A N 1
ATOM 5542 C CA . ARG A 1 695 ? -20.091 -6.134 -15.046 1.00 95.44 695 ARG A CA 1
ATOM 5543 C C . ARG A 1 695 ? -20.546 -6.784 -13.751 1.00 95.44 695 ARG A C 1
ATOM 5545 O O . ARG A 1 695 ? -21.627 -7.369 -13.746 1.00 95.44 695 ARG A O 1
ATOM 5552 N N . TRP A 1 696 ? -19.773 -6.660 -12.678 1.00 97.31 696 TRP A N 1
ATOM 5553 C CA . TRP A 1 696 ? -19.980 -7.387 -11.417 1.00 97.31 696 TRP A CA 1
ATOM 5554 C C . TRP A 1 696 ? -20.447 -6.492 -10.273 1.00 97.31 696 TRP A C 1
ATOM 5556 O O . TRP A 1 696 ? -20.877 -6.978 -9.227 1.00 97.31 696 TRP A O 1
ATOM 5566 N N . PHE A 1 697 ? -20.414 -5.184 -10.495 1.00 97.62 697 PHE A N 1
ATOM 5567 C CA . PHE A 1 697 ? -20.901 -4.185 -9.562 1.00 97.62 697 PHE A CA 1
ATOM 5568 C C . PHE A 1 697 ? -22.069 -3.409 -10.174 1.00 97.62 697 PHE A C 1
ATOM 5570 O O . PHE A 1 697 ? -22.222 -3.338 -11.397 1.00 97.62 697 PHE A O 1
ATOM 5577 N N . GLU A 1 698 ? -22.927 -2.867 -9.320 1.00 95.75 698 GLU A N 1
ATOM 5578 C CA . GLU A 1 698 ? -24.009 -1.963 -9.695 1.00 95.75 698 GLU A CA 1
ATOM 5579 C C . GLU A 1 698 ? -23.840 -0.616 -9.003 1.00 95.75 698 GLU A C 1
ATOM 5581 O O . GLU A 1 698 ? -23.447 -0.550 -7.839 1.00 95.75 698 GLU A O 1
ATOM 5586 N N . HIS A 1 699 ? -24.134 0.450 -9.738 1.00 94.25 699 HIS A N 1
ATOM 5587 C CA . HIS A 1 699 ? -24.115 1.806 -9.222 1.00 94.25 699 HIS A CA 1
ATOM 5588 C C . HIS A 1 699 ? -25.368 2.056 -8.368 1.00 94.25 699 HIS A C 1
ATOM 5590 O O . HIS A 1 699 ? -26.494 1.905 -8.847 1.00 94.25 699 HIS A O 1
ATOM 5596 N N . THR A 1 700 ? -25.178 2.442 -7.109 1.00 94.00 700 THR A N 1
ATOM 5597 C CA . THR A 1 700 ? -26.233 2.708 -6.123 1.00 94.00 700 THR A CA 1
ATOM 5598 C C . THR A 1 700 ? -25.846 3.885 -5.230 1.00 94.00 700 THR A C 1
ATOM 5600 O O . THR A 1 700 ? -24.676 4.210 -5.074 1.00 94.00 700 THR A O 1
ATOM 5603 N N . GLU A 1 701 ? -26.830 4.509 -4.592 1.00 94.62 701 GLU A N 1
ATOM 5604 C CA . GLU A 1 701 ? -26.591 5.459 -3.504 1.00 94.62 701 GLU A CA 1
ATOM 5605 C C . GLU A 1 701 ? -26.378 4.690 -2.189 1.00 94.62 701 GLU A C 1
ATOM 5607 O O . GLU A 1 701 ? -27.193 3.830 -1.823 1.00 94.62 701 GLU A O 1
ATOM 5612 N N . ASP A 1 702 ? -25.273 4.946 -1.484 1.00 93.12 702 ASP A N 1
ATOM 5613 C CA . ASP A 1 702 ? -25.039 4.366 -0.163 1.00 93.12 702 ASP A CA 1
ATOM 5614 C C . ASP A 1 702 ? -25.930 5.049 0.879 1.00 93.12 702 ASP A C 1
ATOM 5616 O O . ASP A 1 702 ? -25.876 6.255 1.093 1.00 93.12 702 ASP A O 1
ATOM 5620 N N . LYS A 1 703 ? -26.744 4.257 1.580 1.00 91.62 703 LYS A N 1
ATOM 5621 C CA . LYS A 1 703 ? -27.739 4.775 2.533 1.00 91.62 703 LYS A CA 1
ATOM 5622 C C . LYS A 1 703 ? -27.140 5.442 3.774 1.00 91.62 703 LYS A C 1
ATOM 5624 O O . LYS A 1 703 ? -27.878 6.100 4.502 1.00 91.62 703 LYS A O 1
ATOM 5629 N N . ILE A 1 704 ? -25.863 5.207 4.071 1.00 91.75 704 ILE A N 1
ATOM 5630 C CA . ILE A 1 704 ? -25.194 5.750 5.256 1.00 91.75 704 ILE A CA 1
ATOM 5631 C C . ILE A 1 704 ? -24.458 7.036 4.906 1.00 91.75 704 ILE A C 1
ATOM 5633 O O . ILE A 1 704 ? -24.563 8.013 5.644 1.00 91.75 704 ILE A O 1
ATOM 5637 N N . THR A 1 705 ? -23.702 7.037 3.810 1.00 90.56 705 THR A N 1
ATOM 5638 C CA . THR A 1 705 ? -22.878 8.188 3.423 1.00 90.56 705 THR A CA 1
ATOM 5639 C C . THR A 1 705 ? -23.585 9.144 2.466 1.00 90.56 705 THR A C 1
ATOM 5641 O O . THR A 1 705 ? -23.169 10.296 2.369 1.00 90.56 705 THR A O 1
ATOM 5644 N N . GLY A 1 706 ? -24.630 8.693 1.763 1.00 91.81 706 GLY A N 1
ATOM 5645 C CA . GLY A 1 706 ? -25.252 9.420 0.651 1.00 91.81 706 GLY A CA 1
ATOM 5646 C C . GLY A 1 706 ? -24.361 9.500 -0.595 1.00 91.81 706 GLY A C 1
ATOM 5647 O O . GLY A 1 706 ? -24.679 10.220 -1.537 1.00 91.81 706 GLY A O 1
ATOM 5648 N N . GLU A 1 707 ? -23.219 8.804 -0.604 1.00 91.06 707 GLU A N 1
ATOM 5649 C CA . GLU A 1 707 ? -22.292 8.796 -1.734 1.00 91.06 707 GLU A CA 1
ATOM 5650 C C . GLU A 1 707 ? -22.791 7.818 -2.810 1.00 91.06 707 GLU A C 1
ATOM 5652 O O . GLU A 1 707 ? -23.280 6.726 -2.512 1.00 91.06 707 GLU A O 1
ATOM 5657 N N . ALA A 1 708 ? -22.644 8.202 -4.077 1.00 91.19 708 ALA A N 1
ATOM 5658 C CA . ALA A 1 708 ? -22.842 7.303 -5.204 1.00 91.19 708 ALA A CA 1
ATOM 5659 C C . ALA A 1 708 ? -21.669 6.311 -5.274 1.00 91.19 708 ALA A C 1
ATOM 5661 O O . ALA A 1 708 ? -20.510 6.730 -5.308 1.00 91.19 708 ALA A O 1
ATOM 5662 N N . VAL A 1 709 ? -21.963 5.010 -5.237 1.00 94.25 709 VAL A N 1
ATOM 5663 C CA . VAL A 1 709 ? -20.966 3.939 -5.113 1.00 94.25 709 VAL A CA 1
ATOM 5664 C C . VAL A 1 709 ? -21.347 2.697 -5.916 1.00 94.25 709 VAL A C 1
ATOM 5666 O O . VAL A 1 709 ? -22.515 2.424 -6.183 1.00 94.25 709 VAL A O 1
ATOM 5669 N N . HIS A 1 710 ? -20.351 1.879 -6.226 1.00 96.12 710 HIS A N 1
ATOM 5670 C CA . HIS A 1 710 ? -20.500 0.577 -6.851 1.00 96.12 710 HIS A CA 1
ATOM 5671 C C . HIS A 1 710 ? -20.512 -0.538 -5.801 1.00 96.12 710 HIS A C 1
ATOM 5673 O O . HIS A 1 710 ? -19.534 -0.762 -5.083 1.00 96.12 710 HIS A O 1
ATOM 5679 N N . VAL A 1 711 ? -21.613 -1.287 -5.728 1.00 96.44 711 VAL A N 1
ATOM 5680 C CA . VAL A 1 711 ? -21.780 -2.424 -4.810 1.00 96.44 711 VAL A CA 1
ATOM 5681 C C . VAL A 1 711 ? -21.817 -3.725 -5.601 1.00 96.44 711 VAL A C 1
ATOM 5683 O O . VAL A 1 711 ? -22.373 -3.787 -6.694 1.00 96.44 711 VAL A O 1
ATOM 5686 N N . TYR A 1 712 ? -21.189 -4.772 -5.068 1.00 97.94 712 TYR A N 1
ATOM 5687 C CA . TYR A 1 712 ? -21.202 -6.090 -5.695 1.00 97.94 712 TYR A CA 1
ATOM 5688 C C . TYR A 1 712 ? -22.636 -6.617 -5.797 1.00 97.94 712 TYR A C 1
ATOM 5690 O O . TYR A 1 712 ? -23.330 -6.712 -4.785 1.00 97.94 712 TYR A O 1
ATOM 5698 N N . LYS A 1 713 ? -23.058 -6.983 -7.011 1.00 96.44 713 LYS A N 1
ATOM 5699 C CA . LYS A 1 713 ? -24.441 -7.402 -7.300 1.00 96.44 713 LYS A CA 1
ATOM 5700 C C . LYS A 1 713 ? -24.631 -8.920 -7.396 1.00 96.44 713 LYS A C 1
ATOM 5702 O O . LYS A 1 713 ? -25.726 -9.383 -7.699 1.00 96.44 713 LYS A O 1
ATOM 5707 N N . GLY A 1 714 ? -23.572 -9.700 -7.163 1.00 96.00 714 GLY A N 1
ATOM 5708 C CA . GLY A 1 714 ? -23.582 -11.151 -7.373 1.00 96.00 714 GLY A CA 1
ATOM 5709 C C . GLY A 1 714 ? -23.187 -11.569 -8.794 1.00 96.00 714 GLY A C 1
ATOM 5710 O O . GLY A 1 714 ? -22.935 -10.739 -9.669 1.00 96.00 714 GLY A O 1
ATOM 5711 N N . GLY A 1 715 ? -23.125 -12.880 -9.025 1.00 96.38 715 GLY A N 1
ATOM 5712 C CA . GLY A 1 715 ? -22.939 -13.486 -10.343 1.00 96.38 715 GLY A CA 1
ATOM 5713 C C . GLY A 1 715 ? -21.496 -13.825 -10.716 1.00 96.38 715 GLY A C 1
ATOM 5714 O O . GLY A 1 715 ? -21.306 -14.692 -11.564 1.00 96.38 715 GLY A O 1
ATOM 5715 N N . TYR A 1 716 ? -20.480 -13.190 -10.115 1.00 97.69 716 TYR A N 1
ATOM 5716 C CA . TYR A 1 716 ? -19.076 -13.466 -10.458 1.00 97.69 716 TYR A CA 1
ATOM 5717 C C . TYR A 1 716 ? -18.661 -14.877 -10.038 1.00 97.69 716 TYR A C 1
ATOM 5719 O O . TYR A 1 716 ? -18.151 -15.653 -10.843 1.00 97.69 716 TYR A O 1
ATOM 5727 N N . TRP A 1 717 ? -18.906 -15.220 -8.773 1.00 96.81 717 TRP A N 1
ATOM 5728 C CA . TRP A 1 717 ? -18.530 -16.522 -8.227 1.00 96.81 717 TRP A CA 1
ATOM 5729 C C . TRP A 1 717 ? -19.344 -17.648 -8.868 1.00 96.81 717 TRP A C 1
ATOM 5731 O O . TRP A 1 717 ? -18.800 -18.696 -9.188 1.00 96.81 717 TRP A O 1
ATOM 5741 N N . GLU A 1 718 ? -20.621 -17.402 -9.155 1.00 96.25 718 GLU A N 1
ATOM 5742 C CA . GLU A 1 718 ? -21.494 -18.337 -9.860 1.00 96.25 718 GLU A CA 1
ATOM 5743 C C . GLU A 1 718 ? -21.033 -18.576 -11.307 1.00 96.25 718 GLU A C 1
ATOM 5745 O O . GLU A 1 718 ? -21.105 -19.703 -11.801 1.00 96.25 718 GLU A O 1
ATOM 5750 N N . ALA A 1 719 ? -20.552 -17.530 -11.989 1.00 96.56 719 ALA A N 1
ATOM 5751 C CA . ALA A 1 719 ? -19.957 -17.632 -13.319 1.00 96.56 719 ALA A CA 1
ATOM 5752 C C . ALA A 1 719 ? -18.642 -18.424 -13.287 1.00 96.56 719 ALA A C 1
ATOM 5754 O O . ALA A 1 719 ? -18.439 -19.293 -14.140 1.00 96.56 719 ALA A O 1
ATOM 5755 N N . LYS A 1 720 ? -17.800 -18.188 -12.271 1.00 96.00 720 LYS A N 1
ATOM 5756 C CA . LYS A 1 720 ? -16.558 -18.933 -12.033 1.00 96.00 720 LYS A CA 1
ATOM 5757 C C . LYS A 1 720 ? -16.811 -20.418 -11.806 1.00 96.00 720 LYS A C 1
ATOM 5759 O O . LYS A 1 720 ? -16.218 -21.242 -12.496 1.00 96.00 720 LYS A O 1
ATOM 5764 N N . ASP A 1 721 ? -17.731 -20.754 -10.904 1.00 95.06 721 ASP A N 1
ATOM 5765 C CA . ASP A 1 721 ? -18.086 -22.140 -10.579 1.00 95.06 721 ASP A CA 1
ATOM 5766 C C . ASP A 1 721 ? -18.615 -22.901 -11.808 1.00 95.06 721 ASP A C 1
ATOM 5768 O O . ASP A 1 721 ? -18.434 -24.113 -11.929 1.00 95.06 721 ASP A O 1
ATOM 5772 N N . GLN A 1 722 ? -19.244 -22.190 -12.750 1.00 95.69 722 GLN A N 1
ATOM 5773 C CA . GLN A 1 722 ? -19.740 -22.745 -14.013 1.00 95.69 722 GLN A CA 1
ATOM 5774 C C . GLN A 1 722 ? -18.732 -22.670 -15.172 1.00 95.69 722 GLN A C 1
ATOM 5776 O O . GLN A 1 722 ? -19.010 -23.223 -16.237 1.00 95.69 722 GLN A O 1
ATOM 5781 N N . GLY A 1 723 ? -17.605 -21.970 -15.010 1.00 94.06 723 GLY A N 1
ATOM 5782 C CA . GLY A 1 723 ? -16.638 -21.702 -16.079 1.00 94.06 723 GLY A CA 1
ATOM 5783 C C . GLY A 1 723 ? -17.191 -20.857 -17.235 1.00 94.06 723 GLY A C 1
ATOM 5784 O O . GLY A 1 723 ? -16.737 -21.005 -18.369 1.00 94.06 723 GLY A O 1
ATOM 5785 N N . LYS A 1 724 ? -18.193 -20.005 -16.982 1.00 94.75 724 LYS A N 1
ATOM 5786 C CA . LYS A 1 724 ? -18.893 -19.229 -18.019 1.00 94.75 724 LYS A CA 1
ATOM 5787 C C . LYS A 1 724 ? -18.471 -17.767 -18.015 1.00 94.75 724 LYS A C 1
ATOM 5789 O O . LYS A 1 724 ? -18.896 -16.994 -17.164 1.00 94.75 724 LYS A O 1
ATOM 5794 N N . TRP A 1 725 ? -17.711 -17.378 -19.035 1.00 95.94 725 TRP A N 1
ATOM 5795 C CA . TRP A 1 725 ? -17.165 -16.023 -19.189 1.00 95.94 725 TRP A CA 1
ATOM 5796 C C . TRP A 1 725 ? -17.636 -15.299 -20.456 1.00 95.94 725 TRP A C 1
ATOM 5798 O O . TRP A 1 725 ? -17.043 -14.302 -20.849 1.00 95.94 725 TRP A O 1
ATOM 5808 N N . GLU A 1 726 ? -18.685 -15.803 -21.106 1.00 88.81 726 GLU A N 1
ATOM 5809 C CA . GLU A 1 726 ? -19.159 -15.356 -22.430 1.00 88.81 726 GLU A CA 1
ATOM 5810 C C . GLU A 1 726 ? -19.488 -13.856 -22.489 1.00 88.81 726 GLU A C 1
ATOM 5812 O O . GLU A 1 726 ? -19.308 -13.221 -23.524 1.00 88.81 726 GLU A O 1
ATOM 5817 N N . ASP A 1 727 ? -19.907 -13.280 -21.363 1.00 86.00 727 ASP A N 1
ATOM 5818 C CA . ASP A 1 727 ? -20.278 -11.870 -21.258 1.00 86.00 727 ASP A CA 1
ATOM 5819 C C . ASP A 1 727 ? -19.137 -10.951 -20.768 1.00 86.00 727 ASP A C 1
ATOM 5821 O O . ASP A 1 727 ? -19.358 -9.760 -20.520 1.00 86.00 727 ASP A O 1
ATOM 5825 N N . CYS A 1 728 ? -17.931 -11.484 -20.550 1.00 93.06 728 CYS A N 1
ATOM 5826 C CA . CYS A 1 728 ? -16.781 -10.670 -20.164 1.00 93.06 728 CYS A CA 1
ATOM 5827 C C . CYS A 1 728 ? -16.245 -9.882 -21.371 1.00 93.06 728 CYS A C 1
ATOM 5829 O O . CYS A 1 728 ? -16.098 -10.445 -22.457 1.00 93.06 728 CYS A O 1
ATOM 5831 N N . PRO A 1 729 ? -15.901 -8.593 -21.202 1.00 91.69 729 PRO A N 1
ATOM 5832 C CA . PRO A 1 729 ? -15.334 -7.804 -22.286 1.00 91.69 729 PRO A CA 1
ATOM 5833 C C . PRO A 1 729 ? -13.916 -8.268 -22.651 1.00 91.69 729 PRO A C 1
ATOM 5835 O O . PRO A 1 729 ? -13.124 -8.640 -21.786 1.00 91.69 729 PRO A O 1
ATOM 5838 N N . ASP A 1 730 ? -13.569 -8.169 -23.935 1.00 94.75 730 ASP A N 1
ATOM 5839 C CA . ASP A 1 730 ? -12.202 -8.379 -24.420 1.00 94.75 730 ASP A CA 1
ATOM 5840 C C . ASP A 1 730 ? -11.372 -7.090 -24.279 1.00 94.75 730 ASP A C 1
ATOM 5842 O O . ASP A 1 730 ? -11.441 -6.178 -25.111 1.00 94.75 730 ASP A O 1
ATOM 5846 N N . ILE A 1 731 ? -10.594 -7.008 -23.198 1.00 96.12 731 ILE A N 1
ATOM 5847 C CA . ILE A 1 731 ? -9.844 -5.799 -22.817 1.00 96.12 731 ILE A CA 1
ATOM 5848 C C . ILE A 1 731 ? -8.325 -5.920 -22.974 1.00 96.12 731 ILE A C 1
ATOM 5850 O O . ILE A 1 731 ? -7.658 -4.883 -22.997 1.00 96.12 731 ILE A O 1
ATOM 5854 N N . PHE A 1 732 ? -7.780 -7.136 -23.098 1.00 96.06 732 PHE A N 1
ATOM 5855 C CA . PHE A 1 732 ? -6.339 -7.356 -23.253 1.00 96.06 732 PHE A CA 1
ATOM 5856 C C . PHE A 1 732 ? -5.892 -7.417 -24.710 1.00 96.06 732 PHE A C 1
ATOM 5858 O O . PHE A 1 732 ? -6.709 -7.536 -25.641 1.00 96.06 732 PHE A O 1
#